Protein AF-A0A9P8PNR3-F1 (afdb_monomer_lite)

Structure (mmCIF, N/CA/C/O backbone):
data_AF-A0A9P8PNR3-F1
#
_entry.id   AF-A0A9P8PNR3-F1
#
loop_
_atom_site.group_PDB
_atom_site.id
_atom_site.type_symbol
_atom_site.label_atom_id
_atom_site.label_alt_id
_atom_site.label_comp_id
_atom_site.label_asym_id
_atom_site.label_entity_id
_atom_site.label_seq_id
_atom_site.pdbx_PDB_ins_code
_atom_site.Cartn_x
_atom_site.Cartn_y
_atom_site.Cartn_z
_atom_site.occupancy
_atom_site.B_iso_or_equiv
_atom_site.auth_seq_id
_atom_site.auth_comp_id
_atom_site.auth_asym_id
_atom_site.auth_atom_id
_atom_site.pdbx_PDB_model_num
ATOM 1 N N . MET A 1 1 ? -144.415 -11.109 182.368 1.00 42.34 1 MET A N 1
ATOM 2 C CA . MET A 1 1 ? -144.146 -12.555 182.206 1.00 42.34 1 MET A CA 1
ATOM 3 C C . MET A 1 1 ? -143.017 -12.680 181.188 1.00 42.34 1 MET A C 1
ATOM 5 O O . MET A 1 1 ? -143.211 -12.161 180.102 1.00 42.34 1 MET A O 1
ATOM 9 N N . SER A 1 2 ? -141.767 -12.943 181.606 1.00 47.25 2 SER A N 1
ATOM 10 C CA . SER A 1 2 ? -141.091 -14.264 181.794 1.00 47.25 2 SER A CA 1
ATOM 11 C C . SER A 1 2 ? -140.293 -14.651 180.528 1.00 47.25 2 SER A C 1
ATOM 13 O O . SER A 1 2 ? -140.833 -14.430 179.456 1.00 47.25 2 SER A O 1
ATOM 15 N N . ALA A 1 3 ? -139.138 -15.330 180.488 1.00 51.31 3 ALA A N 1
ATOM 16 C CA . ALA A 1 3 ? -137.889 -15.507 181.263 1.00 51.31 3 ALA A CA 1
ATOM 17 C C . ALA A 1 3 ? -137.073 -16.630 180.538 1.00 51.31 3 ALA A C 1
ATOM 19 O O . ALA A 1 3 ? -137.693 -17.429 179.839 1.00 51.31 3 ALA A O 1
ATOM 20 N N . LEU A 1 4 ? -135.756 -16.722 180.814 1.00 49.19 4 LEU A N 1
ATOM 21 C CA . LEU A 1 4 ? -134.722 -17.740 180.449 1.00 49.19 4 LEU A CA 1
ATOM 22 C C . LEU A 1 4 ? -134.049 -17.638 179.055 1.00 49.19 4 LEU A C 1
ATOM 24 O O . LEU A 1 4 ? -134.766 -17.572 178.066 1.00 49.19 4 LEU A O 1
ATOM 28 N N . ASP A 1 5 ? -132.718 -17.569 178.836 1.00 55.25 5 ASP A N 1
ATOM 29 C CA . ASP A 1 5 ? -131.428 -17.951 179.501 1.00 55.25 5 ASP A CA 1
ATOM 30 C C . ASP A 1 5 ? -130.734 -19.198 178.872 1.00 55.25 5 ASP A C 1
ATOM 32 O O . ASP A 1 5 ? -131.432 -20.069 178.351 1.00 55.25 5 ASP A O 1
ATOM 36 N N . ILE A 1 6 ? -129.381 -19.243 178.958 1.00 49.72 6 ILE A N 1
ATOM 37 C CA . ILE A 1 6 ? -128.314 -20.142 178.398 1.00 49.72 6 ILE A CA 1
ATOM 38 C C . ILE A 1 6 ? -127.586 -19.506 177.179 1.00 49.72 6 ILE A C 1
ATOM 40 O O . ILE A 1 6 ? -128.220 -19.294 176.151 1.00 49.72 6 ILE A O 1
ATOM 44 N N . SER A 1 7 ? -126.319 -19.038 177.160 1.00 53.81 7 SER A N 1
ATOM 45 C CA . SER A 1 7 ? -124.972 -19.390 177.696 1.00 53.81 7 SER A CA 1
ATOM 46 C C . SER A 1 7 ? -124.108 -20.321 176.800 1.00 53.81 7 SER A C 1
ATOM 48 O O . SER A 1 7 ? -124.556 -21.398 176.434 1.00 53.81 7 SER A O 1
ATOM 50 N N . ASP A 1 8 ? -122.855 -19.885 176.536 1.00 48.00 8 ASP A N 1
ATOM 51 C CA . ASP A 1 8 ? -121.674 -20.509 175.867 1.00 48.00 8 ASP A CA 1
ATOM 52 C C . ASP A 1 8 ? -121.429 -20.368 174.338 1.00 48.00 8 ASP A C 1
ATOM 54 O O . ASP A 1 8 ? -122.080 -20.996 173.510 1.00 48.00 8 ASP A O 1
ATOM 58 N N . SER A 1 9 ? -120.367 -19.626 173.956 1.00 43.53 9 SER A N 1
ATOM 59 C CA . SER A 1 9 ? -119.285 -20.125 173.067 1.00 43.53 9 SER A CA 1
ATOM 60 C C . SER A 1 9 ? -118.156 -19.099 172.811 1.00 43.53 9 SER A C 1
ATOM 62 O O . SER A 1 9 ? -118.333 -18.029 172.232 1.00 43.53 9 SER A O 1
ATOM 64 N N . SER A 1 10 ? -116.947 -19.488 173.210 1.00 47.97 10 SER A N 1
ATOM 65 C CA . SER A 1 10 ? -115.662 -18.777 173.185 1.00 47.97 10 SER A CA 1
ATOM 66 C C . SER A 1 10 ? -114.813 -19.051 171.923 1.00 47.97 10 SER A C 1
ATOM 68 O O . SER A 1 10 ? -113.590 -19.094 171.998 1.00 47.97 10 SER A O 1
ATOM 70 N N . LEU A 1 11 ? -115.430 -19.238 170.746 1.00 47.25 11 LEU A N 1
ATOM 71 C CA . LEU A 1 11 ? -114.749 -19.794 169.556 1.00 47.25 11 LEU A CA 1
ATOM 72 C C . LEU A 1 11 ? -114.389 -18.802 168.424 1.00 47.25 11 LEU A C 1
ATOM 74 O O . LEU A 1 11 ? -113.705 -19.197 167.482 1.00 47.25 11 LEU A O 1
ATOM 78 N N . SER A 1 12 ? -114.815 -17.531 168.457 1.00 53.94 12 SER A N 1
ATOM 79 C CA . SER A 1 12 ? -114.697 -16.648 167.272 1.00 53.94 12 SER A CA 1
ATOM 80 C C . SER A 1 12 ? -113.418 -15.795 167.192 1.00 53.94 12 SER A C 1
ATOM 82 O O . SER A 1 12 ? -113.044 -15.347 166.108 1.00 53.94 12 SER A O 1
ATOM 84 N N . THR A 1 13 ? -112.687 -15.606 168.293 1.00 56.56 13 THR A N 1
ATOM 85 C CA . THR A 1 13 ? -111.504 -14.720 168.352 1.00 56.56 13 THR A CA 1
ATOM 86 C C . THR A 1 13 ? -110.175 -15.394 167.991 1.00 56.56 13 THR A C 1
ATOM 88 O O . THR A 1 13 ? -109.219 -14.703 167.632 1.00 56.56 13 THR A O 1
ATOM 91 N N . GLU A 1 14 ? -110.096 -16.725 168.021 1.00 55.41 14 GLU A N 1
ATOM 92 C CA . GLU A 1 14 ? -108.870 -17.482 167.713 1.00 55.41 14 GLU A CA 1
ATOM 93 C C . GLU A 1 14 ? -108.753 -17.855 166.221 1.00 55.41 14 GLU A C 1
ATOM 95 O O . GLU A 1 14 ? -107.659 -17.824 165.655 1.00 55.41 14 GLU A O 1
ATOM 100 N N . VAL A 1 15 ? -109.881 -18.059 165.528 1.00 58.28 15 VAL A N 1
ATOM 101 C CA . VAL A 1 15 ? -109.924 -18.354 164.078 1.00 58.28 15 VAL A CA 1
ATOM 102 C C . VAL A 1 15 ? -109.509 -17.140 163.225 1.00 58.28 15 VAL A C 1
ATOM 104 O O . VAL A 1 15 ? -108.851 -17.287 162.189 1.00 58.28 15 VAL A O 1
ATOM 107 N N . ALA A 1 16 ? -109.814 -15.921 163.679 1.00 58.47 16 ALA A N 1
ATOM 108 C CA . ALA A 1 16 ? -109.446 -14.689 162.977 1.00 58.47 16 ALA A CA 1
ATOM 109 C C . ALA A 1 16 ? -107.927 -14.413 163.000 1.00 58.47 16 ALA A C 1
ATOM 111 O O . ALA A 1 16 ? -107.370 -13.942 162.007 1.00 58.47 16 ALA A O 1
ATOM 112 N N . LYS A 1 17 ? -107.230 -14.758 164.095 1.00 59.81 17 LYS A N 1
ATOM 113 C CA . LYS A 1 17 ? -105.773 -14.556 164.227 1.00 59.81 17 LYS A CA 1
ATOM 114 C C . LYS A 1 17 ? -104.958 -15.524 163.366 1.00 59.81 17 LYS A C 1
ATOM 116 O O . LYS A 1 17 ? -103.964 -15.115 162.769 1.00 59.81 17 LYS A O 1
ATOM 121 N N . VAL A 1 18 ? -105.395 -16.780 163.248 1.00 60.91 18 VAL A N 1
ATOM 122 C CA . VAL A 1 18 ? -104.747 -17.769 162.365 1.00 60.91 18 VAL A CA 1
ATOM 123 C C . VAL A 1 18 ? -104.919 -17.378 160.892 1.00 60.91 18 VAL A C 1
ATOM 125 O O . VAL A 1 18 ? -103.961 -17.437 160.124 1.00 60.91 18 VAL A O 1
ATOM 128 N N . SER A 1 19 ? -106.102 -16.887 160.511 1.00 58.84 19 SER A N 1
ATOM 129 C CA . SER A 1 19 ? -106.396 -16.462 159.133 1.00 58.84 19 SER A CA 1
ATOM 130 C C . SER A 1 19 ? -105.557 -15.253 158.690 1.00 58.84 19 SER A C 1
ATOM 132 O O . SER A 1 19 ? -105.052 -15.238 157.568 1.00 58.84 19 SER A O 1
ATOM 134 N N . TYR A 1 20 ? -105.329 -14.278 159.581 1.00 61.59 20 TYR A N 1
ATOM 135 C CA . TYR A 1 20 ? -104.462 -13.126 159.295 1.00 61.59 20 TYR A CA 1
ATOM 136 C C . TYR A 1 20 ? -102.984 -13.525 159.143 1.00 61.59 20 TYR A C 1
ATOM 138 O O . TYR A 1 20 ? -102.320 -13.081 158.208 1.00 61.59 20 TYR A O 1
ATOM 146 N N . SER A 1 21 ? -102.481 -14.424 159.998 1.00 66.44 21 SER A N 1
ATOM 147 C CA . SER A 1 21 ? -101.088 -14.898 159.938 1.00 66.44 21 SER A CA 1
ATOM 148 C C . SER A 1 21 ? -100.780 -15.719 158.674 1.00 66.44 21 SER A C 1
ATOM 150 O O . SER A 1 21 ? -99.678 -15.634 158.127 1.00 66.44 21 SER A O 1
ATOM 152 N N . VAL A 1 22 ? -101.745 -16.503 158.182 1.00 63.75 22 VAL A N 1
ATOM 153 C CA . VAL A 1 22 ? -101.604 -17.257 156.924 1.00 63.75 22 VAL A CA 1
ATOM 154 C C . VAL A 1 22 ? -101.695 -16.328 155.711 1.00 63.75 22 VAL A C 1
ATOM 156 O O . VAL A 1 22 ? -100.901 -16.472 154.781 1.00 63.75 22 VAL A O 1
ATOM 159 N N . GLY A 1 23 ? -102.604 -15.347 155.733 1.00 64.75 23 GLY A N 1
ATOM 160 C CA . GLY A 1 23 ? -102.745 -14.355 154.664 1.00 64.75 23 GLY A CA 1
ATOM 161 C C . GLY A 1 23 ? -101.473 -13.535 154.437 1.00 64.75 23 GLY A C 1
ATOM 162 O O . GLY A 1 23 ? -101.046 -13.379 153.297 1.00 64.75 23 GLY A O 1
ATOM 163 N N . GLU A 1 24 ? -100.816 -13.091 155.510 1.00 69.31 24 GLU A N 1
ATOM 164 C CA . GLU A 1 24 ? -99.576 -12.305 155.437 1.00 69.31 24 GLU A CA 1
ATOM 165 C C . GLU A 1 24 ? -98.394 -13.127 154.887 1.00 69.31 24 GLU A C 1
ATOM 167 O O . GLU A 1 24 ? -97.641 -12.661 154.030 1.00 69.31 24 GLU A O 1
ATOM 172 N N . LYS A 1 25 ? -98.275 -14.403 155.282 1.00 70.31 25 LYS A N 1
ATOM 173 C CA . LYS A 1 25 ? -97.259 -15.312 154.720 1.00 70.31 25 LYS A CA 1
ATOM 174 C C . LYS A 1 25 ? -97.492 -15.609 153.239 1.00 70.31 25 LYS A C 1
ATOM 176 O O . LYS A 1 25 ? -96.530 -15.661 152.475 1.00 70.31 25 LYS A O 1
ATOM 181 N N . LEU A 1 26 ? -98.745 -15.798 152.823 1.00 70.25 26 LEU A N 1
ATOM 182 C CA . LEU A 1 26 ? -99.083 -16.023 151.415 1.00 70.25 26 LEU A CA 1
ATOM 183 C C . LEU A 1 26 ? -98.845 -14.771 150.562 1.00 70.25 26 LEU A C 1
ATOM 185 O O . LEU A 1 26 ? -98.405 -14.901 149.419 1.00 70.25 26 LEU A O 1
ATOM 189 N N . LEU A 1 27 ? -99.072 -13.577 151.117 1.00 74.25 27 LEU A N 1
ATOM 190 C CA . LEU A 1 27 ? -98.762 -12.316 150.444 1.00 74.25 27 LEU A CA 1
ATOM 191 C C . LEU A 1 27 ? -97.253 -12.185 150.186 1.00 74.25 27 LEU A C 1
ATOM 193 O O . LEU A 1 27 ? -96.851 -11.958 149.048 1.00 74.25 27 LEU A O 1
ATOM 197 N N . ASN A 1 28 ? -96.425 -12.455 151.200 1.00 72.50 28 ASN A N 1
ATOM 198 C CA . ASN A 1 28 ? -94.964 -12.401 151.075 1.00 72.50 28 ASN A CA 1
ATOM 199 C C . ASN A 1 28 ? -94.418 -13.431 150.069 1.00 72.50 28 ASN A C 1
ATOM 201 O O . ASN A 1 28 ? -93.491 -13.134 149.318 1.00 72.50 28 ASN A O 1
ATOM 205 N N . ILE A 1 29 ? -95.003 -14.635 150.004 1.00 73.69 29 ILE A N 1
ATOM 206 C CA . ILE A 1 29 ? -94.631 -15.642 148.994 1.00 73.69 29 ILE A CA 1
ATOM 207 C C . ILE A 1 29 ? -95.019 -15.168 147.591 1.00 73.69 29 ILE A C 1
ATOM 209 O O . ILE A 1 29 ? -94.234 -15.314 146.656 1.00 73.69 29 ILE A O 1
ATOM 213 N N . LYS A 1 30 ? -96.210 -14.582 147.430 1.00 75.62 30 LYS A N 1
ATOM 214 C CA . LYS A 1 30 ? -96.654 -14.040 146.142 1.00 75.62 30 LYS A CA 1
ATOM 215 C C . LYS A 1 30 ? -95.737 -12.910 145.675 1.00 75.62 30 LYS A C 1
ATOM 217 O O . LYS A 1 30 ? -95.346 -12.904 144.509 1.00 75.62 30 LYS A O 1
ATOM 222 N N . GLU A 1 31 ? -95.375 -11.985 146.558 1.00 77.69 31 GLU A N 1
ATOM 223 C CA . GLU A 1 31 ? -94.448 -10.893 146.240 1.00 77.69 31 GLU A CA 1
ATOM 224 C C . GLU A 1 31 ? -93.058 -11.422 145.874 1.00 77.69 31 GLU A C 1
ATOM 226 O O . GLU A 1 31 ? -92.487 -10.989 144.874 1.00 77.69 31 GLU A O 1
ATOM 231 N N . PHE A 1 32 ? -92.558 -12.428 146.596 1.00 79.75 32 PHE A N 1
ATOM 232 C CA . PHE A 1 32 ? -91.292 -13.082 146.273 1.00 79.75 32 PHE A CA 1
ATOM 233 C C . PHE A 1 32 ? -91.318 -13.771 144.900 1.00 79.75 32 PHE A C 1
ATOM 235 O O . PHE A 1 32 ? -90.429 -13.538 144.084 1.00 79.75 32 PHE A O 1
ATOM 242 N N . ILE A 1 33 ? -92.351 -14.571 144.609 1.00 75.06 33 ILE A N 1
ATOM 243 C CA . ILE A 1 33 ? -92.502 -15.246 143.308 1.00 75.06 33 ILE A CA 1
ATOM 244 C C . ILE A 1 33 ? -92.606 -14.216 142.182 1.00 75.06 33 ILE A C 1
ATOM 246 O O . ILE A 1 33 ? -91.958 -14.369 141.153 1.00 75.06 33 ILE A O 1
ATOM 250 N N . THR A 1 34 ? -93.385 -13.151 142.381 1.00 74.00 34 THR A N 1
ATOM 251 C CA . THR A 1 34 ? -93.550 -12.097 141.370 1.00 74.00 34 THR A CA 1
ATOM 252 C C . THR A 1 34 ? -92.222 -11.387 141.111 1.00 74.00 34 THR A C 1
ATOM 254 O O . THR A 1 34 ? -91.850 -11.197 139.958 1.00 74.00 34 THR A O 1
ATOM 257 N N . MET A 1 35 ? -91.462 -11.065 142.161 1.00 81.56 35 MET A N 1
ATOM 258 C CA . MET A 1 35 ? -90.139 -10.454 142.026 1.00 81.56 35 MET A CA 1
ATOM 259 C C . MET A 1 35 ? -89.148 -11.374 141.296 1.00 81.56 35 MET A C 1
ATOM 261 O O . MET A 1 35 ? -88.407 -10.901 140.436 1.00 81.56 35 MET A O 1
ATOM 265 N N . GLU A 1 36 ? -89.115 -12.670 141.613 1.00 78.75 36 GLU A N 1
ATOM 266 C CA . GLU A 1 36 ? -88.210 -13.620 140.952 1.00 78.75 36 GLU A CA 1
ATOM 267 C C . GLU A 1 36 ? -88.598 -13.877 139.487 1.00 78.75 36 GLU A C 1
ATOM 269 O O . GLU A 1 36 ? -87.715 -13.946 138.632 1.00 78.75 36 GLU A O 1
ATOM 274 N N . ILE A 1 37 ? -89.897 -13.911 139.162 1.00 75.50 37 ILE A N 1
ATOM 275 C CA . ILE A 1 37 ? -90.373 -13.951 137.769 1.00 75.50 37 ILE A CA 1
ATOM 276 C C . ILE A 1 37 ? -89.942 -12.684 137.029 1.00 75.50 37 ILE A C 1
ATOM 278 O O . ILE A 1 37 ? -89.319 -12.786 135.975 1.00 75.50 37 ILE A O 1
ATOM 282 N N . SER A 1 38 ? -90.182 -11.498 137.597 1.00 80.19 38 SER A N 1
ATOM 283 C CA . SER A 1 38 ? -89.793 -10.237 136.960 1.00 80.19 38 SER A CA 1
ATOM 284 C C . SER A 1 38 ? -88.279 -10.123 136.764 1.00 80.19 38 SER A C 1
ATOM 286 O O . SER A 1 38 ? -87.846 -9.629 135.729 1.00 80.19 38 SER A O 1
ATOM 288 N N . LYS A 1 39 ? -87.450 -10.619 137.696 1.00 75.94 39 LYS A N 1
ATOM 289 C CA . LYS A 1 39 ? -85.990 -10.707 137.493 1.00 75.94 39 LYS A CA 1
ATOM 290 C C . LYS A 1 39 ? -85.622 -11.671 136.363 1.00 75.94 39 LYS A C 1
ATOM 292 O O . LYS A 1 39 ? -84.715 -11.370 135.589 1.00 75.94 39 LYS A O 1
ATOM 297 N N . GLY A 1 40 ? -86.306 -12.812 136.272 1.00 76.06 40 GLY A N 1
ATOM 298 C CA . GLY A 1 40 ? -86.128 -13.777 135.187 1.00 76.06 40 GLY A CA 1
ATOM 299 C C . GLY A 1 40 ? -86.469 -13.183 133.819 1.00 76.06 40 GLY A C 1
ATOM 300 O O . GLY A 1 40 ? -85.668 -13.284 132.893 1.00 76.06 40 GLY A O 1
ATOM 301 N N . GLU A 1 41 ? -87.606 -12.496 133.708 1.00 77.19 41 GLU A N 1
ATOM 302 C CA . GLU A 1 41 ? -88.043 -11.805 132.487 1.00 77.19 41 GLU A CA 1
ATOM 303 C C . GLU A 1 41 ? -87.072 -10.691 132.081 1.00 77.19 41 GLU A C 1
ATOM 305 O O . GLU A 1 41 ? -86.685 -10.601 130.914 1.00 77.19 41 GLU A O 1
ATOM 310 N N . LEU A 1 42 ? -86.611 -9.882 133.043 1.00 79.25 42 LEU A N 1
ATOM 311 C CA . LEU A 1 42 ? -85.644 -8.814 132.778 1.00 79.25 42 LEU A CA 1
ATOM 312 C C . LEU A 1 42 ? -84.321 -9.376 132.242 1.00 79.25 42 LEU A C 1
ATOM 314 O O . LEU A 1 42 ? -83.746 -8.818 131.309 1.00 79.25 42 LEU A O 1
ATOM 318 N N . LYS A 1 43 ? -83.872 -10.513 132.787 1.00 82.75 43 LYS A N 1
ATOM 319 C CA . LYS A 1 43 ? -82.663 -11.201 132.328 1.00 82.75 43 LYS A CA 1
ATOM 320 C C . LYS A 1 43 ? -82.823 -11.765 130.915 1.00 82.75 43 LYS A C 1
ATOM 322 O O . LYS A 1 43 ? -81.936 -11.571 130.094 1.00 82.75 43 LYS A O 1
ATOM 327 N N . ILE A 1 44 ? -83.969 -12.373 130.598 1.00 80.19 44 ILE A N 1
ATOM 328 C CA . ILE A 1 44 ? -84.261 -12.882 129.246 1.00 80.19 44 ILE A CA 1
ATOM 329 C C . ILE A 1 44 ? -84.261 -11.746 128.216 1.00 80.19 44 ILE A C 1
ATOM 331 O O . ILE A 1 44 ? -83.675 -11.892 127.145 1.00 80.19 44 ILE A O 1
ATOM 335 N N . HIS A 1 45 ? -84.882 -10.606 128.526 1.00 78.81 45 HIS A N 1
ATOM 336 C CA . HIS A 1 45 ? -84.878 -9.454 127.622 1.00 78.81 45 HIS A CA 1
ATOM 337 C C . HIS A 1 45 ? -83.478 -8.868 127.422 1.00 78.81 45 HIS A C 1
ATOM 339 O O . HIS A 1 45 ? -83.140 -8.475 126.306 1.00 78.81 45 HIS A O 1
ATOM 345 N N . GLN A 1 46 ? -82.660 -8.835 128.476 1.00 82.38 46 GLN A N 1
ATOM 346 C CA . GLN A 1 46 ? -81.278 -8.371 128.388 1.00 82.38 46 GLN A CA 1
ATOM 347 C C . GLN A 1 46 ? -80.412 -9.329 127.555 1.00 82.38 46 GLN A C 1
ATOM 349 O O . GLN A 1 46 ? -79.671 -8.875 126.686 1.00 82.38 46 GLN A O 1
ATOM 354 N N . ASP A 1 47 ? -80.571 -10.641 127.739 1.00 82.94 47 ASP A N 1
ATOM 355 C CA . ASP A 1 47 ? -79.872 -11.666 126.956 1.00 82.94 47 ASP A CA 1
ATOM 356 C C . ASP A 1 47 ? -80.313 -11.653 125.477 1.00 82.94 47 ASP A C 1
ATOM 358 O O . ASP A 1 47 ? -79.475 -11.760 124.584 1.00 82.94 47 ASP A O 1
ATOM 362 N N . LEU A 1 48 ? -81.604 -11.432 125.190 1.00 82.25 48 LEU A N 1
ATOM 363 C CA . LEU A 1 48 ? -82.118 -11.239 123.824 1.00 82.25 48 LEU A CA 1
ATOM 364 C C . LEU A 1 48 ? -81.596 -9.950 123.175 1.00 82.25 48 LEU A C 1
ATOM 366 O O . LEU A 1 48 ? -81.298 -9.946 121.980 1.00 82.25 48 LEU A O 1
ATOM 370 N N . GLY A 1 49 ? -81.474 -8.866 123.946 1.00 81.44 49 GLY A N 1
ATOM 371 C CA . GLY A 1 49 ? -80.873 -7.613 123.486 1.00 81.44 49 GLY A CA 1
ATOM 372 C C . GLY A 1 49 ? -79.400 -7.792 123.116 1.00 81.44 49 GLY A C 1
ATOM 373 O O . GLY A 1 49 ? -78.996 -7.412 122.017 1.00 81.44 49 GLY A O 1
ATOM 374 N N . ASN A 1 50 ? -78.633 -8.461 123.983 1.00 83.75 50 ASN A N 1
ATOM 375 C CA . ASN A 1 50 ? -77.234 -8.806 123.726 1.00 83.75 50 ASN A CA 1
ATOM 376 C C . ASN A 1 50 ? -77.096 -9.713 122.493 1.00 83.75 50 ASN A C 1
ATOM 378 O O . ASN A 1 50 ? -76.249 -9.465 121.639 1.00 83.75 50 ASN A O 1
ATOM 382 N N . PHE A 1 51 ? -77.970 -10.716 122.350 1.00 86.00 51 PHE A N 1
ATOM 383 C CA . PHE A 1 51 ? -77.990 -11.599 121.184 1.00 86.00 51 PHE A CA 1
ATOM 384 C C . PHE A 1 51 ? -78.281 -10.838 119.883 1.00 86.00 51 PHE A C 1
ATOM 386 O O . PHE A 1 51 ? -77.637 -11.087 118.866 1.00 86.00 51 PHE A O 1
ATOM 393 N N . HIS A 1 52 ? -79.224 -9.892 119.891 1.00 83.62 52 HIS A N 1
ATOM 394 C CA . HIS A 1 52 ? -79.522 -9.084 118.707 1.00 83.62 52 HIS A CA 1
ATOM 395 C C . HIS A 1 52 ? -78.344 -8.178 118.319 1.00 83.62 52 HIS A C 1
ATOM 397 O O . HIS A 1 52 ? -78.026 -8.062 117.134 1.00 83.62 52 HIS A O 1
ATOM 403 N N . GLU A 1 53 ? -77.658 -7.588 119.302 1.00 82.50 53 GLU A N 1
ATOM 404 C CA . GLU A 1 53 ? -76.461 -6.776 119.067 1.00 82.50 53 GLU A CA 1
ATOM 405 C C . GLU A 1 53 ? -75.295 -7.618 118.522 1.00 82.50 53 GLU A C 1
ATOM 407 O O . GLU A 1 53 ? -74.628 -7.209 117.569 1.00 82.50 53 GLU A O 1
ATOM 412 N N . GLU A 1 54 ? -75.066 -8.814 119.070 1.00 83.50 54 GLU A N 1
ATOM 413 C CA . GLU A 1 54 ? -74.068 -9.755 118.548 1.00 83.50 54 GLU A CA 1
ATOM 414 C C . GLU A 1 54 ? -74.404 -10.208 117.125 1.00 83.50 54 GLU A C 1
ATOM 416 O O . GLU A 1 54 ? -73.528 -10.203 116.260 1.00 83.50 54 GLU A O 1
ATOM 421 N N . ASN A 1 55 ? -75.668 -10.524 116.841 1.00 82.88 55 ASN A N 1
ATOM 422 C CA . ASN A 1 55 ? -76.087 -10.946 115.507 1.00 82.88 55 ASN A CA 1
ATOM 423 C C . ASN A 1 55 ? -75.950 -9.807 114.479 1.00 82.88 55 ASN A C 1
ATOM 425 O O . ASN A 1 55 ? -75.504 -10.036 113.358 1.00 82.88 55 ASN A O 1
ATOM 429 N N . SER A 1 56 ? -76.235 -8.564 114.883 1.00 85.06 56 SER A N 1
ATOM 430 C CA . SER A 1 56 ? -76.004 -7.367 114.063 1.00 85.06 56 SER A CA 1
ATOM 431 C C . SER A 1 56 ? -74.510 -7.141 113.772 1.00 85.06 56 SER A C 1
ATOM 433 O O . SER A 1 56 ? -74.134 -6.836 112.637 1.00 85.06 56 SER A O 1
ATOM 435 N N . LYS A 1 57 ? -73.627 -7.368 114.758 1.00 87.69 57 LYS A N 1
ATOM 436 C CA . LYS A 1 57 ? -72.163 -7.328 114.562 1.00 87.69 57 LYS A CA 1
ATOM 437 C C . LYS A 1 57 ? -71.679 -8.426 113.613 1.00 87.69 57 LYS A C 1
ATOM 439 O O . LYS A 1 57 ? -70.821 -8.160 112.770 1.00 87.69 57 LYS A O 1
ATOM 444 N N . ILE A 1 58 ? -72.230 -9.636 113.723 1.00 87.19 58 ILE A N 1
ATOM 445 C CA . ILE A 1 58 ? -71.920 -10.752 112.818 1.00 87.19 58 ILE A CA 1
ATOM 446 C C . ILE A 1 58 ? -72.364 -10.416 111.391 1.00 87.19 58 ILE A C 1
ATOM 448 O O . ILE A 1 58 ? -71.575 -10.580 110.465 1.00 87.19 58 ILE A O 1
ATOM 452 N N . GLU A 1 59 ? -73.574 -9.889 111.200 1.00 83.62 59 GLU A N 1
ATOM 453 C CA . GLU A 1 59 ? -74.077 -9.479 109.883 1.00 83.62 59 GLU A CA 1
ATOM 454 C C . GLU A 1 59 ? -73.200 -8.383 109.253 1.00 83.62 59 GLU A C 1
ATOM 456 O O . GLU A 1 59 ? -72.826 -8.482 108.082 1.00 83.62 59 GLU A O 1
ATOM 461 N N . GLY A 1 60 ? -72.780 -7.388 110.045 1.00 85.44 60 GLY A N 1
ATOM 462 C CA . GLY A 1 60 ? -71.816 -6.371 109.613 1.00 85.44 60 GLY A CA 1
ATOM 463 C C . GLY A 1 60 ? -70.463 -6.962 109.198 1.00 85.44 60 GLY A C 1
ATOM 464 O O . GLY A 1 60 ? -69.919 -6.592 108.156 1.00 85.44 60 GLY A O 1
ATOM 465 N N . CYS A 1 61 ? -69.942 -7.927 109.961 1.00 88.75 61 CYS A N 1
ATOM 466 C CA . CYS A 1 61 ? -68.694 -8.624 109.641 1.00 88.75 61 CYS A CA 1
ATOM 467 C C . CYS A 1 61 ? -68.807 -9.457 108.351 1.00 88.75 61 CYS A C 1
ATOM 469 O O . CYS A 1 61 ? -67.923 -9.392 107.494 1.00 88.75 61 CYS A O 1
ATOM 471 N N . VAL A 1 62 ? -69.914 -10.182 108.166 1.00 89.12 62 VAL A N 1
ATOM 472 C CA . VAL A 1 62 ? -70.171 -10.985 106.959 1.00 89.12 62 VAL A CA 1
ATOM 473 C C . VAL A 1 62 ? -70.284 -10.096 105.723 1.00 89.12 62 VAL A C 1
ATOM 475 O O . VAL A 1 62 ? -69.679 -10.408 104.697 1.00 89.12 62 VAL A O 1
ATOM 478 N N . ASN A 1 63 ? -70.996 -8.971 105.813 1.00 86.81 63 ASN A N 1
ATOM 479 C CA . ASN A 1 63 ? -71.113 -8.036 104.695 1.00 86.81 63 ASN A CA 1
ATOM 480 C C . ASN A 1 63 ? -69.750 -7.438 104.309 1.00 86.81 63 ASN A C 1
ATOM 482 O O . ASN A 1 63 ? -69.420 -7.423 103.123 1.00 86.81 63 ASN A O 1
ATOM 486 N N . SER A 1 64 ? -68.918 -7.066 105.291 1.00 90.69 64 SER A N 1
ATOM 487 C CA . SER A 1 64 ? -67.540 -6.605 105.048 1.00 90.69 64 SER A CA 1
ATOM 488 C C . SER A 1 64 ? -66.699 -7.668 104.334 1.00 90.69 64 SER A C 1
ATOM 490 O O . SER A 1 64 ? -66.061 -7.382 103.323 1.00 90.69 64 SER A O 1
ATOM 492 N N . MET A 1 65 ? -66.748 -8.924 104.792 1.00 90.38 65 MET A N 1
ATOM 493 C CA . MET A 1 65 ? -66.038 -10.030 104.136 1.00 90.38 65 MET A CA 1
ATOM 494 C C . MET A 1 65 ? -66.514 -10.267 102.696 1.00 90.38 65 MET A C 1
ATOM 496 O O . MET A 1 65 ? -65.706 -10.568 101.817 1.00 90.38 65 MET A O 1
ATOM 500 N N . VAL A 1 66 ? -67.819 -10.151 102.432 1.00 89.81 66 VAL A N 1
ATOM 501 C CA . VAL A 1 66 ? -68.375 -10.317 101.080 1.00 89.81 66 VAL A CA 1
ATOM 502 C C . VAL A 1 66 ? -67.925 -9.181 100.158 1.00 89.81 66 VAL A C 1
ATOM 504 O O . VAL A 1 66 ? -67.612 -9.435 98.992 1.00 89.81 66 VAL A O 1
ATOM 507 N N . GLU A 1 67 ? -67.863 -7.945 100.653 1.00 88.62 67 GLU A N 1
ATOM 508 C CA . GLU A 1 67 ? -67.350 -6.800 99.894 1.00 88.62 67 GLU A CA 1
ATOM 509 C C . GLU A 1 67 ? -65.852 -6.930 99.598 1.00 88.62 67 GLU A C 1
ATOM 511 O O . GLU A 1 67 ? -65.451 -6.768 98.443 1.00 88.62 67 GLU A O 1
ATOM 516 N N . GLU A 1 68 ? -65.039 -7.321 100.583 1.00 89.62 68 GLU A N 1
ATOM 517 C CA . GLU A 1 68 ? -63.609 -7.600 100.394 1.00 89.62 68 GLU A CA 1
ATOM 518 C C . GLU A 1 68 ? -63.377 -8.738 99.392 1.00 89.62 68 GLU A C 1
ATOM 520 O O . GLU A 1 68 ? -62.531 -8.630 98.499 1.00 89.62 68 GLU A O 1
ATOM 525 N N . PHE A 1 69 ? -64.171 -9.810 99.469 1.00 90.00 69 PHE A N 1
ATOM 526 C CA . PHE A 1 69 ? -64.096 -10.914 98.514 1.00 90.00 69 PHE A CA 1
ATOM 527 C C . PHE A 1 69 ? -64.475 -10.468 97.094 1.00 90.00 69 PHE A C 1
ATOM 529 O O . PHE A 1 69 ? -63.813 -10.854 96.127 1.00 90.00 69 PHE A O 1
ATOM 536 N N . ARG A 1 70 ? -65.500 -9.617 96.943 1.00 89.56 70 ARG A N 1
ATOM 537 C CA . ARG A 1 70 ? -65.871 -9.030 95.643 1.00 89.56 70 ARG A CA 1
ATOM 538 C C . ARG A 1 70 ? -64.779 -8.115 95.097 1.00 89.56 70 ARG A C 1
ATOM 540 O O . ARG A 1 70 ? -64.476 -8.203 93.906 1.00 89.56 70 ARG A O 1
ATOM 547 N N . ALA A 1 71 ? -64.179 -7.277 95.940 1.00 85.75 71 ALA A N 1
ATOM 548 C CA . ALA A 1 71 ? -63.062 -6.419 95.556 1.00 85.75 71 ALA A CA 1
ATOM 549 C C . ALA A 1 71 ? -61.864 -7.261 95.088 1.00 85.75 71 ALA A C 1
ATOM 551 O O . ALA A 1 71 ? -61.354 -7.048 93.989 1.00 85.75 71 ALA A O 1
ATOM 552 N N . CYS A 1 72 ? -61.509 -8.306 95.841 1.00 92.50 72 CYS A N 1
ATOM 553 C CA . CYS A 1 72 ? -60.459 -9.252 95.468 1.00 92.50 72 CYS A CA 1
ATOM 554 C C . CYS A 1 72 ? -60.759 -9.964 94.135 1.00 92.50 72 CYS A C 1
ATOM 556 O O . CYS A 1 72 ? -59.887 -10.056 93.269 1.00 92.50 72 CYS A O 1
ATOM 558 N N . GLN A 1 73 ? -62.000 -10.419 93.918 1.00 90.12 73 GLN A N 1
ATOM 559 C CA . GLN A 1 73 ? -62.405 -11.054 92.660 1.00 90.12 73 GLN A CA 1
ATOM 560 C C . GLN A 1 73 ? -62.320 -10.081 91.474 1.00 90.12 73 GLN A C 1
ATOM 562 O O . GLN A 1 73 ? -61.900 -10.474 90.382 1.00 90.12 73 GLN A O 1
ATOM 567 N N . SER A 1 74 ? -62.712 -8.821 91.677 1.00 89.94 74 SER A N 1
ATOM 568 C CA . SER A 1 74 ? -62.610 -7.767 90.666 1.00 89.94 74 SER A CA 1
ATOM 569 C C . SER A 1 74 ? -61.151 -7.474 90.308 1.00 89.94 74 SER A C 1
ATOM 571 O O . SER A 1 74 ? -60.807 -7.452 89.126 1.00 89.94 74 SER A O 1
ATOM 573 N N . ASP A 1 75 ? -60.278 -7.337 91.307 1.00 90.94 75 ASP A N 1
ATOM 574 C CA . ASP A 1 75 ? -58.846 -7.103 91.103 1.00 90.94 75 ASP A CA 1
ATOM 575 C C . ASP A 1 75 ? -58.165 -8.275 90.394 1.00 90.94 75 ASP A C 1
ATOM 577 O O . ASP A 1 75 ? -57.356 -8.067 89.488 1.00 90.94 75 ASP A O 1
ATOM 581 N N . LEU A 1 76 ? -58.520 -9.513 90.753 1.00 89.81 76 LEU A N 1
ATOM 582 C CA . LEU A 1 76 ? -58.004 -10.706 90.086 1.00 89.81 76 LEU A CA 1
ATOM 583 C C . LEU A 1 76 ? -58.438 -10.745 88.615 1.00 89.81 76 LEU A C 1
ATOM 585 O O . LEU A 1 76 ? -57.618 -11.018 87.740 1.00 89.81 76 LEU A O 1
ATOM 589 N N . ARG A 1 77 ? -59.709 -10.430 88.328 1.00 89.88 77 ARG A N 1
ATOM 590 C CA . ARG A 1 77 ? -60.213 -10.341 86.949 1.00 89.88 77 ARG A CA 1
ATOM 591 C C . ARG A 1 77 ? -59.495 -9.252 86.167 1.00 89.88 77 ARG A C 1
ATOM 593 O O . ARG A 1 77 ? -59.105 -9.508 85.034 1.00 89.88 77 ARG A O 1
ATOM 600 N N . LYS A 1 78 ? -59.289 -8.075 86.762 1.00 91.44 78 LYS A N 1
ATOM 601 C CA . LYS A 1 78 ? -58.583 -6.961 86.122 1.00 91.44 78 LYS A CA 1
ATOM 602 C C . LYS A 1 78 ? -57.138 -7.337 85.785 1.00 91.44 78 LYS A C 1
ATOM 604 O O . LYS A 1 78 ? -56.769 -7.263 84.619 1.00 91.44 78 LYS A O 1
ATOM 609 N N . LYS A 1 79 ? -56.372 -7.842 86.758 1.00 92.06 79 LYS A N 1
ATOM 610 C CA . LYS A 1 79 ? -54.983 -8.293 86.548 1.00 92.06 79 LYS A CA 1
ATOM 611 C C . LYS A 1 79 ? -54.889 -9.429 85.534 1.00 92.06 79 LYS A C 1
ATOM 613 O O . LYS A 1 79 ? -53.988 -9.448 84.704 1.00 92.06 79 LYS A O 1
ATOM 618 N N . SER A 1 80 ? -55.832 -10.372 85.576 1.00 90.50 80 SER A N 1
ATOM 619 C CA . SER A 1 80 ? -55.888 -11.456 84.595 1.00 90.50 80 SER A CA 1
ATOM 620 C C . SER A 1 80 ? -56.180 -10.933 83.189 1.00 90.50 80 SER A C 1
ATOM 622 O O . SER A 1 80 ? -55.640 -11.477 82.233 1.00 90.50 80 SER A O 1
ATOM 624 N N . LEU A 1 81 ? -57.027 -9.911 83.044 1.00 92.12 81 LEU A N 1
ATOM 625 C CA . LEU A 1 81 ? -57.367 -9.329 81.747 1.00 92.12 81 LEU A CA 1
ATOM 626 C C . LEU A 1 81 ? -56.215 -8.486 81.187 1.00 92.12 81 LEU A C 1
ATOM 628 O O . LEU A 1 81 ? -55.926 -8.575 79.998 1.00 92.12 81 LEU A O 1
ATOM 632 N N . GLU A 1 82 ? -55.532 -7.726 82.046 1.00 91.94 82 GLU A N 1
ATOM 633 C CA . GLU A 1 82 ? -54.293 -7.009 81.713 1.00 91.94 82 GLU A CA 1
ATOM 634 C C . GLU A 1 82 ? -53.221 -7.994 81.222 1.00 91.94 82 GLU A C 1
ATOM 636 O O . GLU A 1 82 ? -52.730 -7.842 80.106 1.00 91.94 82 GLU A O 1
ATOM 641 N N . GLY A 1 83 ? -52.970 -9.081 81.963 1.00 91.06 83 GLY A N 1
ATOM 642 C CA . GLY A 1 83 ? -52.012 -10.111 81.547 1.00 91.06 83 GLY A CA 1
ATOM 643 C C . GLY A 1 83 ? -52.397 -10.834 80.247 1.00 91.06 83 GLY A C 1
ATOM 644 O O . GLY A 1 83 ? -51.534 -11.126 79.424 1.00 91.06 83 GLY A O 1
ATOM 645 N N . ILE A 1 84 ? -53.688 -11.100 80.009 1.00 92.38 84 ILE A N 1
ATOM 646 C CA . ILE A 1 84 ? -54.155 -11.683 78.736 1.00 92.38 84 ILE A CA 1
ATOM 647 C C . ILE A 1 84 ? -53.943 -10.708 77.570 1.00 92.38 84 ILE A C 1
ATOM 649 O O . ILE A 1 84 ? -53.571 -11.143 76.478 1.00 92.38 84 ILE A O 1
ATOM 653 N N . ASN A 1 85 ? -54.170 -9.409 77.779 1.00 91.19 85 ASN A N 1
ATOM 654 C CA . ASN A 1 85 ? -53.964 -8.398 76.745 1.00 91.19 85 ASN A CA 1
ATOM 655 C C . ASN A 1 85 ? -52.480 -8.239 76.394 1.00 91.19 85 ASN A C 1
ATOM 657 O O . ASN A 1 85 ? -52.161 -8.211 75.210 1.00 91.19 85 ASN A O 1
ATOM 661 N N . GLU A 1 86 ? -51.583 -8.231 77.382 1.00 93.75 86 GLU A N 1
ATOM 662 C CA . GLU A 1 86 ? -50.129 -8.210 77.147 1.00 93.75 86 GLU A CA 1
ATOM 663 C C . GLU A 1 86 ? -49.677 -9.430 76.332 1.00 93.75 86 GLU A C 1
ATOM 665 O O . GLU A 1 86 ? -49.006 -9.286 75.312 1.00 93.75 86 GLU A O 1
ATOM 670 N N . ILE A 1 87 ? -50.134 -10.633 76.706 1.00 93.62 87 ILE A N 1
ATOM 671 C CA . ILE A 1 87 ? -49.846 -11.860 75.946 1.00 93.62 87 ILE A CA 1
ATOM 672 C C . ILE A 1 87 ? -50.360 -11.739 74.507 1.00 93.62 87 ILE A C 1
ATOM 674 O O . ILE A 1 87 ? -49.676 -12.140 73.564 1.00 93.62 87 ILE A O 1
ATOM 678 N N . LYS A 1 88 ? -51.563 -11.191 74.311 1.00 93.69 88 LYS A N 1
ATOM 679 C CA . LYS A 1 88 ? -52.133 -10.992 72.976 1.00 93.69 88 LYS A CA 1
ATOM 680 C C . LYS A 1 88 ? -51.288 -10.022 72.142 1.00 93.69 88 LYS A C 1
ATOM 682 O O . LYS A 1 88 ? -51.008 -10.330 70.984 1.00 93.69 88 LYS A O 1
ATOM 687 N N . GLU A 1 89 ? -50.874 -8.893 72.711 1.00 94.38 89 GLU A N 1
ATOM 688 C CA . GLU A 1 89 ? -50.002 -7.916 72.044 1.00 94.38 89 GLU A CA 1
ATOM 689 C C . GLU A 1 89 ? -48.647 -8.533 71.673 1.00 94.38 89 GLU A C 1
ATOM 691 O O . GLU A 1 89 ? -48.167 -8.347 70.551 1.00 94.38 89 GLU A O 1
ATOM 696 N N . ASP A 1 90 ? -48.069 -9.347 72.558 1.00 93.81 90 ASP A N 1
ATOM 697 C CA . ASP A 1 90 ? -46.835 -10.083 72.283 1.00 93.81 90 ASP A CA 1
ATOM 698 C C . ASP A 1 90 ? -47.007 -11.099 71.146 1.00 93.81 90 ASP A C 1
ATOM 700 O O . ASP A 1 90 ? -46.141 -11.196 70.271 1.00 93.81 90 ASP A O 1
ATOM 704 N N . PHE A 1 91 ? -48.135 -11.817 71.089 1.00 93.50 91 PHE A N 1
ATOM 705 C CA . PHE A 1 91 ? -48.451 -12.720 69.976 1.00 93.50 91 PHE A CA 1
ATOM 706 C C . PHE A 1 91 ? -48.633 -11.970 68.650 1.00 93.50 91 PHE A C 1
ATOM 708 O O . PHE A 1 91 ? -48.138 -12.425 67.615 1.00 93.50 91 PHE A O 1
ATOM 715 N N . GLU A 1 92 ? -49.302 -10.816 68.657 1.00 93.81 92 GLU A N 1
ATOM 716 C CA . GLU A 1 92 ? -49.449 -9.970 67.466 1.00 93.81 92 GLU A CA 1
ATOM 717 C C . GLU A 1 92 ? -48.090 -9.426 66.997 1.00 93.81 92 GLU A C 1
ATOM 719 O O . GLU A 1 92 ? -47.789 -9.440 65.794 1.00 93.81 92 GLU A O 1
ATOM 724 N N . ARG A 1 93 ? -47.227 -9.027 67.939 1.00 95.56 93 ARG A N 1
ATOM 725 C CA . ARG A 1 93 ? -45.856 -8.585 67.667 1.00 95.56 93 ARG A CA 1
ATOM 726 C C . ARG A 1 93 ? -44.998 -9.713 67.098 1.00 95.56 93 ARG A C 1
ATOM 728 O O . ARG A 1 93 ? -44.338 -9.506 66.079 1.00 95.56 93 ARG A O 1
ATOM 735 N N . LEU A 1 94 ? -45.038 -10.906 67.690 1.00 94.56 94 LEU A N 1
ATOM 736 C CA . LEU A 1 94 ? -44.374 -12.108 67.170 1.00 94.56 94 LEU A CA 1
ATOM 737 C C . LEU A 1 94 ? -44.861 -12.442 65.755 1.00 94.56 94 LEU A C 1
ATOM 739 O O . LEU A 1 94 ? -44.046 -12.691 64.867 1.00 94.56 94 LEU A O 1
ATOM 743 N N . GLY A 1 95 ? -46.171 -12.365 65.508 1.00 93.56 95 GLY A N 1
ATOM 744 C CA . GLY A 1 95 ? -46.748 -12.567 64.179 1.00 93.56 95 GLY A CA 1
ATOM 745 C C . GLY A 1 95 ? -46.304 -11.523 63.145 1.00 93.56 95 GLY A C 1
ATOM 746 O O . GLY A 1 95 ? -46.214 -11.832 61.955 1.00 93.56 95 GLY A O 1
ATOM 747 N N . SER A 1 96 ? -46.009 -10.286 63.556 1.00 93.75 96 SER A N 1
ATOM 748 C CA . SER A 1 96 ? -45.418 -9.267 62.672 1.00 93.75 96 SER A CA 1
ATOM 749 C C . SER A 1 96 ? -43.944 -9.564 62.370 1.00 93.75 96 SER A C 1
ATOM 751 O O . SER A 1 96 ? -43.535 -9.507 61.211 1.00 93.75 96 SER A O 1
ATOM 753 N N . ILE A 1 97 ? -43.171 -9.975 63.381 1.00 94.44 97 ILE A N 1
ATOM 754 C CA . ILE A 1 97 ? -41.755 -10.336 63.232 1.00 94.44 97 ILE A CA 1
ATOM 755 C C . ILE A 1 97 ? -41.593 -11.517 62.271 1.00 94.44 97 ILE A C 1
ATOM 757 O O . ILE A 1 97 ? -40.743 -11.455 61.385 1.00 94.44 97 ILE A O 1
ATOM 761 N N . ILE A 1 98 ? -42.423 -12.558 62.400 1.00 93.56 98 ILE A N 1
ATOM 762 C CA . ILE A 1 98 ? -42.389 -13.728 61.508 1.00 93.56 98 ILE A CA 1
ATOM 763 C C . ILE A 1 98 ? -42.675 -13.308 60.060 1.00 93.56 98 ILE A C 1
ATOM 765 O O . ILE A 1 98 ? -41.910 -13.650 59.163 1.00 93.56 98 ILE A O 1
ATOM 769 N N . ARG A 1 99 ? -43.711 -12.489 59.830 1.00 92.94 99 ARG A N 1
ATOM 770 C CA . ARG A 1 99 ? -44.027 -11.977 58.483 1.00 92.94 99 ARG A CA 1
ATOM 771 C C . ARG A 1 99 ? -42.881 -11.162 57.885 1.00 92.94 99 ARG A C 1
ATOM 773 O O . ARG A 1 99 ? -42.559 -11.336 56.713 1.00 92.94 99 ARG A O 1
ATOM 780 N N . ASN A 1 100 ? -42.240 -10.316 58.690 1.00 94.38 100 ASN A N 1
ATOM 781 C CA . ASN A 1 100 ? -41.081 -9.545 58.247 1.00 94.38 100 ASN A CA 1
ATOM 782 C C . ASN A 1 100 ? -39.887 -10.457 57.919 1.00 94.38 100 ASN A C 1
ATOM 784 O O . ASN A 1 100 ? -39.215 -10.228 56.918 1.00 94.38 100 ASN A O 1
ATOM 788 N N . GLN A 1 101 ? -39.641 -11.510 58.707 1.00 93.69 101 GLN A N 1
ATOM 789 C CA . GLN A 1 101 ? -38.587 -12.491 58.416 1.00 93.69 101 GLN A CA 1
ATOM 790 C C . GLN A 1 101 ? -38.841 -13.252 57.112 1.00 93.69 101 GLN A C 1
ATOM 792 O O . GLN A 1 101 ? -37.907 -13.448 56.332 1.00 93.69 101 GLN A O 1
ATOM 797 N N . ASP A 1 102 ? -40.085 -13.655 56.857 1.00 94.12 102 ASP A N 1
ATOM 798 C CA . ASP A 1 102 ? -40.454 -14.319 55.605 1.00 94.12 102 ASP A CA 1
ATOM 799 C C . ASP A 1 102 ? -40.261 -13.382 54.405 1.00 94.12 102 ASP A C 1
ATOM 801 O O . ASP A 1 102 ? -39.708 -13.791 53.382 1.00 94.12 102 ASP A O 1
ATOM 805 N N . GLN A 1 103 ? -40.618 -12.101 54.543 1.00 94.12 103 GLN A N 1
ATOM 806 C CA . GLN A 1 103 ? -40.367 -11.102 53.504 1.00 94.12 103 GLN A CA 1
ATOM 807 C C . GLN A 1 103 ? -38.865 -10.884 53.263 1.00 94.12 103 GLN A C 1
ATOM 809 O O . GLN A 1 103 ? -38.421 -10.904 52.114 1.00 94.12 103 GLN A O 1
ATOM 814 N N . SER A 1 104 ? -38.060 -10.764 54.324 1.00 94.25 104 SER A N 1
ATOM 815 C CA . SER A 1 104 ? -36.602 -10.651 54.201 1.00 94.25 104 SER A CA 1
ATOM 816 C C . SER A 1 104 ? -35.968 -11.884 53.555 1.00 94.25 104 SER A C 1
ATOM 818 O O . SER A 1 104 ? -35.010 -11.736 52.801 1.00 94.25 104 SER A O 1
ATOM 820 N N . LYS A 1 105 ? -36.495 -13.097 53.784 1.00 93.69 105 LYS A N 1
ATOM 821 C CA . LYS A 1 105 ? -36.050 -14.305 53.065 1.00 93.69 105 LYS A CA 1
ATOM 822 C C . LYS A 1 105 ? -36.310 -14.205 51.565 1.00 93.69 105 LYS A C 1
ATOM 824 O O . LYS A 1 105 ? -35.418 -14.511 50.781 1.00 93.69 105 LYS A O 1
ATOM 829 N N . VAL A 1 106 ? -37.502 -13.761 51.166 1.00 93.38 106 VAL A N 1
ATOM 830 C CA . VAL A 1 106 ? -37.841 -13.574 49.745 1.00 93.38 106 VAL A CA 1
ATOM 831 C C . VAL A 1 106 ? -36.928 -12.531 49.099 1.00 93.38 106 VAL A C 1
ATOM 833 O O . VAL A 1 106 ? -36.456 -12.728 47.980 1.00 93.38 106 VAL A O 1
ATOM 836 N N . GLU A 1 107 ? -36.652 -11.427 49.792 1.00 94.38 107 GLU A N 1
ATOM 837 C CA . GLU A 1 107 ? -35.718 -10.400 49.317 1.00 94.38 107 GLU A CA 1
ATOM 838 C C . GLU A 1 107 ? -34.282 -10.932 49.220 1.00 94.38 107 GLU A C 1
ATOM 840 O O . GLU A 1 107 ? -33.603 -10.671 48.227 1.00 94.38 107 GLU A O 1
ATOM 845 N N . LEU A 1 108 ? -33.838 -11.736 50.190 1.00 94.44 108 LEU A N 1
ATOM 846 C CA . LEU A 1 108 ? -32.518 -12.365 50.172 1.00 94.44 108 LEU A CA 1
ATOM 847 C C . LEU A 1 108 ? -32.356 -13.318 48.979 1.00 94.44 108 LEU A C 1
ATOM 849 O O . LEU A 1 108 ? -31.315 -13.296 48.325 1.00 94.44 108 LEU A O 1
ATOM 853 N N . GLU A 1 109 ? -33.378 -14.117 48.661 1.00 93.31 109 GLU A N 1
ATOM 854 C CA . GLU A 1 109 ? -33.339 -15.025 47.508 1.00 93.31 109 GLU A CA 1
ATOM 855 C C . GLU A 1 109 ? -33.259 -14.237 46.187 1.00 93.31 109 GLU A C 1
ATOM 857 O O . GLU A 1 109 ? -32.453 -14.574 45.323 1.00 93.31 109 GLU A O 1
ATOM 862 N N . LYS A 1 110 ? -33.987 -13.114 46.064 1.00 94.06 110 LYS A N 1
ATOM 863 C CA . LYS A 1 110 ? -33.878 -12.210 44.899 1.00 94.06 110 LYS A CA 1
ATOM 864 C C . LYS A 1 110 ? -32.487 -11.590 44.766 1.00 94.06 110 LYS A C 1
ATOM 866 O O . LYS A 1 110 ? -31.966 -11.466 43.657 1.00 94.06 110 LYS A O 1
ATOM 871 N N . VAL A 1 111 ? -31.879 -11.185 45.883 1.00 94.56 111 VAL A N 1
ATOM 872 C CA . VAL A 1 111 ? -30.504 -10.658 45.897 1.00 94.56 111 VAL A CA 1
ATOM 873 C C . VAL A 1 111 ? -29.511 -11.742 45.485 1.00 94.56 111 VAL A C 1
ATOM 875 O O . VAL A 1 111 ? -28.586 -11.459 44.726 1.00 94.56 111 VAL A O 1
ATOM 878 N N . LYS A 1 112 ? -29.708 -12.984 45.932 1.00 94.69 112 LYS A N 1
ATOM 879 C CA . LYS A 1 112 ? -28.870 -14.124 45.553 1.00 94.69 112 LYS A CA 1
ATOM 880 C C . LYS A 1 112 ? -28.967 -14.431 44.057 1.00 94.69 112 LYS A C 1
ATOM 882 O O . LYS A 1 112 ? -27.931 -14.543 43.410 1.00 94.69 112 LYS A O 1
ATOM 887 N N . GLU A 1 113 ? -30.173 -14.463 43.496 1.00 93.81 113 GLU A N 1
ATOM 888 C CA . GLU A 1 113 ? -30.395 -14.630 42.051 1.00 93.81 113 GLU A CA 1
ATOM 889 C C . GLU A 1 113 ? -29.761 -13.479 41.242 1.00 93.81 113 GLU A C 1
ATOM 891 O O . GLU A 1 113 ? -29.048 -13.693 40.257 1.00 93.81 113 GLU A O 1
ATOM 896 N N . SER A 1 114 ? -29.915 -12.240 41.719 1.00 94.56 114 SER A N 1
ATOM 897 C CA . SER A 1 114 ? -29.263 -11.063 41.123 1.00 94.56 114 SER A CA 1
ATOM 898 C C . SER A 1 114 ? -27.731 -11.148 41.205 1.00 94.56 114 SER A C 1
ATOM 900 O O . SER A 1 114 ? -27.019 -10.728 40.297 1.00 94.56 114 SER A O 1
ATOM 902 N N . SER A 1 115 ? -27.195 -11.715 42.286 1.00 94.38 115 SER A N 1
ATOM 903 C CA . SER A 1 115 ? -25.755 -11.919 42.443 1.00 94.38 115 SER A CA 1
ATOM 904 C C . SER A 1 115 ? -25.214 -13.001 41.506 1.00 94.38 115 SER A C 1
ATOM 906 O O . SER A 1 115 ? -24.082 -12.866 41.038 1.00 94.38 115 SER A O 1
ATOM 908 N N . GLU A 1 116 ? -25.966 -14.074 41.255 1.00 93.94 116 GLU A N 1
ATOM 909 C CA . GLU A 1 116 ? -25.558 -15.127 40.316 1.00 93.94 116 GLU A CA 1
ATOM 910 C C . GLU A 1 116 ? -25.556 -14.610 38.875 1.00 93.94 116 GLU A C 1
ATOM 912 O O . GLU A 1 116 ? -24.546 -14.743 38.185 1.00 93.94 116 GLU A O 1
ATOM 917 N N . THR A 1 117 ? -26.607 -13.898 38.467 1.00 94.81 117 THR A N 1
ATOM 918 C CA . THR A 1 117 ? -26.670 -13.259 37.138 1.00 94.81 117 THR A CA 1
ATOM 919 C C . THR A 1 117 ? -25.549 -12.235 36.920 1.00 94.81 117 THR A C 1
ATOM 921 O O . THR A 1 117 ? -24.893 -12.246 35.878 1.00 94.81 117 THR A O 1
ATOM 924 N N . LEU A 1 118 ? -25.239 -11.396 37.917 1.00 94.44 118 LEU A N 1
ATOM 925 C CA . LEU A 1 118 ? -24.089 -10.480 37.857 1.00 94.44 118 LEU A CA 1
ATOM 926 C C . LEU A 1 118 ? -22.754 -11.222 37.710 1.00 94.44 118 LEU A C 1
ATOM 928 O O . LEU A 1 118 ? -21.858 -10.756 37.004 1.00 94.44 118 LEU A O 1
ATOM 932 N N . LYS A 1 119 ? -22.602 -12.378 38.363 1.00 94.50 119 LYS A N 1
ATOM 933 C CA . LYS A 1 119 ? -21.388 -13.198 38.264 1.00 94.50 119 LYS A CA 1
ATOM 934 C C . LYS A 1 119 ? -21.222 -13.789 36.863 1.00 94.50 119 LYS A C 1
ATOM 936 O O . LYS A 1 119 ? -20.104 -13.778 36.344 1.00 94.50 119 LYS A O 1
ATOM 941 N N . GLU A 1 120 ? -22.306 -14.256 36.249 1.00 94.06 120 GLU A N 1
ATOM 942 C CA . GLU A 1 120 ? -22.310 -14.745 34.864 1.00 94.06 120 GLU A CA 1
ATOM 943 C C . GLU A 1 120 ? -21.937 -13.632 33.876 1.00 94.06 120 GLU A C 1
ATOM 945 O O . GLU A 1 120 ? -21.006 -13.803 33.085 1.00 94.06 120 GLU A O 1
ATOM 950 N N . GLN A 1 121 ? -22.560 -12.454 33.995 1.00 93.31 121 GLN A N 1
ATOM 951 C CA . GLN A 1 121 ? -22.237 -11.283 33.166 1.00 93.31 121 GLN A CA 1
ATOM 952 C C . GLN A 1 121 ? -20.770 -10.857 33.306 1.00 93.31 121 GLN A C 1
ATOM 954 O O . GLN A 1 121 ? -20.113 -10.506 32.324 1.00 93.31 121 GLN A O 1
ATOM 959 N N . LEU A 1 122 ? -20.218 -10.907 34.523 1.00 94.94 122 LEU A N 1
ATOM 960 C CA . LEU A 1 122 ? -18.818 -10.562 34.766 1.00 94.94 122 LEU A CA 1
ATOM 961 C C . LEU A 1 122 ? -17.859 -11.571 34.114 1.00 94.94 122 LEU A C 1
ATOM 963 O O . LEU A 1 122 ? -16.790 -11.192 33.627 1.00 94.94 122 LEU A O 1
ATOM 967 N N . GLN A 1 123 ? -18.235 -12.850 34.076 1.00 94.19 123 GLN A N 1
ATOM 968 C CA . GLN A 1 123 ? -17.462 -13.894 33.408 1.00 94.19 123 GLN A CA 1
ATOM 969 C C . GLN A 1 123 ? -17.526 -13.758 31.877 1.00 94.19 123 GLN A C 1
ATOM 971 O O . GLN A 1 123 ? -16.495 -13.894 31.211 1.00 94.19 123 GLN A O 1
ATOM 976 N N . GLU A 1 124 ? -18.686 -13.410 31.321 1.00 94.44 124 GLU A N 1
ATOM 977 C CA . GLU A 1 124 ? -18.856 -13.101 29.895 1.00 94.44 124 GLU A CA 1
ATOM 978 C C . GLU A 1 124 ? -18.027 -11.874 29.475 1.00 94.44 124 GLU A C 1
ATOM 980 O O . GLU A 1 124 ? -17.249 -11.939 28.516 1.00 94.44 124 GLU A O 1
ATOM 985 N N . LEU A 1 125 ? -18.093 -10.784 30.249 1.00 93.94 125 LEU A N 1
ATOM 986 C CA . LEU A 1 125 ? -17.281 -9.581 30.034 1.00 93.94 125 LEU A CA 1
ATOM 987 C C . LEU A 1 125 ? -15.782 -9.884 30.088 1.00 93.94 125 LEU A C 1
ATOM 989 O O . LEU A 1 125 ? -15.024 -9.416 29.238 1.00 93.94 125 LEU A O 1
ATOM 993 N N . LYS A 1 126 ? -15.343 -10.697 31.057 1.00 94.81 126 LYS A N 1
ATOM 994 C CA . LYS A 1 126 ? -13.938 -11.110 31.170 1.00 94.81 126 LYS A CA 1
ATOM 995 C C . LYS A 1 126 ? -13.481 -11.902 29.944 1.00 94.81 126 LYS A C 1
ATOM 997 O O . LYS A 1 126 ? -12.370 -11.685 29.466 1.00 94.81 126 LYS A O 1
ATOM 1002 N N . THR A 1 127 ? -14.326 -12.794 29.434 1.00 92.81 127 THR A N 1
ATOM 1003 C CA . THR A 1 127 ? -14.020 -13.610 28.249 1.00 92.81 127 THR A CA 1
ATOM 1004 C C . THR A 1 127 ? -13.929 -12.729 27.003 1.00 92.81 127 THR A C 1
ATOM 1006 O O . THR A 1 127 ? -12.929 -12.775 26.289 1.00 92.81 127 THR A O 1
ATOM 1009 N N . THR A 1 128 ? -14.891 -11.818 26.828 1.00 92.88 128 THR A N 1
ATOM 1010 C CA . THR A 1 128 ? -14.897 -10.823 25.743 1.00 92.88 128 THR A CA 1
ATOM 1011 C C . THR A 1 128 ? -13.650 -9.936 25.777 1.00 92.88 128 THR A C 1
ATOM 1013 O O . THR A 1 128 ? -13.051 -9.659 24.739 1.00 92.88 128 THR A O 1
ATOM 1016 N N . LEU A 1 129 ? -13.216 -9.500 26.964 1.00 93.56 129 LEU A N 1
ATOM 1017 C CA . LEU A 1 129 ? -12.010 -8.684 27.114 1.00 93.56 129 LEU A CA 1
ATOM 1018 C C . LEU A 1 129 ? -10.745 -9.445 26.685 1.00 93.56 129 LEU A C 1
ATOM 1020 O O . LEU A 1 129 ? -9.895 -8.876 26.003 1.00 93.56 129 LEU A O 1
ATOM 1024 N N . ILE A 1 130 ? -10.631 -10.728 27.045 1.00 93.69 130 ILE A N 1
ATOM 1025 C CA . ILE A 1 130 ? -9.506 -11.582 26.632 1.00 93.69 130 ILE A CA 1
ATOM 1026 C C . ILE A 1 130 ? -9.485 -11.738 25.106 1.00 93.69 130 ILE A C 1
ATOM 1028 O O . ILE A 1 130 ? -8.435 -11.558 24.488 1.00 93.69 130 ILE A O 1
ATOM 1032 N N . GLU A 1 131 ? -10.636 -12.009 24.486 1.00 92.31 131 GLU A N 1
ATOM 1033 C CA . GLU A 1 131 ? -10.753 -12.119 23.026 1.00 92.31 131 GLU A CA 1
ATOM 1034 C C . GLU A 1 131 ? -10.385 -10.813 22.314 1.00 92.31 131 GLU A C 1
ATOM 1036 O O . GLU A 1 131 ? -9.662 -10.824 21.313 1.00 92.31 131 GLU A O 1
ATOM 1041 N N . LYS A 1 132 ? -10.840 -9.668 22.840 1.00 92.50 132 LYS A N 1
ATOM 1042 C CA . LYS A 1 132 ? -10.497 -8.351 22.291 1.00 92.50 1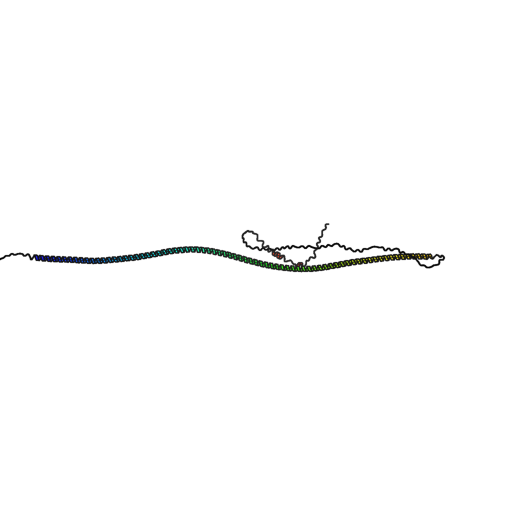32 LYS A CA 1
ATOM 1043 C C . LYS A 1 132 ? -9.007 -8.055 22.418 1.00 92.50 132 LYS A C 1
ATOM 1045 O O . LYS A 1 132 ? -8.422 -7.616 21.432 1.00 92.50 132 LYS A O 1
ATOM 1050 N N . ASN A 1 133 ? -8.384 -8.351 23.558 1.00 93.19 133 ASN A N 1
ATOM 1051 C CA . ASN A 1 133 ? -6.938 -8.188 23.726 1.00 93.19 133 ASN A CA 1
ATOM 1052 C C . ASN A 1 133 ? -6.153 -9.061 22.737 1.00 93.19 133 ASN A C 1
ATOM 1054 O O . ASN A 1 133 ? -5.254 -8.561 22.067 1.00 93.19 133 ASN A O 1
ATOM 1058 N N . PHE A 1 134 ? -6.547 -10.325 22.554 1.00 92.69 134 PHE A N 1
ATOM 1059 C CA . PHE A 1 134 ? -5.921 -11.199 21.557 1.00 92.69 134 PHE A CA 1
ATOM 1060 C C . PHE A 1 134 ? -6.087 -10.666 20.122 1.00 92.69 134 PHE A C 1
ATOM 1062 O O . PHE A 1 134 ? -5.164 -10.728 19.308 1.00 92.69 134 PHE A O 1
ATOM 1069 N N . SER A 1 135 ? -7.254 -10.101 19.798 1.00 92.62 135 SER A N 1
ATOM 1070 C CA . SER A 1 135 ? -7.483 -9.451 18.504 1.00 92.62 135 SER A CA 1
ATOM 1071 C C . SER A 1 135 ? -6.599 -8.218 18.305 1.00 92.62 135 SER A C 1
ATOM 1073 O O . SER A 1 135 ? -6.138 -7.998 17.185 1.00 92.62 135 SER A O 1
ATOM 1075 N N . VAL A 1 136 ? -6.367 -7.419 19.351 1.00 92.81 136 VAL A N 1
ATOM 1076 C CA . VAL A 1 136 ? -5.474 -6.251 19.298 1.00 92.81 136 VAL A CA 1
ATOM 1077 C C . VAL A 1 136 ? -4.033 -6.693 19.051 1.00 92.81 136 VAL A C 1
ATOM 1079 O O . VAL A 1 136 ? -3.419 -6.197 18.113 1.00 92.81 136 VAL A O 1
ATOM 1082 N N . GLU A 1 137 ? -3.531 -7.699 19.772 1.00 92.69 137 GLU A N 1
ATOM 1083 C CA . GLU A 1 137 ? -2.174 -8.230 19.554 1.00 92.69 137 GLU A CA 1
ATOM 1084 C C . GLU A 1 137 ? -1.963 -8.744 18.117 1.00 92.69 137 GLU A C 1
ATOM 1086 O O . GLU A 1 137 ? -0.890 -8.583 1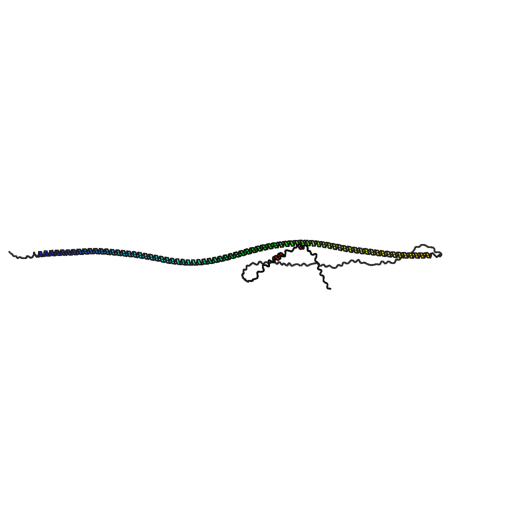7.530 1.00 92.69 137 GLU A O 1
ATOM 1091 N N . ASN A 1 138 ? -2.981 -9.369 17.518 1.00 91.44 138 ASN A N 1
ATOM 1092 C CA . ASN A 1 138 ? -2.906 -9.816 16.125 1.00 91.44 138 ASN A CA 1
ATOM 1093 C C . ASN A 1 138 ? -2.896 -8.645 15.136 1.00 91.44 138 ASN A C 1
ATOM 1095 O O . ASN A 1 138 ? -2.181 -8.704 14.134 1.00 91.44 138 ASN A O 1
ATOM 1099 N N . LEU A 1 139 ? -3.660 -7.585 15.414 1.00 91.12 139 LEU A N 1
ATOM 1100 C CA . LEU A 1 139 ? -3.641 -6.363 14.610 1.00 91.12 139 LEU A CA 1
ATOM 1101 C C . LEU A 1 139 ? -2.294 -5.641 14.720 1.00 91.12 139 LEU A C 1
ATOM 1103 O O . LEU A 1 139 ? -1.773 -5.205 13.699 1.00 91.12 139 LEU A O 1
ATOM 1107 N N . GLU A 1 140 ? -1.693 -5.580 15.908 1.00 92.12 140 GLU A N 1
ATOM 1108 C CA . GLU A 1 140 ? -0.350 -5.019 16.109 1.00 92.12 140 GLU A CA 1
ATOM 1109 C C . GLU A 1 140 ? 0.714 -5.810 15.337 1.00 92.12 140 GLU A C 1
ATOM 1111 O O . GLU A 1 140 ? 1.539 -5.224 14.638 1.00 92.12 140 GLU A O 1
ATOM 1116 N N . LYS A 1 141 ? 0.663 -7.150 15.369 1.00 93.06 141 LYS A N 1
ATOM 1117 C CA . LYS A 1 141 ? 1.557 -7.995 14.552 1.00 93.06 141 LYS A CA 1
ATOM 1118 C C . LYS A 1 141 ? 1.376 -7.749 13.055 1.00 93.06 141 LYS A C 1
ATOM 1120 O O . LYS A 1 141 ? 2.365 -7.702 12.325 1.00 93.06 14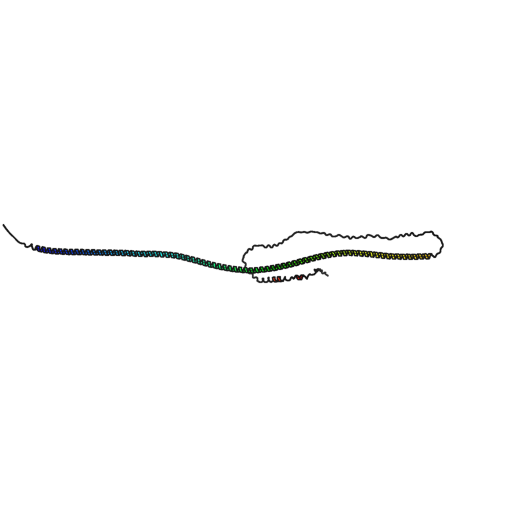1 LYS A O 1
ATOM 1125 N N . ALA A 1 142 ? 0.134 -7.602 12.594 1.00 91.38 142 ALA A N 1
ATOM 1126 C CA . ALA A 1 142 ? -0.160 -7.313 11.194 1.00 91.38 142 ALA A CA 1
ATOM 1127 C C . ALA A 1 142 ? 0.322 -5.913 10.781 1.00 91.38 142 ALA A C 1
ATOM 1129 O O . ALA A 1 142 ? 0.852 -5.760 9.681 1.00 91.38 142 ALA A O 1
ATOM 1130 N N . LEU A 1 143 ? 0.181 -4.917 11.661 1.00 92.38 143 LEU A N 1
ATOM 1131 C CA . LEU A 1 143 ? 0.684 -3.562 11.444 1.00 92.38 143 LEU A CA 1
ATOM 1132 C C . LEU A 1 143 ? 2.210 -3.556 11.327 1.00 92.38 143 LEU A C 1
ATOM 1134 O O . LEU A 1 143 ? 2.726 -3.060 10.332 1.00 92.38 143 LEU A O 1
ATOM 1138 N N . ASN A 1 144 ? 2.914 -4.191 12.268 1.00 94.12 144 ASN A N 1
ATOM 1139 C CA . ASN A 1 144 ? 4.376 -4.290 12.232 1.00 94.12 144 ASN A CA 1
ATOM 1140 C C . ASN A 1 144 ? 4.861 -4.983 10.948 1.00 94.12 144 ASN A C 1
ATOM 1142 O O . ASN A 1 144 ? 5.769 -4.500 10.280 1.00 94.12 144 ASN A O 1
ATOM 1146 N N . ALA A 1 145 ? 4.204 -6.076 10.537 1.00 92.81 145 ALA A N 1
ATOM 1147 C CA . ALA A 1 145 ? 4.532 -6.742 9.278 1.00 92.81 145 ALA A CA 1
ATOM 1148 C C . ALA A 1 145 ? 4.294 -5.833 8.056 1.00 92.81 145 ALA A C 1
ATOM 1150 O O . ALA A 1 145 ? 5.080 -5.847 7.110 1.00 92.81 145 ALA A O 1
ATOM 1151 N N . ALA A 1 146 ? 3.222 -5.034 8.057 1.00 91.69 146 ALA A N 1
ATOM 1152 C CA . ALA A 1 146 ? 2.943 -4.081 6.986 1.00 91.69 146 ALA A CA 1
ATOM 1153 C C . ALA A 1 146 ? 3.968 -2.933 6.940 1.00 91.69 146 ALA A C 1
ATOM 1155 O O . ALA A 1 146 ? 4.354 -2.509 5.848 1.00 91.69 146 ALA A O 1
ATOM 1156 N N . GLU A 1 147 ? 4.439 -2.456 8.094 1.00 93.44 147 GLU A N 1
ATOM 1157 C CA . GLU A 1 147 ? 5.509 -1.457 8.191 1.00 93.44 147 GLU A CA 1
ATOM 1158 C C . GLU A 1 147 ? 6.844 -1.997 7.659 1.00 93.44 147 GLU A C 1
ATOM 1160 O O . GLU A 1 147 ? 7.496 -1.318 6.860 1.00 93.44 147 GLU A O 1
ATOM 1165 N N . ASP A 1 148 ? 7.198 -3.243 7.985 1.00 93.19 148 ASP A N 1
ATOM 1166 C CA . ASP A 1 148 ? 8.378 -3.917 7.428 1.00 93.19 148 ASP A CA 1
ATOM 1167 C C . ASP A 1 148 ? 8.290 -4.036 5.897 1.00 93.19 148 ASP A C 1
ATOM 1169 O O . ASP A 1 148 ? 9.249 -3.733 5.180 1.00 93.19 148 ASP A O 1
ATOM 1173 N N . TYR A 1 149 ? 7.126 -4.428 5.362 1.00 93.38 149 TYR A N 1
ATOM 1174 C CA . TYR A 1 149 ? 6.905 -4.480 3.912 1.00 93.38 149 TYR A CA 1
ATOM 1175 C C . TYR A 1 149 ? 7.012 -3.104 3.254 1.00 93.38 149 TYR A C 1
ATOM 1177 O O . TYR A 1 149 ? 7.583 -2.985 2.165 1.00 93.38 149 TYR A O 1
ATOM 1185 N N . LYS A 1 150 ? 6.487 -2.059 3.901 1.00 94.19 150 LYS A N 1
ATOM 1186 C CA . LYS A 1 150 ? 6.614 -0.681 3.422 1.00 94.19 150 LYS A CA 1
ATOM 1187 C C . LYS A 1 150 ? 8.084 -0.259 3.370 1.00 94.19 150 LYS A C 1
ATOM 1189 O O . LYS A 1 150 ? 8.513 0.264 2.344 1.00 94.19 150 LYS A O 1
ATOM 1194 N N . SER A 1 151 ? 8.860 -0.547 4.416 1.00 94.44 151 SER A N 1
ATOM 1195 C CA . SER A 1 151 ? 10.298 -0.253 4.454 1.00 94.44 151 SER A CA 1
ATOM 1196 C C . SER A 1 151 ? 11.061 -0.976 3.335 1.00 94.44 151 SER A C 1
ATOM 1198 O O . SER A 1 151 ? 11.828 -0.344 2.607 1.00 94.44 151 SER A O 1
ATOM 1200 N N . GLN A 1 152 ? 10.785 -2.265 3.107 1.00 93.38 152 GLN A N 1
ATOM 1201 C CA . GLN A 1 152 ? 11.391 -3.020 2.001 1.00 93.38 152 GLN A CA 1
ATOM 1202 C C . GLN A 1 152 ? 11.038 -2.438 0.623 1.00 93.38 152 GLN A C 1
ATOM 1204 O O . GLN A 1 152 ? 11.879 -2.416 -0.281 1.00 93.38 152 GLN A O 1
ATOM 1209 N N . LEU A 1 153 ? 9.802 -1.962 0.444 1.00 93.25 153 LEU A N 1
ATOM 1210 C CA . LEU A 1 153 ? 9.366 -1.331 -0.800 1.00 93.25 153 LEU A CA 1
ATOM 1211 C C . LEU A 1 153 ? 10.075 0.010 -1.033 1.00 93.25 153 LEU A C 1
ATOM 1213 O O . LEU A 1 153 ? 10.506 0.282 -2.154 1.00 93.25 153 LEU A O 1
ATOM 1217 N N . GLU A 1 154 ? 10.226 0.825 0.011 1.00 93.06 154 GLU A N 1
ATOM 1218 C CA . GLU A 1 154 ? 10.960 2.093 -0.054 1.00 93.06 154 GLU A CA 1
ATOM 1219 C C . GLU A 1 154 ? 12.426 1.873 -0.443 1.00 93.06 154 GLU A C 1
ATOM 1221 O O . GLU A 1 154 ? 12.937 2.562 -1.330 1.00 93.06 154 GLU A O 1
ATOM 1226 N N . ASP A 1 155 ? 13.090 0.872 0.136 1.00 93.19 155 ASP A N 1
ATOM 1227 C CA . ASP A 1 155 ? 14.468 0.535 -0.228 1.00 93.19 155 ASP A CA 1
ATOM 1228 C C . ASP A 1 155 ? 14.573 -0.021 -1.655 1.00 93.19 155 ASP A C 1
ATOM 1230 O O . ASP A 1 155 ? 15.480 0.359 -2.403 1.00 93.19 155 ASP A O 1
ATOM 1234 N N . SER A 1 156 ? 13.611 -0.841 -2.097 1.00 93.88 156 SER A N 1
ATOM 1235 C CA . SER A 1 156 ? 13.552 -1.277 -3.497 1.00 93.88 156 SER A CA 1
ATOM 1236 C C . SER A 1 156 ? 13.351 -0.106 -4.462 1.00 93.88 156 SER A C 1
ATOM 1238 O O . SER A 1 156 ? 13.894 -0.156 -5.569 1.00 93.88 156 SER A O 1
ATOM 1240 N N . ASN A 1 157 ? 12.571 0.909 -4.088 1.00 92.44 157 ASN A N 1
ATOM 1241 C CA . ASN A 1 157 ? 12.357 2.088 -4.923 1.00 92.44 157 ASN A CA 1
ATOM 1242 C C . ASN A 1 157 ? 13.629 2.930 -5.023 1.00 92.44 157 ASN A C 1
ATOM 1244 O O . ASN A 1 157 ? 14.018 3.261 -6.136 1.00 92.44 157 ASN A O 1
ATOM 1248 N N . LYS A 1 158 ? 14.359 3.150 -3.919 1.00 93.88 158 LYS A N 1
ATOM 1249 C CA . LYS A 1 158 ? 15.665 3.838 -3.960 1.00 93.88 158 LYS A CA 1
ATOM 1250 C C . LYS A 1 158 ? 16.652 3.154 -4.911 1.00 93.88 158 LYS A C 1
ATOM 1252 O O . LYS A 1 158 ? 17.347 3.827 -5.670 1.00 93.88 158 LYS A O 1
ATOM 1257 N N . ILE A 1 159 ? 16.704 1.817 -4.898 1.00 93.50 159 ILE A N 1
ATOM 1258 C CA . ILE A 1 159 ? 17.557 1.051 -5.822 1.00 93.50 159 ILE A CA 1
ATOM 1259 C C . ILE A 1 159 ? 17.117 1.289 -7.272 1.00 93.50 159 ILE A C 1
ATOM 1261 O O . ILE A 1 159 ? 17.954 1.601 -8.117 1.00 93.50 159 ILE A O 1
ATOM 1265 N N . LYS A 1 160 ? 15.815 1.197 -7.564 1.00 93.06 160 LYS A N 1
ATOM 1266 C CA . LYS A 1 160 ? 15.290 1.438 -8.917 1.00 93.06 160 LYS A CA 1
ATOM 1267 C C . LYS A 1 160 ? 15.532 2.867 -9.392 1.00 93.06 160 LYS A C 1
ATOM 1269 O O . LYS A 1 160 ? 15.923 3.043 -10.538 1.00 93.06 160 LYS A O 1
ATOM 1274 N N . ASP A 1 161 ? 15.361 3.859 -8.527 1.00 93.81 161 ASP A N 1
ATOM 1275 C CA . ASP A 1 161 ? 15.622 5.261 -8.855 1.00 93.81 161 ASP A CA 1
ATOM 1276 C C . ASP A 1 161 ? 17.097 5.464 -9.219 1.00 93.81 161 ASP A C 1
ATOM 1278 O O . ASP A 1 161 ? 17.406 6.092 -10.232 1.00 93.81 161 ASP A O 1
ATOM 1282 N N . SER A 1 162 ? 18.017 4.842 -8.470 1.00 93.31 162 SER A N 1
ATOM 1283 C CA . SER A 1 162 ? 19.445 4.871 -8.809 1.00 93.31 162 SER A CA 1
ATOM 1284 C C . SER A 1 162 ? 19.758 4.190 -10.149 1.00 93.31 162 SER A C 1
ATOM 1286 O O . SER A 1 162 ? 20.606 4.662 -10.908 1.00 93.31 162 SER A O 1
ATOM 1288 N N . GLU A 1 163 ? 19.053 3.106 -10.481 1.00 93.44 163 GLU A N 1
ATOM 1289 C CA . GLU A 1 163 ? 19.209 2.408 -11.757 1.00 93.44 163 GLU A CA 1
ATOM 1290 C C . GLU A 1 163 ? 18.641 3.222 -12.926 1.00 93.44 163 GLU A C 1
ATOM 1292 O O . GLU A 1 163 ? 19.263 3.279 -13.987 1.00 93.44 163 GLU A O 1
ATOM 1297 N N . VAL A 1 164 ? 17.514 3.910 -12.721 1.00 94.00 164 VAL A N 1
ATOM 1298 C CA . VAL A 1 164 ? 16.931 4.844 -13.693 1.00 94.00 164 VAL A CA 1
ATOM 1299 C C . VAL A 1 164 ? 17.888 6.000 -13.974 1.00 94.00 164 VAL A C 1
ATOM 1301 O O . VAL A 1 164 ? 18.140 6.296 -15.140 1.00 94.00 164 VAL A O 1
ATOM 1304 N N . GLU A 1 165 ? 18.465 6.620 -12.944 1.00 93.75 165 GLU A N 1
ATOM 1305 C CA . GLU A 1 165 ? 19.463 7.686 -13.118 1.00 93.75 165 GLU A CA 1
ATOM 1306 C C . GLU A 1 165 ? 20.706 7.183 -13.868 1.00 93.75 165 GLU A C 1
ATOM 1308 O O . GLU A 1 165 ? 21.167 7.821 -14.816 1.00 93.75 165 GLU A O 1
ATOM 1313 N N . ARG A 1 166 ? 21.200 5.982 -13.539 1.00 92.94 166 ARG A N 1
ATOM 1314 C CA . ARG A 1 166 ? 22.307 5.355 -14.279 1.00 92.94 166 ARG A CA 1
ATOM 1315 C C . ARG A 1 166 ? 21.962 5.143 -15.757 1.00 92.94 166 ARG A C 1
ATOM 1317 O O . ARG A 1 166 ? 22.790 5.416 -16.624 1.00 92.94 166 ARG A O 1
ATOM 1324 N N . LEU A 1 167 ? 20.759 4.649 -16.056 1.00 91.31 167 LEU A N 1
ATOM 1325 C CA . LEU A 1 167 ? 20.312 4.416 -17.432 1.00 91.31 167 LEU A CA 1
ATOM 1326 C C . LEU A 1 167 ? 20.139 5.722 -18.215 1.00 91.31 167 LEU A C 1
ATOM 1328 O O . LEU A 1 167 ? 20.491 5.747 -19.394 1.00 91.31 167 LEU A O 1
ATOM 1332 N N . LYS A 1 168 ? 19.672 6.804 -17.578 1.00 93.19 168 LYS A N 1
ATOM 1333 C CA . LYS A 1 168 ? 19.637 8.140 -18.197 1.00 93.19 168 LYS A CA 1
ATOM 1334 C C . LYS A 1 168 ? 21.036 8.612 -18.585 1.00 93.19 168 LYS A C 1
ATOM 1336 O O . LYS A 1 168 ? 21.243 8.982 -19.732 1.00 93.19 168 LYS A O 1
ATOM 1341 N N . LEU A 1 169 ? 22.016 8.494 -17.686 1.00 93.81 169 LEU A N 1
ATOM 1342 C CA . LEU A 1 169 ? 23.406 8.866 -17.986 1.00 93.81 169 LEU A CA 1
ATOM 1343 C C . LEU A 1 169 ? 23.991 8.058 -19.157 1.00 93.81 169 LEU A C 1
ATOM 1345 O O . LEU A 1 169 ? 24.715 8.600 -19.993 1.00 93.81 169 LEU A O 1
ATOM 1349 N N . ILE A 1 170 ? 23.673 6.761 -19.243 1.00 91.12 170 ILE A N 1
ATOM 1350 C CA . ILE A 1 170 ? 24.085 5.916 -20.374 1.00 91.12 170 ILE A CA 1
ATOM 1351 C C . ILE A 1 170 ? 23.413 6.379 -21.668 1.00 91.12 170 ILE A C 1
ATOM 1353 O O . ILE A 1 170 ? 24.086 6.463 -22.697 1.00 91.12 170 ILE A O 1
ATOM 1357 N N . LEU A 1 171 ? 22.113 6.680 -21.626 1.00 93.31 171 LEU A N 1
ATOM 1358 C CA . LEU A 1 171 ? 21.375 7.191 -22.778 1.00 93.31 171 LEU A CA 1
ATOM 1359 C C . LEU A 1 171 ? 21.987 8.505 -23.274 1.00 93.31 171 LEU A C 1
ATOM 1361 O O . LEU A 1 171 ? 22.324 8.591 -24.451 1.00 93.31 171 LEU A O 1
ATOM 1365 N N . ASP A 1 172 ? 22.245 9.460 -22.380 1.00 92.56 172 ASP A N 1
ATOM 1366 C CA . ASP A 1 172 ? 22.866 10.747 -22.716 1.00 92.56 172 ASP A CA 1
ATOM 1367 C C . ASP A 1 172 ? 24.258 10.557 -23.348 1.00 92.56 172 ASP A C 1
ATOM 1369 O O . ASP A 1 172 ? 24.587 11.181 -24.364 1.00 92.56 172 ASP A O 1
ATOM 1373 N N . LYS A 1 173 ? 25.076 9.636 -22.806 1.00 92.69 173 LYS A N 1
ATOM 1374 C CA . LYS A 1 173 ? 26.381 9.269 -23.393 1.00 92.69 173 LYS A CA 1
ATOM 1375 C C . LYS A 1 173 ? 26.206 8.708 -24.808 1.00 92.69 173 LYS A C 1
ATOM 1377 O O . LYS A 1 173 ? 26.965 9.076 -25.706 1.00 92.69 173 LYS A O 1
ATOM 1382 N N . LYS A 1 174 ? 25.221 7.833 -25.027 1.00 92.31 174 LYS A N 1
ATOM 1383 C CA . LYS A 1 174 ? 24.957 7.213 -26.337 1.00 92.31 174 LYS A CA 1
ATOM 1384 C C . LYS A 1 174 ? 24.387 8.201 -27.350 1.00 92.31 174 LYS A C 1
ATOM 1386 O O . LYS A 1 174 ? 24.802 8.160 -28.505 1.00 92.31 174 LYS A O 1
ATOM 1391 N N . GLU A 1 175 ? 23.519 9.116 -26.934 1.00 91.69 175 GLU A N 1
ATOM 1392 C CA . GLU A 1 175 ? 23.032 10.203 -27.789 1.00 91.69 175 GLU A CA 1
ATOM 1393 C C . GLU A 1 175 ? 24.164 11.145 -28.205 1.00 91.69 175 GLU A C 1
ATOM 1395 O O . GLU A 1 175 ? 24.251 11.529 -29.372 1.00 91.69 175 GLU A O 1
ATOM 1400 N N . SER A 1 176 ? 25.067 11.483 -27.280 1.00 92.31 176 SER A N 1
ATOM 1401 C CA . SER A 1 176 ? 26.263 12.270 -27.592 1.00 92.31 176 SER A CA 1
ATOM 1402 C C . SER A 1 176 ? 27.164 11.545 -28.600 1.00 92.31 176 SER A C 1
ATOM 1404 O O . SER A 1 176 ? 27.534 12.117 -29.627 1.00 92.31 176 SER A O 1
ATOM 1406 N N . GLN A 1 177 ? 27.435 10.251 -28.381 1.00 89.75 177 GLN A N 1
ATOM 1407 C CA . GLN A 1 177 ? 28.184 9.421 -29.333 1.00 89.75 177 GLN A CA 1
ATOM 1408 C C . GLN A 1 177 ? 27.514 9.391 -30.717 1.00 89.75 177 GLN A C 1
ATOM 1410 O O . GLN A 1 177 ? 28.196 9.588 -31.723 1.00 89.75 177 GLN A O 1
ATOM 1415 N N . ALA A 1 178 ? 26.192 9.216 -30.787 1.00 90.75 178 ALA A N 1
ATOM 1416 C CA . ALA A 1 178 ? 25.455 9.221 -32.050 1.00 90.75 178 ALA A CA 1
ATOM 1417 C C . ALA A 1 178 ? 25.602 10.558 -32.795 1.00 90.75 178 ALA A C 1
ATOM 1419 O O . ALA A 1 178 ? 25.979 10.556 -33.965 1.00 90.75 178 ALA A O 1
ATOM 1420 N N . LYS A 1 179 ? 25.440 11.695 -32.102 1.00 92.75 179 LYS A N 1
ATOM 1421 C CA . LYS A 1 179 ? 25.644 13.033 -32.688 1.00 92.75 179 LYS A CA 1
ATOM 1422 C C . LYS A 1 179 ? 27.053 13.204 -33.259 1.00 92.75 179 LYS A C 1
ATOM 1424 O O . LYS A 1 179 ? 27.202 13.675 -34.382 1.00 92.75 179 LYS A O 1
ATOM 1429 N N . THR A 1 180 ? 28.089 12.766 -32.537 1.00 91.56 180 THR A N 1
ATOM 1430 C CA . THR A 1 180 ? 29.471 12.850 -33.049 1.00 91.56 180 THR A CA 1
ATOM 1431 C C . THR A 1 180 ? 29.700 11.979 -34.288 1.00 91.56 180 THR A C 1
ATOM 1433 O O . THR A 1 180 ? 30.462 12.358 -35.178 1.00 91.56 180 THR A O 1
ATOM 1436 N N . MET A 1 181 ? 29.039 10.821 -34.379 1.00 90.25 181 MET A N 1
ATOM 1437 C CA . MET A 1 181 ? 29.111 9.958 -35.559 1.00 90.25 181 MET A CA 1
ATOM 1438 C C . MET A 1 181 ? 28.365 10.569 -36.746 1.00 90.25 181 MET A C 1
ATOM 1440 O O . MET A 1 181 ? 28.905 10.557 -37.851 1.00 90.25 181 MET A O 1
ATOM 1444 N N . ASP A 1 182 ? 27.196 11.167 -36.522 1.00 90.06 182 ASP A N 1
ATOM 1445 C CA . ASP A 1 182 ? 26.448 11.888 -37.557 1.00 90.06 182 ASP A CA 1
ATOM 1446 C C . ASP A 1 182 ? 27.258 13.070 -38.112 1.00 90.06 182 ASP A C 1
ATOM 1448 O O . ASP A 1 182 ? 27.360 13.241 -39.328 1.00 90.06 182 ASP A O 1
ATOM 1452 N N . GLU A 1 183 ? 27.936 13.833 -37.249 1.00 91.44 183 GLU A N 1
ATOM 1453 C CA . GLU A 1 183 ? 28.849 14.901 -37.676 1.00 91.44 183 GLU A CA 1
ATOM 1454 C C . GLU A 1 183 ? 30.014 14.371 -38.528 1.00 91.44 183 GLU A C 1
ATOM 1456 O O . GLU A 1 183 ? 30.380 14.983 -39.537 1.00 91.44 183 GLU A O 1
ATOM 1461 N N . LYS A 1 184 ? 30.606 13.227 -38.154 1.00 91.50 184 LYS A N 1
ATOM 1462 C CA . LYS A 1 184 ? 31.656 12.569 -38.954 1.00 91.50 184 LYS A CA 1
ATOM 1463 C C . LYS A 1 184 ? 31.119 12.101 -40.309 1.00 91.50 184 LYS A C 1
ATOM 1465 O O . LYS A 1 184 ? 31.804 12.266 -41.320 1.00 91.50 184 LYS A O 1
ATOM 1470 N N . ILE A 1 185 ? 29.905 11.551 -40.346 1.00 90.44 185 ILE A N 1
ATOM 1471 C CA . ILE A 1 185 ? 29.243 11.116 -41.582 1.00 90.44 185 ILE A CA 1
ATOM 1472 C C . ILE A 1 185 ? 28.993 12.314 -42.503 1.00 90.44 185 ILE A C 1
ATOM 1474 O O . ILE A 1 185 ? 29.346 12.244 -43.680 1.00 90.44 185 ILE A O 1
ATOM 1478 N N . GLU A 1 186 ? 28.470 13.430 -41.992 1.00 92.12 186 GLU A N 1
ATOM 1479 C CA . GLU A 1 186 ? 28.240 14.636 -42.802 1.00 92.12 186 GLU A CA 1
ATOM 1480 C C . GLU A 1 186 ? 29.555 15.259 -43.307 1.00 92.12 186 GLU A C 1
ATOM 1482 O O . GLU A 1 186 ? 29.653 15.650 -44.476 1.00 92.12 186 GLU A O 1
ATOM 1487 N N . LYS A 1 187 ? 30.623 15.261 -42.497 1.00 91.38 187 LYS A N 1
ATOM 1488 C CA . LYS A 1 187 ? 31.972 15.646 -42.965 1.00 91.38 187 LYS A CA 1
ATOM 1489 C C . LYS A 1 187 ? 32.483 14.728 -44.083 1.00 91.38 187 LYS A C 1
ATOM 1491 O O . LYS A 1 187 ? 33.043 15.202 -45.070 1.00 91.38 187 LYS A O 1
ATOM 1496 N N . CYS A 1 188 ? 32.283 13.416 -43.963 1.00 88.81 188 CYS A N 1
ATOM 1497 C CA . CYS A 1 188 ? 32.687 12.460 -44.995 1.00 88.81 188 CYS A CA 1
ATOM 1498 C C . CYS A 1 188 ? 31.884 12.656 -46.290 1.00 88.81 188 CYS A C 1
ATOM 1500 O O . CYS A 1 188 ? 32.460 12.727 -47.375 1.00 88.81 188 CYS A O 1
ATOM 1502 N N . LYS A 1 189 ? 30.565 12.826 -46.174 1.00 92.56 189 LYS A N 1
ATOM 1503 C CA . LYS A 1 189 ? 29.656 13.076 -47.295 1.00 92.56 189 LYS A CA 1
ATOM 1504 C C . LYS A 1 189 ? 30.035 14.338 -48.065 1.00 92.56 189 LYS A C 1
ATOM 1506 O O . LYS A 1 189 ? 30.220 14.266 -49.276 1.00 92.56 189 LYS A O 1
ATOM 1511 N N . THR A 1 190 ? 30.233 15.458 -47.371 1.00 89.19 190 THR A N 1
ATOM 1512 C CA . THR A 1 190 ? 30.660 16.721 -48.000 1.00 89.19 190 THR A CA 1
ATOM 1513 C C . THR A 1 190 ? 32.021 16.588 -48.697 1.00 89.19 190 THR A C 1
ATOM 1515 O O . THR A 1 190 ? 32.196 17.082 -49.813 1.00 89.19 190 THR A O 1
ATOM 1518 N N . ASN A 1 191 ? 32.972 15.850 -48.111 1.00 91.12 191 ASN A N 1
ATOM 1519 C CA . ASN A 1 191 ? 34.257 15.550 -48.753 1.00 91.12 191 ASN A CA 1
ATOM 1520 C C . ASN A 1 191 ? 34.098 14.667 -50.008 1.00 91.12 191 ASN A C 1
ATOM 1522 O O . ASN A 1 191 ? 34.690 14.948 -51.051 1.00 91.12 191 ASN A O 1
ATOM 1526 N N . CYS A 1 192 ? 33.274 13.617 -49.945 1.00 87.75 192 CYS A N 1
ATOM 1527 C CA . CYS A 1 192 ? 32.970 12.758 -51.092 1.00 87.75 192 CYS A CA 1
ATOM 1528 C C . CYS A 1 192 ? 32.298 13.535 -52.231 1.00 87.75 192 CYS A C 1
ATOM 1530 O O . CYS A 1 192 ? 32.699 13.382 -53.384 1.00 87.75 192 CYS A O 1
ATOM 1532 N N . GLU A 1 193 ? 31.322 14.391 -51.920 1.00 90.94 193 GLU A N 1
ATOM 1533 C CA . GLU A 1 193 ? 30.662 15.264 -52.897 1.00 90.94 193 GLU A CA 1
ATOM 1534 C C . GLU A 1 193 ? 31.663 16.219 -53.567 1.00 90.94 193 GLU A C 1
ATOM 1536 O O . GLU A 1 193 ? 31.638 16.375 -54.790 1.00 90.94 193 GLU A O 1
ATOM 1541 N N . SER A 1 194 ? 32.589 16.796 -52.792 1.00 89.50 194 SER A N 1
ATOM 1542 C CA . SER A 1 194 ? 33.673 17.641 -53.309 1.00 89.50 194 SER A CA 1
ATOM 1543 C C . SER A 1 194 ? 34.590 16.872 -54.269 1.00 89.50 194 SER A C 1
ATOM 1545 O O . SER A 1 194 ? 34.767 17.278 -55.419 1.00 89.50 194 SER A O 1
ATOM 1547 N N . LYS A 1 195 ? 35.092 15.698 -53.856 1.00 89.94 195 LYS A N 1
ATOM 1548 C CA . LYS A 1 195 ? 35.946 14.843 -54.703 1.00 89.94 195 LYS A CA 1
ATOM 1549 C C . LYS A 1 195 ? 35.235 14.397 -55.979 1.00 89.94 195 LYS A C 1
ATOM 1551 O O . LYS A 1 195 ? 35.850 14.383 -57.044 1.00 89.94 195 LYS A O 1
ATOM 1556 N N . MET A 1 196 ? 33.950 14.051 -55.891 1.00 90.38 196 MET A N 1
ATOM 1557 C CA . MET A 1 196 ? 33.161 13.655 -57.056 1.00 90.38 196 MET A CA 1
ATOM 1558 C C . MET A 1 196 ? 32.997 14.818 -58.041 1.00 90.38 196 MET A C 1
ATOM 1560 O O . MET A 1 196 ? 33.115 14.607 -59.248 1.00 90.38 196 MET A O 1
ATOM 1564 N N . ARG A 1 197 ? 32.801 16.049 -57.548 1.00 88.88 197 ARG A N 1
ATOM 1565 C CA . ARG A 1 197 ? 32.767 17.254 -58.390 1.00 88.88 197 ARG A CA 1
ATOM 1566 C C . ARG A 1 197 ? 34.097 17.467 -59.114 1.00 88.88 197 ARG A C 1
ATOM 1568 O O . ARG A 1 197 ? 34.094 17.575 -60.337 1.00 88.88 197 ARG A O 1
ATOM 1575 N N . THR A 1 198 ? 35.223 17.408 -58.400 1.00 88.88 198 THR A N 1
ATOM 1576 C CA . THR A 1 198 ? 36.558 17.516 -59.014 1.00 88.88 198 THR A CA 1
ATOM 1577 C C . THR A 1 198 ? 36.803 16.409 -60.045 1.00 88.88 198 THR A C 1
ATOM 1579 O O . THR A 1 198 ? 37.363 16.658 -61.109 1.00 88.88 198 THR A O 1
ATOM 1582 N N . GLN A 1 199 ? 36.354 15.177 -59.781 1.00 89.25 199 GLN A N 1
ATOM 1583 C CA . GLN A 1 199 ? 36.489 14.077 -60.737 1.00 89.25 199 GLN A CA 1
ATOM 1584 C C . GLN A 1 199 ? 35.661 14.304 -62.012 1.00 89.25 199 GLN A C 1
ATOM 1586 O O . GLN A 1 199 ? 36.133 13.981 -63.104 1.00 89.25 199 GLN A O 1
ATOM 1591 N N . LEU A 1 200 ? 34.452 14.862 -61.894 1.00 89.19 200 LEU A N 1
ATOM 1592 C CA . LEU A 1 200 ? 33.626 15.230 -63.047 1.00 89.19 200 LEU A CA 1
ATOM 1593 C C . LEU A 1 200 ? 34.274 16.349 -63.872 1.00 89.19 200 LEU A C 1
ATOM 1595 O O . LEU A 1 200 ? 34.296 16.250 -65.098 1.00 89.19 200 LEU A O 1
ATOM 1599 N N . GLU A 1 201 ? 34.854 17.358 -63.218 1.00 90.31 201 GLU A N 1
ATOM 1600 C CA . GLU A 1 201 ? 35.600 18.441 -63.877 1.00 90.31 201 GLU A CA 1
ATOM 1601 C C . GLU A 1 201 ? 36.813 17.898 -64.649 1.00 90.31 201 GLU A C 1
ATOM 1603 O O . GLU A 1 201 ? 36.963 18.176 -65.840 1.00 90.31 201 GLU A O 1
ATOM 1608 N N . ILE A 1 202 ? 37.625 17.038 -64.021 1.00 89.19 202 ILE A N 1
ATOM 1609 C CA . ILE A 1 202 ? 38.769 16.381 -64.677 1.00 89.19 202 ILE A CA 1
ATOM 1610 C C . ILE A 1 202 ? 38.304 15.523 -65.859 1.00 89.19 202 ILE A C 1
ATOM 1612 O O . ILE A 1 202 ? 38.930 15.539 -66.917 1.00 89.19 202 ILE A O 1
ATOM 1616 N N . HIS A 1 203 ? 37.217 14.762 -65.709 1.00 84.56 203 HIS A N 1
ATOM 1617 C CA . HIS A 1 203 ? 36.700 13.934 -66.796 1.00 84.56 203 HIS A CA 1
ATOM 1618 C C . HIS A 1 203 ? 36.204 14.783 -67.976 1.00 84.56 203 HIS A C 1
ATOM 1620 O O . HIS A 1 203 ? 36.429 14.399 -69.124 1.00 84.56 203 HIS A O 1
ATOM 1626 N N . SER A 1 204 ? 35.561 15.926 -67.710 1.00 88.75 204 SER A N 1
ATOM 1627 C CA . SER A 1 204 ? 35.175 16.891 -68.749 1.00 88.75 204 SER A CA 1
ATOM 1628 C C . SER A 1 204 ? 36.405 17.411 -69.491 1.00 88.75 204 SER A C 1
ATOM 1630 O O . SER A 1 204 ? 36.463 17.313 -70.713 1.00 88.75 204 SER A O 1
ATOM 1632 N N . PHE A 1 205 ? 37.430 17.844 -68.751 1.00 90.69 205 PHE A N 1
ATOM 1633 C CA . PHE A 1 205 ? 38.684 18.329 -69.327 1.00 90.69 205 PHE A CA 1
ATOM 1634 C C . PHE A 1 205 ? 39.389 17.262 -70.182 1.00 90.69 205 PHE A C 1
ATOM 1636 O O . PHE A 1 205 ? 39.774 17.521 -71.317 1.00 90.69 205 PHE A O 1
ATOM 1643 N N . ILE A 1 206 ? 39.497 16.021 -69.691 1.00 88.62 206 ILE A N 1
ATOM 1644 C CA . ILE A 1 206 ? 40.080 14.907 -70.459 1.00 88.62 206 ILE A CA 1
ATOM 1645 C C . ILE A 1 206 ? 39.258 14.609 -71.721 1.00 88.62 206 ILE A C 1
ATOM 1647 O O . ILE A 1 206 ? 39.830 14.234 -72.747 1.00 88.62 206 ILE A O 1
ATOM 1651 N N . ALA A 1 207 ? 37.928 14.723 -71.665 1.00 88.69 207 ALA A N 1
ATOM 1652 C CA . ALA A 1 207 ? 37.078 14.509 -72.831 1.00 88.69 207 ALA A CA 1
ATOM 1653 C C . ALA A 1 207 ? 37.322 15.577 -73.908 1.00 88.69 207 ALA A C 1
ATOM 1655 O O . ALA A 1 207 ? 37.505 15.207 -75.070 1.00 88.69 207 ALA A O 1
ATOM 1656 N N . GLU A 1 208 ? 37.399 16.850 -73.512 1.00 90.06 208 GLU A N 1
ATOM 1657 C CA . GLU A 1 208 ? 37.731 17.981 -74.389 1.00 90.06 208 GLU A CA 1
ATOM 1658 C C . GLU A 1 208 ? 39.124 17.820 -75.015 1.00 90.06 208 GLU A C 1
ATOM 1660 O O . GLU A 1 208 ? 39.254 17.842 -76.241 1.00 90.06 208 GLU A O 1
ATOM 1665 N N . GLU A 1 209 ? 40.149 17.542 -74.203 1.00 89.19 209 GLU A N 1
ATOM 1666 C CA . GLU A 1 209 ? 41.519 17.291 -74.672 1.00 89.19 209 GLU A CA 1
ATOM 1667 C C . GLU A 1 209 ? 41.577 16.114 -75.650 1.00 89.19 209 GLU A C 1
ATOM 1669 O O . GLU A 1 209 ? 42.187 16.194 -76.716 1.00 89.19 209 GLU A O 1
ATOM 1674 N N . ARG A 1 210 ? 40.902 15.002 -75.336 1.00 90.06 210 ARG A N 1
ATOM 1675 C CA . ARG A 1 210 ? 40.877 13.829 -76.219 1.00 90.06 210 ARG A CA 1
ATOM 1676 C C . ARG A 1 210 ? 40.232 14.150 -77.564 1.00 90.06 210 ARG A C 1
ATOM 1678 O O . ARG A 1 210 ? 40.683 13.625 -78.583 1.00 90.06 210 ARG A O 1
ATOM 1685 N N . ASP A 1 211 ? 39.165 14.938 -77.579 1.00 90.06 211 ASP A N 1
ATOM 1686 C CA . ASP A 1 211 ? 38.494 15.303 -78.823 1.00 90.06 211 ASP A CA 1
ATOM 1687 C C . ASP A 1 211 ? 39.324 16.322 -79.628 1.00 90.06 211 ASP A C 1
ATOM 1689 O O . ASP A 1 211 ? 39.430 16.166 -80.846 1.00 90.06 211 ASP A O 1
ATOM 1693 N N . SER A 1 212 ? 40.048 17.228 -78.960 1.00 90.75 212 SER A N 1
ATOM 1694 C CA . SER A 1 212 ? 41.083 18.075 -79.574 1.00 90.75 212 SER A CA 1
ATOM 1695 C C . SER A 1 212 ? 42.203 17.242 -80.216 1.00 90.75 212 SER A C 1
ATOM 1697 O O . SER A 1 212 ? 42.496 17.391 -81.403 1.00 90.75 212 SER A O 1
ATOM 1699 N N . PHE A 1 213 ? 42.765 16.260 -79.501 1.00 88.69 213 PHE A N 1
ATOM 1700 C CA . PHE A 1 213 ? 43.780 15.359 -80.060 1.00 88.69 213 PHE A CA 1
ATOM 1701 C C . PHE A 1 213 ? 43.265 14.536 -81.241 1.00 88.69 213 PHE A C 1
ATOM 1703 O O . PHE A 1 213 ? 44.009 14.312 -82.196 1.00 88.69 213 PHE A O 1
ATOM 1710 N N . LYS A 1 214 ? 42.006 14.078 -81.212 1.00 90.88 214 LYS A N 1
ATOM 1711 C CA . LYS A 1 214 ? 41.399 13.404 -82.373 1.00 90.88 214 LYS A CA 1
ATOM 1712 C C . LYS A 1 214 ? 41.304 14.341 -83.571 1.00 90.88 214 LYS A C 1
ATOM 1714 O O . LYS A 1 214 ? 41.577 13.896 -84.686 1.00 90.88 214 LYS A O 1
ATOM 1719 N N . GLN A 1 215 ? 40.927 15.600 -83.351 1.00 89.50 215 GLN A N 1
ATOM 1720 C CA . GLN A 1 215 ? 40.878 16.601 -84.409 1.00 89.50 215 GLN A CA 1
ATOM 1721 C C . GLN A 1 215 ? 42.276 16.830 -84.992 1.00 89.50 215 GLN A C 1
ATOM 1723 O O . GLN A 1 215 ? 42.456 16.640 -86.195 1.00 89.50 215 GLN A O 1
ATOM 1728 N N . ILE A 1 216 ? 43.279 17.098 -84.151 1.00 88.31 216 ILE A N 1
ATOM 1729 C CA . ILE A 1 216 ? 44.677 17.264 -84.580 1.00 88.31 216 ILE A CA 1
ATOM 1730 C C . ILE A 1 216 ? 45.161 16.027 -85.343 1.00 88.31 216 ILE A C 1
ATOM 1732 O O . ILE A 1 216 ? 45.732 16.156 -86.418 1.00 88.31 216 ILE A O 1
ATOM 1736 N N . ALA A 1 217 ? 44.897 14.814 -84.848 1.00 87.88 217 ALA A N 1
ATOM 1737 C CA . ALA A 1 217 ? 45.284 13.583 -85.537 1.00 87.88 217 ALA A CA 1
ATOM 1738 C C . ALA A 1 217 ? 44.608 13.446 -86.913 1.00 87.88 217 ALA A C 1
ATOM 1740 O O . ALA A 1 217 ? 45.234 12.973 -87.863 1.00 87.88 217 ALA A O 1
ATOM 1741 N N . SER A 1 218 ? 43.346 13.871 -87.043 1.00 88.31 218 SER A N 1
ATOM 1742 C CA . SER A 1 218 ? 42.646 13.884 -88.331 1.00 88.31 218 SER A CA 1
ATOM 1743 C C . SER A 1 218 ? 43.233 14.915 -89.301 1.00 88.31 218 SER A C 1
ATOM 1745 O O . SER A 1 218 ? 43.453 14.588 -90.465 1.00 88.31 218 SER A O 1
ATOM 1747 N N . GLU A 1 219 ? 43.585 16.109 -88.818 1.00 89.19 219 GLU A N 1
ATOM 1748 C CA . GLU A 1 219 ? 44.258 17.152 -89.601 1.00 89.19 219 GLU A CA 1
ATOM 1749 C C . GLU A 1 219 ? 45.677 16.719 -90.008 1.00 89.19 219 GLU A C 1
ATOM 1751 O O . GLU A 1 219 ? 46.082 16.897 -91.159 1.00 89.19 219 GLU A O 1
ATOM 1756 N N . MET A 1 220 ? 46.420 16.066 -89.108 1.00 88.19 220 MET A N 1
ATOM 1757 C CA . MET A 1 220 ? 47.728 15.470 -89.402 1.00 88.19 220 MET A CA 1
ATOM 1758 C C . MET A 1 220 ? 47.627 14.383 -90.473 1.00 88.19 220 MET A C 1
ATOM 1760 O O . MET A 1 220 ? 48.459 14.330 -91.372 1.00 88.19 220 MET A O 1
ATOM 1764 N N . LYS A 1 221 ? 46.590 13.541 -90.428 1.00 90.06 221 LYS A N 1
ATOM 1765 C CA . LYS A 1 221 ? 46.371 12.524 -91.461 1.00 90.06 221 LYS A CA 1
ATOM 1766 C C . LYS A 1 221 ? 46.090 13.157 -92.828 1.00 90.06 221 LYS A C 1
ATOM 1768 O O . LYS A 1 221 ? 46.689 12.747 -93.814 1.00 90.06 221 LYS A O 1
ATOM 1773 N N . VAL A 1 222 ? 45.239 14.185 -92.881 1.00 87.56 222 VAL A N 1
ATOM 1774 C CA . VAL A 1 222 ? 44.945 14.921 -94.125 1.00 87.56 222 VAL A CA 1
ATOM 1775 C C . VAL A 1 222 ? 46.197 15.617 -94.666 1.00 87.56 222 VAL A C 1
ATOM 1777 O O . VAL A 1 222 ? 46.471 15.562 -95.864 1.00 87.56 222 VAL A O 1
ATOM 1780 N N . THR A 1 223 ? 46.987 16.254 -93.801 1.00 85.44 223 THR A N 1
ATOM 1781 C CA . THR A 1 223 ? 48.238 16.910 -94.217 1.00 85.44 223 THR A CA 1
ATOM 1782 C C . THR A 1 223 ? 49.297 15.908 -94.670 1.00 85.44 223 THR A C 1
ATOM 1784 O O . THR A 1 223 ? 49.995 16.186 -95.645 1.00 85.44 223 THR A O 1
ATOM 1787 N N . GLN A 1 224 ? 49.384 14.733 -94.041 1.00 89.06 224 GLN A N 1
ATOM 1788 C CA . GLN A 1 224 ? 50.239 13.639 -94.497 1.00 89.06 224 GLN A CA 1
ATOM 1789 C C . GLN A 1 224 ? 49.809 13.128 -95.878 1.00 89.06 224 GLN A C 1
ATOM 1791 O O . GLN A 1 224 ? 50.648 13.062 -96.773 1.00 89.06 224 GLN A O 1
ATOM 1796 N N . GLU A 1 225 ? 48.521 12.833 -96.081 1.00 87.38 225 GLU A N 1
ATOM 1797 C CA . GLU A 1 225 ? 47.984 12.397 -97.382 1.00 87.38 225 GLU A CA 1
ATOM 1798 C C . GLU A 1 225 ? 48.270 13.446 -98.481 1.00 87.38 225 GLU A C 1
ATOM 1800 O O . GLU A 1 225 ? 48.652 13.101 -99.602 1.00 87.38 225 GLU A O 1
ATOM 1805 N N . LEU A 1 226 ? 48.173 14.741 -98.152 1.00 87.62 226 LEU A N 1
ATOM 1806 C CA . LEU A 1 226 ? 48.520 15.836 -99.064 1.00 87.62 226 LEU A CA 1
ATOM 1807 C C . LEU A 1 226 ? 50.027 15.901 -99.378 1.00 87.62 226 LEU A C 1
ATOM 1809 O O . LEU A 1 226 ? 50.408 16.154 -100.523 1.00 87.62 226 LEU A O 1
ATOM 1813 N N . LEU A 1 227 ? 50.890 15.706 -98.377 1.00 87.62 227 LEU A N 1
ATOM 1814 C CA . LEU A 1 227 ? 52.346 15.661 -98.551 1.00 87.62 227 LEU A CA 1
ATOM 1815 C C . LEU A 1 227 ? 52.765 14.470 -99.420 1.00 87.62 227 LEU A C 1
ATOM 1817 O O . LEU A 1 227 ? 53.563 14.650 -100.339 1.00 87.62 227 LEU A O 1
ATOM 1821 N N . GLU A 1 228 ? 52.197 13.288 -99.178 1.00 87.31 228 GLU A N 1
ATOM 1822 C CA . GLU A 1 228 ? 52.428 12.085 -99.986 1.00 87.31 228 GLU A CA 1
ATOM 1823 C C . GLU A 1 228 ? 52.025 12.316 -101.451 1.00 87.31 228 GLU A C 1
ATOM 1825 O O . GLU A 1 228 ? 52.805 12.012 -102.357 1.00 87.31 228 GLU A O 1
ATOM 1830 N N . ALA A 1 229 ? 50.868 12.946 -101.695 1.00 87.25 229 ALA A N 1
ATOM 1831 C CA . ALA A 1 229 ? 50.428 13.310 -103.042 1.00 87.25 229 ALA A CA 1
ATOM 1832 C C . ALA A 1 229 ? 51.402 14.281 -103.740 1.00 87.25 229 ALA A C 1
ATOM 1834 O O . ALA A 1 229 ? 51.771 14.056 -104.894 1.00 87.25 229 ALA A O 1
ATOM 1835 N N . LYS A 1 230 ? 51.878 15.321 -103.037 1.00 88.31 230 LYS A N 1
ATOM 1836 C CA . LYS A 1 230 ? 52.861 16.279 -103.580 1.00 88.31 230 LYS A CA 1
ATOM 1837 C C . LYS A 1 230 ? 54.224 15.642 -103.863 1.00 88.31 230 LYS A C 1
ATOM 1839 O O . LYS A 1 230 ? 54.863 15.993 -104.853 1.00 88.31 230 LYS A O 1
ATOM 1844 N N . ILE A 1 231 ? 54.683 14.715 -103.020 1.00 87.25 231 ILE A N 1
ATOM 1845 C CA . ILE A 1 231 ? 55.942 13.984 -103.244 1.00 87.25 231 ILE A CA 1
ATOM 1846 C C . ILE A 1 231 ? 55.818 13.072 -104.469 1.00 87.25 231 ILE A C 1
ATOM 1848 O O . ILE A 1 231 ? 56.740 13.025 -105.288 1.00 87.25 231 ILE A O 1
ATOM 1852 N N . ALA A 1 232 ? 54.689 12.377 -104.629 1.00 88.19 232 ALA A N 1
ATOM 1853 C CA . ALA A 1 232 ? 54.429 11.546 -105.802 1.00 88.19 232 ALA A CA 1
ATOM 1854 C C . ALA A 1 232 ? 54.380 12.383 -107.094 1.00 88.19 232 ALA A C 1
ATOM 1856 O O . ALA A 1 232 ? 55.002 12.014 -108.090 1.00 88.19 232 ALA A O 1
ATOM 1857 N N . GLU A 1 233 ? 53.715 13.542 -107.062 1.00 87.50 233 GLU A N 1
ATOM 1858 C CA . GLU A 1 233 ? 53.684 14.494 -108.179 1.00 87.50 233 GLU A CA 1
ATOM 1859 C C . GLU A 1 233 ? 55.090 15.014 -108.523 1.00 87.50 233 GLU A C 1
ATOM 1861 O O . GLU A 1 233 ? 55.512 14.940 -109.678 1.00 87.50 233 GLU A O 1
ATOM 1866 N N . GLY A 1 234 ? 55.859 15.453 -107.521 1.00 87.56 234 GLY A N 1
ATOM 1867 C CA . GLY A 1 234 ? 57.243 15.895 -107.710 1.00 87.56 234 GLY A CA 1
ATOM 1868 C C . GLY A 1 234 ? 58.153 14.796 -108.271 1.00 87.56 234 GLY A C 1
ATOM 1869 O O . GLY A 1 234 ? 59.003 15.071 -109.119 1.00 87.56 234 GLY A O 1
ATOM 1870 N N . SER A 1 235 ? 57.942 13.544 -107.855 1.00 86.81 235 SER A N 1
ATOM 1871 C CA . SER A 1 235 ? 58.678 12.383 -108.371 1.00 86.81 235 SER A CA 1
ATOM 1872 C C . SER A 1 235 ? 58.344 12.109 -109.837 1.00 86.81 235 SER A C 1
ATOM 1874 O O . SER A 1 235 ? 59.257 11.900 -110.633 1.00 86.81 235 SER A O 1
ATOM 1876 N N . LYS A 1 236 ? 57.064 12.202 -110.222 1.00 88.69 236 LYS A N 1
ATOM 1877 C CA . LYS A 1 236 ? 56.628 12.052 -111.617 1.00 88.69 236 LYS A CA 1
ATOM 1878 C C . LYS A 1 236 ? 57.219 13.143 -112.513 1.00 88.69 236 LYS A C 1
ATOM 1880 O O . LYS A 1 236 ? 57.752 12.838 -113.575 1.00 88.69 236 LYS A O 1
ATOM 1885 N N . ILE A 1 237 ? 57.206 14.396 -112.053 1.00 85.19 237 ILE A N 1
ATOM 1886 C CA . ILE A 1 237 ? 57.838 15.519 -112.764 1.00 85.19 237 ILE A CA 1
ATOM 1887 C C . ILE A 1 237 ? 59.345 15.269 -112.942 1.00 85.19 237 ILE A C 1
ATOM 1889 O O . ILE A 1 237 ? 59.909 15.574 -113.995 1.00 85.19 237 ILE A O 1
ATOM 1893 N N . LEU A 1 238 ? 60.021 14.710 -111.933 1.00 86.56 238 LEU A N 1
ATOM 1894 C CA . LEU A 1 238 ? 61.445 14.383 -112.017 1.00 86.56 238 LEU A CA 1
ATOM 1895 C C . LEU A 1 238 ? 61.724 13.239 -113.007 1.00 86.56 238 LEU A C 1
ATOM 1897 O O . LEU A 1 238 ? 62.702 13.312 -113.751 1.00 86.56 238 LEU A O 1
ATOM 1901 N N . GLU A 1 239 ? 60.890 12.198 -113.032 1.00 84.94 239 GLU A N 1
ATOM 1902 C CA . GLU A 1 239 ? 60.985 11.105 -114.009 1.00 84.94 239 GLU A CA 1
ATOM 1903 C C . GLU A 1 239 ? 60.734 11.593 -115.438 1.00 84.94 239 GLU A C 1
ATOM 1905 O O . GLU A 1 239 ? 61.518 11.275 -116.333 1.00 84.94 239 GLU A O 1
ATOM 1910 N N . GLU A 1 240 ? 59.715 12.429 -115.648 1.00 82.88 240 GLU A N 1
ATOM 1911 C CA . GLU A 1 240 ? 59.445 13.072 -116.938 1.00 82.88 240 GLU A CA 1
ATOM 1912 C C . GLU A 1 240 ? 60.643 13.921 -117.388 1.00 82.88 240 GLU A C 1
ATOM 1914 O O . GLU A 1 240 ? 61.093 13.798 -118.528 1.00 82.88 240 GLU A O 1
ATOM 1919 N N . ARG A 1 241 ? 61.241 14.710 -116.482 1.00 84.69 241 ARG A N 1
ATOM 1920 C CA . ARG A 1 241 ? 62.472 15.467 -116.769 1.00 84.69 241 ARG A CA 1
ATOM 1921 C C . ARG A 1 241 ? 63.638 14.565 -117.164 1.00 84.69 241 ARG A C 1
ATOM 1923 O O . ARG A 1 241 ? 64.297 14.858 -118.156 1.00 84.69 241 ARG A O 1
ATOM 1930 N N . LYS A 1 242 ? 63.886 13.476 -116.429 1.00 86.44 242 LYS A N 1
ATOM 1931 C CA . LYS A 1 242 ? 64.941 12.504 -116.771 1.00 86.44 242 LYS A CA 1
ATOM 1932 C C . LYS A 1 242 ? 64.681 11.848 -118.127 1.00 86.44 242 LYS A C 1
ATOM 1934 O O . LYS A 1 242 ? 65.618 11.668 -118.897 1.00 86.44 242 LYS A O 1
ATOM 1939 N N . SER A 1 243 ? 63.427 11.522 -118.440 1.00 83.19 243 SER A N 1
ATOM 1940 C CA . SER A 1 243 ? 63.044 10.961 -119.739 1.00 83.19 243 SER A CA 1
ATOM 1941 C C . SER A 1 243 ? 63.303 11.946 -120.879 1.00 83.19 243 SER A C 1
ATOM 1943 O O . SER A 1 243 ? 63.866 11.557 -121.899 1.00 83.19 243 SER A O 1
ATOM 1945 N N . ILE A 1 244 ? 62.935 13.220 -120.708 1.00 80.50 244 ILE A N 1
ATOM 1946 C CA . ILE A 1 244 ? 63.228 14.281 -121.684 1.00 80.50 244 ILE A CA 1
ATOM 1947 C C . ILE A 1 244 ? 64.743 14.458 -121.835 1.00 80.50 244 ILE A C 1
ATOM 1949 O O . ILE A 1 244 ? 65.235 14.571 -122.954 1.00 80.50 244 ILE A O 1
ATOM 1953 N N . GLU A 1 245 ? 65.499 14.439 -120.735 1.00 83.56 245 GLU A N 1
ATOM 1954 C CA . GLU A 1 245 ? 66.960 14.550 -120.770 1.00 83.56 245 GLU A CA 1
ATOM 1955 C C . GLU A 1 245 ? 67.606 13.392 -121.548 1.00 83.56 245 GLU A C 1
ATOM 1957 O O . GLU A 1 245 ? 68.478 13.623 -122.385 1.00 83.56 245 GLU A O 1
ATOM 1962 N N . ILE A 1 246 ? 67.157 12.152 -121.326 1.00 82.06 246 ILE A N 1
ATOM 1963 C CA . ILE A 1 246 ? 67.631 10.978 -122.076 1.00 82.06 246 ILE A CA 1
ATOM 1964 C C . ILE A 1 246 ? 67.283 11.116 -123.564 1.00 82.06 246 ILE A C 1
ATOM 1966 O O . ILE A 1 246 ? 68.162 10.945 -124.407 1.00 82.06 246 ILE A O 1
ATOM 1970 N N . GLN A 1 247 ? 66.041 11.491 -123.892 1.00 79.69 247 GLN A N 1
ATOM 1971 C CA . GLN A 1 247 ? 65.615 11.710 -125.279 1.00 79.69 247 GLN A CA 1
ATOM 1972 C C . GLN A 1 247 ? 66.436 12.801 -125.977 1.00 79.69 247 GLN A C 1
ATOM 1974 O O . GLN A 1 247 ? 66.800 12.645 -127.141 1.00 79.69 247 GLN A O 1
ATOM 1979 N N . LEU A 1 248 ? 66.760 13.892 -125.277 1.00 80.75 248 LEU A N 1
ATOM 1980 C CA . LEU A 1 248 ? 67.618 14.951 -125.808 1.00 80.75 248 LEU A CA 1
ATOM 1981 C C . LEU A 1 248 ? 69.033 14.437 -126.092 1.00 80.75 248 LEU A C 1
ATOM 1983 O O . LEU A 1 248 ? 69.553 14.708 -127.173 1.00 80.75 248 LEU A O 1
ATOM 1987 N N . ARG A 1 249 ? 69.624 13.644 -125.187 1.00 80.00 249 ARG A N 1
ATOM 1988 C CA . ARG A 1 249 ? 70.950 13.037 -125.408 1.00 80.00 249 ARG A CA 1
ATOM 1989 C C . ARG A 1 249 ? 70.962 12.062 -126.589 1.00 80.00 249 ARG A C 1
ATOM 1991 O O . ARG A 1 249 ? 71.928 12.040 -127.347 1.00 80.00 249 ARG A O 1
ATOM 1998 N N . ASP A 1 250 ? 69.915 11.260 -126.766 1.00 81.12 250 ASP A N 1
ATOM 1999 C CA . ASP A 1 250 ? 69.823 10.336 -127.905 1.00 81.12 250 ASP A CA 1
ATOM 2000 C C . ASP A 1 250 ? 69.618 11.084 -129.231 1.00 81.12 250 ASP A C 1
ATOM 2002 O O . ASP A 1 250 ? 70.238 10.739 -130.239 1.00 81.12 250 ASP A O 1
ATOM 2006 N N . ASN A 1 251 ? 68.826 12.160 -129.229 1.00 80.12 251 ASN A N 1
ATOM 2007 C CA . ASN A 1 251 ? 68.698 13.049 -130.385 1.00 80.12 251 ASN A CA 1
ATOM 2008 C C . ASN A 1 251 ? 70.026 13.729 -130.734 1.00 80.12 251 ASN A C 1
ATOM 2010 O O . ASN A 1 251 ? 70.365 13.823 -131.912 1.00 80.12 251 ASN A O 1
ATOM 2014 N N . GLU A 1 252 ? 70.796 14.154 -129.733 1.00 81.12 252 GLU A N 1
ATOM 2015 C CA . GLU A 1 252 ? 72.127 14.732 -129.923 1.00 81.12 252 GLU A CA 1
ATOM 2016 C C . GLU A 1 252 ? 73.091 13.721 -130.567 1.00 81.12 252 GLU A C 1
ATOM 2018 O O . GLU A 1 252 ? 73.744 14.043 -131.561 1.00 81.12 252 GLU A O 1
ATOM 2023 N N . ARG A 1 253 ? 73.109 12.462 -130.099 1.00 80.69 253 ARG A N 1
ATOM 2024 C CA . ARG A 1 253 ? 73.892 11.385 -130.740 1.00 80.69 253 ARG A CA 1
ATOM 2025 C C . ARG A 1 253 ? 73.462 11.123 -132.182 1.00 80.69 253 ARG A C 1
ATOM 2027 O O . ARG A 1 253 ? 74.319 10.982 -133.052 1.00 80.69 253 ARG A O 1
ATOM 2034 N N . ASN A 1 254 ? 72.157 11.069 -132.448 1.00 83.56 254 ASN A N 1
ATOM 2035 C CA . ASN A 1 254 ? 71.630 10.855 -133.798 1.00 83.56 254 ASN A CA 1
ATOM 2036 C C . ASN A 1 254 ? 71.997 12.008 -134.743 1.00 83.56 254 ASN A C 1
ATOM 2038 O O . ASN A 1 254 ? 72.329 11.772 -135.907 1.00 83.56 254 ASN A O 1
ATOM 2042 N N . LEU A 1 255 ? 71.961 13.251 -134.251 1.00 82.75 255 LEU A N 1
ATOM 2043 C CA . LEU A 1 255 ? 72.362 14.429 -135.015 1.00 82.75 255 LEU A CA 1
ATOM 2044 C C . LEU A 1 255 ? 73.860 14.387 -135.348 1.00 82.75 255 LEU A C 1
ATOM 2046 O O . LEU A 1 255 ? 74.232 14.630 -136.494 1.00 82.75 255 LEU A O 1
ATOM 2050 N N . LEU A 1 256 ? 74.702 14.024 -134.375 1.00 82.38 256 LEU A N 1
ATOM 2051 C CA . LEU A 1 256 ? 76.147 13.871 -134.567 1.00 82.38 256 LEU A CA 1
ATOM 2052 C C . LEU A 1 256 ? 76.479 12.769 -135.582 1.00 82.38 256 LEU A C 1
ATOM 2054 O O . LEU A 1 256 ? 77.249 13.017 -136.505 1.00 82.38 256 LEU A O 1
ATOM 2058 N N . ALA A 1 257 ? 75.843 11.598 -135.489 1.00 82.31 257 ALA A N 1
ATOM 2059 C CA . ALA A 1 257 ? 76.029 10.517 -136.463 1.00 82.31 257 ALA A CA 1
ATOM 2060 C C . ALA A 1 257 ? 75.606 10.937 -137.883 1.00 82.31 257 ALA A C 1
ATOM 2062 O O . ALA A 1 257 ? 76.235 10.564 -138.875 1.00 82.31 257 ALA A O 1
ATOM 2063 N N . ARG A 1 258 ? 74.548 11.751 -138.000 1.00 83.19 258 ARG A N 1
ATOM 2064 C CA . ARG A 1 258 ? 74.100 12.288 -139.290 1.00 83.19 258 ARG A CA 1
ATOM 2065 C C . ARG A 1 258 ? 75.042 13.359 -139.841 1.00 83.19 258 ARG A C 1
ATOM 2067 O O . ARG A 1 258 ? 75.243 13.399 -141.052 1.00 83.19 258 ARG A O 1
ATOM 2074 N N . LEU A 1 259 ? 75.630 14.191 -138.982 1.00 81.62 259 LEU A N 1
ATOM 2075 C CA . LEU A 1 259 ? 76.688 15.129 -139.365 1.00 81.62 259 LEU A CA 1
ATOM 2076 C C . LEU A 1 259 ? 77.935 14.389 -139.860 1.00 81.62 259 LEU A C 1
ATOM 2078 O O . LEU A 1 259 ? 78.457 14.746 -140.910 1.00 81.62 259 LEU A O 1
ATOM 2082 N N . GLU A 1 260 ? 78.355 13.325 -139.178 1.00 83.12 260 GLU A N 1
ATOM 2083 C CA . GLU A 1 260 ? 79.508 12.507 -139.575 1.00 83.12 260 GLU A CA 1
ATOM 2084 C C . GLU A 1 260 ? 79.282 11.805 -140.928 1.00 83.12 260 GLU A C 1
ATOM 2086 O O . GLU A 1 260 ? 80.176 11.783 -141.780 1.00 83.12 260 GLU A O 1
ATOM 2091 N N . LEU A 1 261 ? 78.060 11.309 -141.176 1.00 85.69 261 LEU A N 1
ATOM 2092 C CA . LEU A 1 261 ? 77.654 10.754 -142.474 1.00 85.69 261 LEU A CA 1
ATOM 2093 C C . LEU A 1 261 ? 77.703 11.809 -143.591 1.00 85.69 261 LEU A C 1
ATOM 2095 O O . LEU A 1 261 ? 78.214 11.546 -144.680 1.00 85.69 261 LEU A O 1
ATOM 2099 N N . LEU A 1 262 ? 77.170 13.007 -143.334 1.00 80.25 262 LEU A N 1
ATOM 2100 C CA . LEU A 1 262 ? 77.228 14.111 -144.293 1.00 80.25 262 LEU A CA 1
ATOM 2101 C C . LEU A 1 262 ? 78.676 14.527 -144.562 1.00 80.25 262 LEU A C 1
ATOM 2103 O O . LEU A 1 262 ? 79.031 14.794 -145.706 1.00 80.25 262 LEU A O 1
ATOM 2107 N N . GLU A 1 263 ? 79.532 14.528 -143.543 1.00 82.69 263 GLU A N 1
ATOM 2108 C CA . GLU A 1 263 ? 80.950 14.850 -143.688 1.00 82.69 263 GLU A CA 1
ATOM 2109 C C . GLU A 1 263 ? 81.698 13.797 -144.526 1.00 82.69 263 GLU A C 1
ATOM 2111 O O . GLU A 1 263 ? 82.532 14.147 -145.366 1.00 82.69 263 GLU A O 1
ATOM 2116 N N . THR A 1 264 ? 81.369 12.510 -144.365 1.00 80.12 264 THR A N 1
ATOM 2117 C CA . THR A 1 264 ? 81.910 11.434 -145.215 1.00 80.12 264 THR A CA 1
ATOM 2118 C C . THR A 1 264 ? 81.421 11.546 -146.655 1.00 80.12 264 THR A C 1
ATOM 2120 O O . THR A 1 264 ? 82.239 11.468 -147.573 1.00 80.12 264 THR A O 1
ATOM 2123 N N . GLN A 1 265 ? 80.126 11.801 -146.869 1.00 81.25 265 GLN A N 1
ATOM 2124 C CA . GLN A 1 265 ? 79.577 12.045 -148.208 1.00 81.25 265 GLN A CA 1
ATOM 2125 C C . GLN A 1 265 ? 80.248 13.243 -148.886 1.00 81.25 265 GLN A C 1
ATOM 2127 O O . GLN A 1 265 ? 80.577 13.176 -150.069 1.00 81.25 265 GLN A O 1
ATOM 2132 N N . ASN A 1 266 ? 80.507 14.315 -148.138 1.00 82.31 266 ASN A N 1
ATOM 2133 C CA . ASN A 1 266 ? 81.154 15.510 -148.669 1.00 82.31 266 ASN A CA 1
ATOM 2134 C C . ASN A 1 266 ? 82.611 15.231 -149.089 1.00 82.31 266 ASN A C 1
ATOM 2136 O O . ASN A 1 266 ? 83.037 15.640 -150.167 1.00 82.31 266 ASN A O 1
ATOM 2140 N N . LYS A 1 267 ? 83.359 14.441 -148.303 1.00 82.94 267 LYS A N 1
ATOM 2141 C CA . LYS A 1 267 ? 84.716 13.985 -148.672 1.00 82.94 267 LYS A CA 1
ATOM 2142 C C . LYS A 1 267 ? 84.718 13.103 -149.927 1.00 82.94 267 LYS A C 1
ATOM 2144 O O . LYS A 1 267 ? 85.619 13.228 -150.756 1.00 82.94 267 LYS A O 1
ATOM 2149 N N . ASP A 1 268 ? 83.718 12.240 -150.093 1.00 78.88 268 ASP A N 1
ATOM 2150 C CA . ASP A 1 268 ? 83.576 11.412 -151.297 1.00 78.88 268 ASP A CA 1
ATOM 2151 C C . ASP A 1 268 ? 83.201 12.233 -152.541 1.00 78.88 268 ASP A C 1
ATOM 2153 O O . ASP A 1 268 ? 83.716 11.957 -153.629 1.00 78.88 268 ASP A O 1
ATOM 2157 N N . PHE A 1 269 ? 82.361 13.267 -152.406 1.00 77.88 269 PHE A N 1
ATOM 2158 C CA . PHE A 1 269 ? 82.105 14.215 -153.496 1.00 77.88 269 PHE A CA 1
ATOM 2159 C C . PHE A 1 269 ? 83.368 14.976 -153.894 1.00 77.88 269 PHE A C 1
ATOM 2161 O O . PHE A 1 269 ? 83.653 15.073 -155.088 1.00 77.88 269 PHE A O 1
ATOM 2168 N N . GLN A 1 270 ? 84.159 15.432 -152.920 1.00 77.62 270 GLN A N 1
ATOM 2169 C CA . GLN A 1 270 ? 85.425 16.115 -153.180 1.00 77.62 270 GLN A CA 1
ATOM 2170 C C . GLN A 1 270 ? 86.384 15.238 -154.007 1.00 77.62 270 GLN A C 1
ATOM 2172 O O . GLN A 1 270 ? 86.901 15.689 -155.024 1.00 77.62 270 GLN A O 1
ATOM 2177 N N . ARG A 1 271 ? 86.526 13.945 -153.665 1.00 75.31 271 ARG A N 1
ATOM 2178 C CA . ARG A 1 271 ? 87.349 12.997 -154.449 1.00 75.31 271 ARG A CA 1
ATOM 2179 C C . ARG A 1 271 ? 86.857 12.802 -155.884 1.00 75.31 271 ARG A C 1
ATOM 2181 O O . ARG A 1 271 ? 87.669 12.633 -156.792 1.00 75.31 271 ARG A O 1
ATOM 2188 N N . LYS A 1 272 ? 85.538 12.771 -156.105 1.00 73.62 272 LYS A N 1
ATOM 2189 C CA . LYS A 1 272 ? 84.966 12.666 -157.461 1.00 73.62 272 LYS A CA 1
ATOM 2190 C C . LYS A 1 272 ? 85.245 13.918 -158.292 1.00 73.62 272 LYS A C 1
ATOM 2192 O O . LYS A 1 272 ? 85.439 13.799 -159.497 1.00 73.62 272 LYS A O 1
ATOM 2197 N N . LEU A 1 273 ? 85.272 15.082 -157.650 1.00 69.94 273 LEU A N 1
ATOM 2198 C CA . LEU A 1 273 ? 85.595 16.362 -158.275 1.00 69.94 273 LEU A CA 1
ATOM 2199 C C . LEU A 1 273 ? 87.073 16.428 -158.682 1.00 69.94 273 LEU A C 1
ATOM 2201 O O . LEU A 1 273 ? 87.371 16.789 -159.819 1.00 69.94 273 LEU A O 1
ATOM 2205 N N . ASP A 1 274 ? 87.976 15.985 -157.806 1.00 68.00 274 ASP A N 1
ATOM 2206 C CA . ASP A 1 274 ? 89.418 15.983 -158.081 1.00 68.00 274 ASP A CA 1
ATOM 2207 C C . ASP A 1 274 ? 89.772 15.038 -159.252 1.00 68.00 274 ASP A C 1
ATOM 2209 O O . ASP A 1 274 ? 90.504 15.423 -160.165 1.00 68.00 274 ASP A O 1
ATOM 2213 N N . ASN A 1 275 ? 89.156 13.849 -159.319 1.00 60.72 275 ASN A N 1
ATOM 2214 C CA . ASN A 1 275 ? 89.373 12.876 -160.403 1.00 60.72 275 ASN A CA 1
ATOM 2215 C C . ASN A 1 275 ? 88.765 13.272 -161.767 1.00 60.72 275 ASN A C 1
ATOM 2217 O O . ASN A 1 275 ? 89.145 12.703 -162.790 1.00 60.72 275 ASN A O 1
ATOM 2221 N N . ALA A 1 276 ? 87.823 14.220 -161.817 1.00 60.62 276 ALA A N 1
ATOM 2222 C CA . ALA A 1 276 ? 87.223 14.687 -163.072 1.00 60.62 276 ALA A CA 1
ATOM 2223 C C . ALA A 1 276 ? 88.105 15.711 -163.813 1.00 60.62 276 ALA A C 1
ATOM 2225 O O . ALA A 1 276 ? 87.841 16.034 -164.970 1.00 60.62 276 ALA A O 1
ATOM 2226 N N . SER A 1 277 ? 89.157 16.221 -163.166 1.00 54.78 277 SER A N 1
ATOM 2227 C CA . SER A 1 277 ? 89.943 17.353 -163.664 1.00 54.78 277 SER A CA 1
ATOM 2228 C C . SER A 1 277 ? 91.102 16.980 -164.615 1.00 54.78 277 SER A C 1
ATOM 2230 O O . SER A 1 277 ? 91.706 17.872 -165.210 1.00 54.78 277 SER A O 1
ATOM 2232 N N . GLU A 1 278 ? 91.382 15.687 -164.843 1.00 53.22 278 GLU A N 1
ATOM 2233 C CA . GLU A 1 278 ? 92.537 15.212 -165.640 1.00 53.22 278 GLU A CA 1
ATOM 2234 C C . GLU A 1 278 ? 92.253 14.825 -167.115 1.00 53.22 278 GLU A C 1
ATOM 2236 O O . GLU A 1 278 ? 93.181 14.463 -167.839 1.00 53.22 278 GLU A O 1
ATOM 2241 N N . LEU A 1 279 ? 91.022 14.943 -167.634 1.00 49.19 279 LEU A N 1
ATOM 2242 C CA . LEU A 1 279 ? 90.690 14.546 -169.019 1.00 49.19 279 LEU A CA 1
ATOM 2243 C C . LEU A 1 279 ? 90.279 15.737 -169.904 1.00 49.19 279 LEU A C 1
ATOM 2245 O O . LEU A 1 279 ? 89.176 16.266 -169.801 1.00 49.19 279 LEU A O 1
ATOM 2249 N N . LYS A 1 280 ? 91.165 16.131 -170.833 1.00 48.25 280 LYS A N 1
ATOM 2250 C CA . LYS A 1 280 ? 90.848 17.029 -171.961 1.00 48.25 280 LYS A CA 1
ATOM 2251 C C . LYS A 1 280 ? 90.068 16.267 -173.035 1.00 48.25 280 LYS A C 1
ATOM 2253 O O . LYS A 1 280 ? 90.611 15.322 -173.599 1.00 48.25 280 LYS A O 1
ATOM 2258 N N . LEU A 1 281 ? 88.876 16.743 -173.390 1.00 43.62 281 LEU A N 1
ATOM 2259 C CA . LEU A 1 281 ? 88.189 16.427 -174.646 1.00 43.62 281 LEU A CA 1
ATOM 2260 C C . LEU A 1 281 ? 87.372 17.635 -175.128 1.00 43.62 281 LEU A C 1
ATOM 2262 O O . LEU A 1 281 ? 87.024 18.533 -174.365 1.00 43.62 281 LEU A O 1
ATOM 2266 N N . GLU A 1 282 ? 87.197 17.661 -176.441 1.00 41.69 282 GLU A N 1
ATOM 2267 C CA . GLU A 1 282 ? 86.763 18.755 -177.302 1.00 41.69 282 GLU A CA 1
ATOM 2268 C C . GLU A 1 282 ? 85.324 19.249 -177.040 1.00 41.69 282 GLU A C 1
ATOM 2270 O O . GLU A 1 282 ? 84.477 18.541 -176.504 1.00 41.69 282 GLU A O 1
ATOM 2275 N N . ARG A 1 283 ? 85.076 20.505 -177.442 1.00 36.38 283 ARG A N 1
ATOM 2276 C CA . ARG A 1 283 ? 83.783 21.230 -177.458 1.00 36.38 283 ARG A CA 1
ATOM 2277 C C . ARG A 1 283 ? 82.694 20.492 -178.280 1.00 36.38 283 ARG A C 1
ATOM 2279 O O . ARG A 1 283 ? 83.066 19.586 -179.021 1.00 36.38 283 ARG A O 1
ATOM 2286 N N . PRO A 1 284 ? 81.428 20.974 -178.388 1.00 47.88 284 PRO A N 1
ATOM 2287 C CA . PRO A 1 284 ? 80.674 21.998 -177.630 1.00 47.88 284 PRO A CA 1
ATOM 2288 C C . PRO A 1 284 ? 79.281 21.506 -177.157 1.00 47.88 284 PRO A C 1
ATOM 2290 O O . PRO A 1 284 ? 78.692 20.674 -177.831 1.00 47.88 284 PRO A O 1
ATOM 2293 N N . ILE A 1 285 ? 78.681 22.131 -176.132 1.00 35.22 285 ILE A N 1
ATOM 2294 C CA . ILE A 1 285 ? 77.275 22.595 -176.190 1.00 35.22 285 ILE A CA 1
ATOM 2295 C C . ILE A 1 285 ? 77.174 23.907 -175.401 1.00 35.22 285 ILE A C 1
ATOM 2297 O O . ILE A 1 285 ? 77.492 23.961 -174.214 1.00 35.22 285 ILE A O 1
ATOM 2301 N N . ASP A 1 286 ? 76.727 24.947 -176.101 1.00 36.78 286 ASP A N 1
ATOM 2302 C CA . ASP A 1 286 ? 76.200 26.189 -175.546 1.00 36.78 286 ASP A CA 1
ATOM 2303 C C . ASP A 1 286 ? 74.819 25.949 -174.911 1.00 36.78 286 ASP A C 1
ATOM 2305 O O . ASP A 1 286 ? 73.876 25.515 -175.565 1.00 36.78 286 ASP A O 1
ATOM 2309 N N . ILE A 1 287 ? 74.761 26.174 -173.603 1.00 41.78 287 ILE A N 1
ATOM 2310 C CA . ILE A 1 287 ? 73.884 27.100 -172.865 1.00 41.78 287 ILE A CA 1
ATOM 2311 C C . ILE A 1 287 ? 72.562 27.544 -173.541 1.00 41.78 287 ILE A C 1
ATOM 2313 O O . ILE A 1 287 ? 72.537 28.485 -174.326 1.00 41.78 287 ILE A O 1
ATOM 2317 N N . GLU A 1 288 ? 71.453 27.009 -173.030 1.00 39.25 288 GLU A N 1
ATOM 2318 C CA . GLU A 1 288 ? 70.303 27.766 -172.496 1.00 39.25 288 GLU A CA 1
ATOM 2319 C C . GLU A 1 288 ? 69.932 27.036 -171.188 1.00 39.25 288 GLU A C 1
ATOM 2321 O O . GLU A 1 288 ? 69.785 25.821 -171.182 1.00 39.25 288 GLU A O 1
ATOM 2326 N N . GLY A 1 289 ? 69.886 27.628 -169.998 1.00 39.28 289 GLY A N 1
ATOM 2327 C CA . GLY A 1 289 ? 69.503 28.989 -169.658 1.00 39.28 289 GLY A CA 1
ATOM 2328 C C . GLY A 1 289 ? 68.274 28.905 -168.748 1.00 39.28 289 GLY A C 1
ATOM 2329 O O . GLY A 1 289 ? 67.159 28.823 -169.243 1.00 39.28 289 GLY A O 1
ATOM 2330 N N . HIS A 1 290 ? 68.516 28.942 -167.433 1.00 36.66 290 HIS A N 1
ATOM 2331 C CA . HIS A 1 290 ? 67.575 28.932 -166.296 1.00 36.66 290 HIS A CA 1
ATOM 2332 C C . HIS A 1 290 ? 67.154 27.588 -165.669 1.00 36.66 290 HIS A C 1
ATOM 2334 O O . HIS A 1 290 ? 66.031 27.104 -165.774 1.00 36.66 290 HIS A O 1
ATOM 2340 N N . GLU A 1 291 ? 68.108 27.091 -164.879 1.00 38.94 291 GLU A N 1
ATOM 2341 C CA . GLU A 1 291 ? 67.984 26.501 -163.536 1.00 38.94 291 GLU A CA 1
ATOM 2342 C C . GLU A 1 291 ? 66.939 27.241 -162.657 1.00 38.94 291 GLU A C 1
ATOM 2344 O O . GLU A 1 291 ? 66.792 28.459 -162.744 1.00 38.94 291 GLU A O 1
ATOM 2349 N N . SER A 1 292 ? 66.164 26.577 -161.792 1.00 37.25 292 SER A N 1
ATOM 2350 C CA . SER A 1 292 ? 66.656 25.953 -160.559 1.00 37.25 292 SER A CA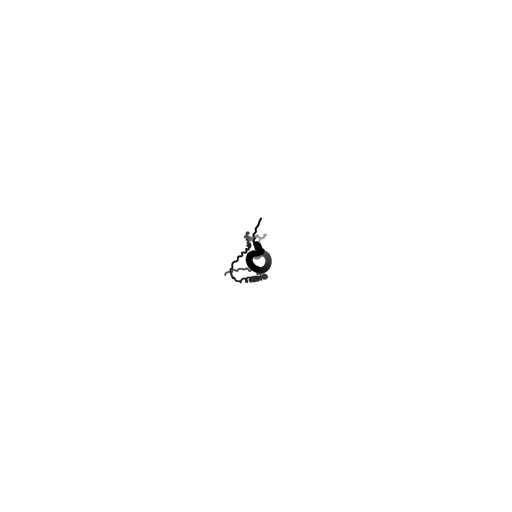 1
ATOM 2351 C C . SER A 1 292 ? 65.739 24.828 -160.050 1.00 37.25 292 SER A C 1
ATOM 2353 O O . SER A 1 292 ? 64.619 25.079 -159.623 1.00 37.25 292 SER A O 1
ATOM 2355 N N . ILE A 1 293 ? 66.303 23.619 -160.017 1.00 40.00 293 ILE A N 1
ATOM 2356 C CA . ILE A 1 293 ? 66.386 22.701 -158.865 1.00 40.00 293 ILE A CA 1
ATOM 2357 C C . ILE A 1 293 ? 65.069 22.317 -158.153 1.00 40.00 293 ILE A C 1
ATOM 2359 O O . ILE A 1 293 ? 64.573 23.010 -157.271 1.00 40.00 293 ILE A O 1
ATOM 2363 N N . ASN A 1 294 ? 64.686 21.072 -158.454 1.00 40.59 294 ASN A N 1
ATOM 2364 C CA . ASN A 1 294 ? 64.068 20.047 -157.609 1.00 40.59 294 ASN A CA 1
ATOM 2365 C C . ASN A 1 294 ? 62.616 20.226 -157.156 1.00 40.59 294 ASN A C 1
ATOM 2367 O O . ASN A 1 294 ? 62.321 20.680 -156.050 1.00 40.59 294 ASN A O 1
ATOM 2371 N N . ASP A 1 295 ? 61.751 19.567 -157.928 1.00 39.56 295 ASP A N 1
ATOM 2372 C CA . ASP A 1 295 ? 60.928 18.491 -157.379 1.00 39.56 295 ASP A CA 1
ATOM 2373 C C . ASP A 1 295 ? 61.749 17.642 -156.392 1.00 39.56 295 ASP A C 1
ATOM 2375 O O . ASP A 1 295 ? 62.604 16.837 -156.767 1.00 39.56 295 ASP A O 1
ATOM 2379 N N . LEU A 1 296 ? 61.493 17.843 -155.102 1.00 41.62 296 LEU A N 1
ATOM 2380 C CA . LEU A 1 296 ? 61.739 16.837 -154.084 1.00 41.62 296 LEU A CA 1
ATOM 2381 C C . LEU A 1 296 ? 60.431 16.647 -153.322 1.00 41.62 296 LEU A C 1
ATOM 2383 O O . LEU A 1 296 ? 60.146 17.308 -152.321 1.00 41.62 296 LEU A O 1
ATOM 2387 N N . GLU A 1 297 ? 59.627 15.721 -153.832 1.00 37.53 297 GLU A N 1
ATOM 2388 C CA . GLU A 1 297 ? 58.657 14.992 -153.033 1.00 37.53 297 GLU A CA 1
ATOM 2389 C C . GLU A 1 297 ? 59.385 14.405 -151.813 1.00 37.53 297 GLU A C 1
ATOM 2391 O O . GLU A 1 297 ? 60.054 13.376 -151.882 1.00 37.53 297 GLU A O 1
ATOM 2396 N N . LEU A 1 298 ? 59.266 15.076 -150.669 1.00 40.00 298 LEU A N 1
ATOM 2397 C CA . LEU A 1 298 ? 59.516 14.474 -149.366 1.00 40.00 298 LEU A CA 1
ATOM 2398 C C . LEU A 1 298 ? 58.172 14.113 -148.751 1.00 40.00 298 LEU A C 1
ATOM 2400 O O . LEU A 1 298 ? 57.631 14.790 -147.877 1.00 40.00 298 LEU A O 1
ATOM 2404 N N . THR A 1 299 ? 57.652 12.982 -149.216 1.00 33.53 299 THR A N 1
ATOM 2405 C CA . THR A 1 299 ? 56.744 12.142 -148.443 1.00 33.53 299 THR A CA 1
ATOM 2406 C C . THR A 1 299 ? 57.451 11.705 -147.159 1.00 33.53 299 THR A C 1
ATOM 2408 O O . THR A 1 299 ? 58.142 10.686 -147.131 1.00 33.53 299 THR A O 1
ATOM 2411 N N . PHE A 1 300 ? 57.260 12.450 -146.070 1.00 35.22 300 PHE A N 1
ATOM 2412 C CA . PHE A 1 300 ? 57.460 11.908 -144.728 1.00 35.22 300 PHE A CA 1
ATOM 2413 C C . PHE A 1 300 ? 56.210 11.142 -144.317 1.00 35.22 300 PHE A C 1
ATOM 2415 O O . PHE A 1 300 ? 55.315 11.625 -143.625 1.00 35.22 300 PHE A O 1
ATOM 2422 N N . SER A 1 301 ? 56.183 9.896 -144.775 1.00 32.84 301 SER A N 1
ATOM 2423 C CA . SER A 1 301 ? 55.514 8.816 -144.073 1.00 32.84 301 SER A CA 1
ATOM 2424 C C . SER A 1 301 ? 56.081 8.700 -142.656 1.00 32.84 301 SER A C 1
ATOM 2426 O O . SER A 1 301 ? 57.286 8.820 -142.443 1.00 32.84 301 SER A O 1
ATOM 2428 N N . SER A 1 302 ? 55.199 8.345 -141.723 1.00 35.69 302 SER A N 1
ATOM 2429 C CA . SER A 1 302 ? 55.477 7.807 -140.385 1.00 35.69 302 SER A CA 1
ATOM 2430 C C . SER A 1 302 ? 55.858 8.793 -139.268 1.00 35.69 302 SER A C 1
ATOM 2432 O O . SER A 1 302 ? 57.016 9.088 -139.013 1.00 35.69 302 SER A O 1
ATOM 2434 N N . ALA A 1 303 ? 54.853 9.151 -138.470 1.00 39.31 303 ALA A N 1
ATOM 2435 C CA . ALA A 1 303 ? 54.865 8.793 -137.054 1.00 39.31 303 ALA A CA 1
ATOM 2436 C C . ALA A 1 303 ? 53.420 8.675 -136.561 1.00 39.31 303 ALA A C 1
ATOM 2438 O O . ALA A 1 303 ? 52.713 9.648 -136.311 1.00 39.31 303 ALA A O 1
ATOM 2439 N N . VAL A 1 304 ? 52.988 7.422 -136.480 1.00 40.44 304 VAL A N 1
ATOM 2440 C CA . VAL A 1 304 ? 51.826 6.959 -135.733 1.00 40.44 304 VAL A CA 1
ATOM 2441 C C . VAL A 1 304 ? 51.911 7.524 -134.312 1.00 40.44 304 VAL A C 1
ATOM 2443 O O . VAL A 1 304 ? 52.771 7.107 -133.543 1.00 40.44 304 VAL A O 1
ATOM 2446 N N . ILE A 1 305 ? 51.014 8.439 -133.941 1.00 36.62 305 ILE A N 1
ATOM 2447 C CA . ILE A 1 305 ? 50.648 8.613 -132.533 1.00 36.62 305 ILE A CA 1
ATOM 2448 C C . ILE A 1 305 ? 49.512 7.615 -132.280 1.00 36.62 305 ILE A C 1
ATOM 2450 O O . ILE A 1 305 ? 48.426 7.773 -132.850 1.00 36.62 305 ILE A O 1
ATOM 2454 N N . PRO A 1 306 ? 49.735 6.548 -131.496 1.00 39.09 306 PRO A N 1
ATOM 2455 C CA . PRO A 1 306 ? 48.682 5.603 -131.182 1.00 39.09 306 PRO A CA 1
ATOM 2456 C C . PRO A 1 306 ? 47.599 6.264 -130.323 1.00 39.09 306 PRO A C 1
ATOM 2458 O O . PRO A 1 306 ? 47.869 6.962 -129.348 1.00 39.09 306 PRO A O 1
ATOM 2461 N N . LYS A 1 307 ? 46.345 5.962 -130.674 1.00 41.25 307 LYS A N 1
ATOM 2462 C CA . LYS A 1 307 ? 45.217 5.969 -129.741 1.00 41.25 307 LYS A CA 1
ATOM 2463 C C . LYS A 1 307 ? 45.539 5.032 -128.572 1.00 41.25 307 LYS A C 1
ATOM 2465 O O . LYS A 1 307 ? 45.796 3.855 -128.798 1.00 41.25 307 LYS A O 1
ATOM 2470 N N . SER A 1 308 ? 45.390 5.510 -127.344 1.00 35.09 308 SER A N 1
ATOM 2471 C CA . SER A 1 308 ? 45.109 4.667 -126.175 1.00 35.09 308 SER A CA 1
ATOM 2472 C C . SER A 1 308 ? 44.350 5.530 -125.165 1.00 35.09 308 SER A C 1
ATOM 2474 O O . SER A 1 308 ? 44.881 6.487 -124.617 1.00 35.09 308 SER A O 1
ATOM 2476 N N . SER A 1 309 ? 43.025 5.414 -125.148 1.00 36.47 309 SER A N 1
ATOM 2477 C CA . SER A 1 309 ? 42.305 4.561 -124.194 1.00 36.47 309 SER A CA 1
ATOM 2478 C C . SER A 1 309 ? 42.244 5.180 -122.796 1.00 36.47 309 SER A C 1
ATOM 2480 O O . SER A 1 309 ? 43.189 5.103 -122.021 1.00 36.47 309 SER A O 1
ATOM 2482 N N . SER A 1 310 ? 41.083 5.772 -122.505 1.00 37.62 310 SER A N 1
ATOM 2483 C CA . SER A 1 310 ? 40.346 5.606 -121.247 1.00 37.62 310 SER A CA 1
ATOM 2484 C C . SER A 1 310 ? 41.168 5.174 -120.025 1.00 37.62 310 SER A C 1
ATOM 2486 O O . SER A 1 310 ? 41.396 3.980 -119.826 1.00 37.62 310 SER A O 1
ATOM 2488 N N . ILE A 1 311 ? 41.482 6.126 -119.145 1.00 36.06 311 ILE A N 1
ATOM 2489 C CA . ILE A 1 311 ? 41.693 5.831 -117.726 1.00 36.06 311 ILE A CA 1
ATOM 2490 C C . ILE A 1 311 ? 40.437 6.294 -116.968 1.00 36.06 311 ILE A C 1
ATOM 2492 O O . ILE A 1 311 ? 40.083 7.473 -117.037 1.00 36.06 311 ILE A O 1
ATOM 2496 N N . PRO A 1 312 ? 39.729 5.376 -116.287 1.00 39.25 312 PRO A N 1
ATOM 2497 C CA . PRO A 1 312 ? 38.557 5.684 -115.483 1.00 39.25 312 PRO A CA 1
ATOM 2498 C C . PRO A 1 312 ? 38.997 6.338 -114.169 1.00 39.25 312 PRO A C 1
ATOM 2500 O O . PRO A 1 312 ? 39.765 5.751 -113.409 1.00 39.25 312 PRO A O 1
ATOM 2503 N N . SER A 1 313 ? 38.477 7.528 -113.859 1.00 32.00 313 SER A N 1
ATOM 2504 C CA . SER A 1 313 ? 38.551 8.038 -112.490 1.00 32.00 313 SER A CA 1
ATOM 2505 C C . SER A 1 313 ? 37.528 7.289 -111.642 1.00 32.00 313 SER A C 1
ATOM 2507 O O . SER A 1 313 ? 36.317 7.512 -111.706 1.00 32.00 313 SER A O 1
ATOM 2509 N N . LEU A 1 314 ? 38.064 6.322 -110.906 1.00 38.59 314 LEU A N 1
ATOM 2510 C CA . LEU A 1 314 ? 37.438 5.605 -109.815 1.00 38.59 314 LEU A CA 1
ATOM 2511 C C . LEU A 1 314 ? 36.961 6.598 -108.754 1.00 38.59 314 LEU A C 1
ATOM 2513 O O . LEU A 1 314 ? 37.722 7.037 -107.899 1.00 38.59 314 LEU A O 1
ATOM 2517 N N . VAL A 1 315 ? 35.663 6.880 -108.776 1.00 36.03 315 VAL A N 1
ATOM 2518 C CA . VAL A 1 315 ? 34.900 7.222 -107.577 1.00 36.03 315 VAL A CA 1
ATOM 2519 C C . VAL A 1 315 ? 34.941 6.000 -106.652 1.00 36.03 315 VAL A C 1
ATOM 2521 O O . VAL A 1 315 ? 34.428 4.942 -107.040 1.00 36.03 315 VAL A O 1
ATOM 2524 N N . PRO A 1 316 ? 35.487 6.082 -105.426 1.00 44.25 316 PRO A N 1
ATOM 2525 C CA . PRO A 1 316 ? 35.243 5.053 -104.435 1.00 44.25 316 PRO A CA 1
ATOM 2526 C C . PRO A 1 316 ? 33.764 5.113 -104.048 1.00 44.25 316 PRO A C 1
ATOM 2528 O O . PRO A 1 316 ? 33.291 6.045 -103.399 1.00 44.25 316 PRO A O 1
ATOM 2531 N N . LYS A 1 317 ? 33.023 4.093 -104.483 1.00 39.28 317 LYS A N 1
ATOM 2532 C CA . LYS A 1 317 ? 31.703 3.742 -103.966 1.00 39.28 317 LYS A CA 1
ATOM 2533 C C . LYS A 1 317 ? 31.814 3.574 -102.448 1.00 39.28 317 LYS A C 1
ATOM 2535 O O . LYS A 1 317 ? 32.306 2.550 -101.976 1.00 39.28 317 LYS A O 1
ATOM 2540 N N . PHE A 1 318 ? 31.331 4.546 -101.680 1.00 37.97 318 PHE A N 1
ATOM 2541 C CA . PHE A 1 318 ? 31.015 4.315 -100.276 1.00 37.97 318 PHE A CA 1
ATOM 2542 C C . PHE A 1 318 ? 29.830 3.351 -100.218 1.00 37.97 318 PHE A C 1
ATOM 2544 O O . PHE A 1 318 ? 28.692 3.695 -100.535 1.00 37.97 318 PHE A O 1
ATOM 2551 N N . ASN A 1 319 ? 30.121 2.104 -99.854 1.00 38.03 319 ASN A N 1
ATOM 2552 C CA . ASN A 1 319 ? 29.110 1.118 -99.518 1.00 38.03 319 ASN A CA 1
ATOM 2553 C C . ASN A 1 319 ? 28.326 1.600 -98.293 1.00 38.03 319 ASN A C 1
ATOM 2555 O O . ASN A 1 319 ? 28.839 1.619 -97.176 1.00 38.03 319 ASN A O 1
ATOM 2559 N N . ALA A 1 320 ? 27.051 1.908 -98.501 1.00 39.00 320 ALA A N 1
ATOM 2560 C CA . ALA A 1 320 ? 26.051 1.842 -97.454 1.00 39.00 320 ALA A CA 1
ATOM 2561 C C . ALA A 1 320 ? 25.837 0.369 -97.070 1.00 39.00 320 ALA A C 1
ATOM 2563 O O . ALA A 1 320 ? 25.415 -0.429 -97.908 1.00 39.00 320 ALA A O 1
ATOM 2564 N N . LYS A 1 321 ? 26.098 0.001 -95.809 1.00 41.66 321 LYS A N 1
ATOM 2565 C CA . LYS A 1 321 ? 25.481 -1.165 -95.157 1.00 41.66 321 LYS A CA 1
ATOM 2566 C C . LYS A 1 321 ? 25.509 -1.018 -93.630 1.00 41.66 321 LYS A C 1
ATOM 2568 O O . LYS A 1 321 ? 26.571 -0.966 -93.025 1.00 41.66 321 LYS A O 1
ATOM 2573 N N . ASN A 1 322 ? 24.299 -1.040 -93.066 1.00 36.78 322 ASN A N 1
ATOM 2574 C CA . ASN A 1 322 ? 23.898 -1.276 -91.671 1.00 36.78 322 ASN A CA 1
ATOM 2575 C C . ASN A 1 322 ? 23.425 -0.077 -90.845 1.00 36.78 322 ASN A C 1
ATOM 2577 O O . ASN A 1 322 ? 23.974 0.303 -89.818 1.00 36.78 322 ASN A O 1
ATOM 2581 N N . THR A 1 323 ? 22.232 0.361 -91.233 1.00 36.62 323 THR A N 1
ATOM 2582 C CA . THR A 1 323 ? 21.100 0.548 -90.325 1.00 36.62 323 THR A CA 1
ATOM 2583 C C . THR A 1 323 ? 20.910 -0.638 -89.362 1.00 36.62 323 THR A C 1
ATOM 2585 O O . THR A 1 323 ? 20.637 -1.754 -89.804 1.00 36.62 323 THR A O 1
ATOM 2588 N N . LYS A 1 324 ? 20.890 -0.377 -88.052 1.00 37.59 324 LYS A N 1
ATOM 2589 C CA . LYS A 1 324 ? 19.863 -0.934 -87.158 1.00 37.59 324 LYS A CA 1
ATOM 2590 C C . LYS A 1 324 ? 19.361 0.176 -86.240 1.00 37.59 324 LYS A C 1
ATOM 2592 O O . LYS A 1 324 ? 19.952 0.479 -85.213 1.00 37.59 324 LYS A O 1
ATOM 2597 N N . LYS A 1 325 ? 18.229 0.756 -86.644 1.00 40.38 325 LYS A N 1
ATOM 2598 C CA . LYS A 1 325 ? 17.219 1.258 -85.715 1.00 40.38 325 LYS A CA 1
ATOM 2599 C C . LYS A 1 325 ? 16.693 0.060 -84.925 1.00 40.38 325 LYS A C 1
ATOM 2601 O O . LYS A 1 325 ? 16.190 -0.867 -85.551 1.00 40.38 325 LYS A O 1
ATOM 2606 N N . ILE A 1 326 ? 16.750 0.120 -83.599 1.00 34.38 326 ILE A N 1
ATOM 2607 C CA . ILE A 1 326 ? 15.674 -0.363 -82.728 1.00 34.38 326 ILE A CA 1
ATOM 2608 C C . ILE A 1 326 ? 15.564 0.658 -81.590 1.00 34.38 326 ILE A C 1
ATOM 2610 O O . ILE A 1 326 ? 16.432 0.749 -80.731 1.00 34.38 326 ILE A O 1
ATOM 2614 N N . ALA A 1 327 ? 14.505 1.454 -81.633 1.00 35.31 327 ALA A N 1
ATOM 2615 C CA . ALA A 1 327 ? 13.844 2.011 -80.455 1.00 35.31 327 ALA A CA 1
ATOM 2616 C C . ALA A 1 327 ? 12.526 1.214 -80.291 1.00 35.31 327 ALA A C 1
ATOM 2618 O O . ALA A 1 327 ? 12.176 0.481 -81.222 1.00 35.31 327 ALA A O 1
ATOM 2619 N N . PRO A 1 328 ? 11.659 1.475 -79.301 1.00 47.59 328 PRO A N 1
ATOM 2620 C CA . PRO A 1 328 ? 11.808 1.671 -77.854 1.00 47.59 328 PRO A CA 1
ATOM 2621 C C . PRO A 1 328 ? 10.840 0.707 -77.093 1.00 47.59 328 PRO A C 1
ATOM 2623 O O . PRO A 1 328 ? 10.379 -0.271 -77.670 1.00 47.59 328 PRO A O 1
ATOM 2626 N N . ASN A 1 329 ? 10.478 1.038 -75.842 1.00 31.98 329 ASN A N 1
ATOM 2627 C CA . ASN A 1 329 ? 9.455 0.444 -74.952 1.00 31.98 329 ASN A CA 1
ATOM 2628 C C . ASN A 1 329 ? 9.839 -0.803 -74.136 1.00 31.98 329 ASN A C 1
ATOM 2630 O O . ASN A 1 329 ? 10.064 -1.873 -74.682 1.00 31.98 329 ASN A O 1
ATOM 2634 N N . ILE A 1 330 ? 9.766 -0.675 -72.804 1.00 34.22 330 ILE A N 1
ATOM 2635 C CA . ILE A 1 330 ? 8.632 -1.180 -72.008 1.00 34.22 330 ILE A CA 1
ATOM 2636 C C . ILE A 1 330 ? 8.514 -0.329 -70.732 1.00 34.22 330 ILE A C 1
ATOM 2638 O O . ILE A 1 330 ? 9.417 -0.272 -69.901 1.00 34.22 330 ILE A O 1
ATOM 2642 N N . ILE A 1 331 ? 7.363 0.329 -70.608 1.00 38.00 331 ILE A N 1
ATOM 2643 C CA . ILE A 1 331 ? 6.746 0.737 -69.347 1.00 38.00 331 ILE A CA 1
ATOM 2644 C C . ILE A 1 331 ? 6.005 -0.493 -68.804 1.00 38.00 331 ILE A C 1
ATOM 2646 O O . ILE A 1 331 ? 5.180 -1.064 -69.513 1.00 38.00 331 ILE A O 1
ATOM 2650 N N . SER A 1 332 ? 6.232 -0.855 -67.543 1.00 35.62 332 SER A N 1
ATOM 2651 C CA . SER A 1 332 ? 5.268 -1.593 -66.706 1.00 35.62 332 SER A CA 1
ATOM 2652 C C . SER A 1 332 ? 5.524 -1.188 -65.249 1.00 35.62 332 SER A C 1
ATOM 2654 O O . SER A 1 332 ? 6.558 -1.529 -64.685 1.00 35.62 332 SER A O 1
ATOM 2656 N N . GLN A 1 333 ? 4.801 -0.207 -64.711 1.00 33.62 333 GLN A N 1
ATOM 2657 C CA . GLN A 1 333 ? 3.597 -0.382 -63.885 1.00 33.62 333 GLN A CA 1
ATOM 2658 C C . GLN A 1 333 ? 3.675 -1.488 -62.810 1.00 33.62 333 GLN A C 1
ATOM 2660 O O . GLN A 1 333 ? 3.687 -2.676 -63.110 1.00 33.62 333 GLN A O 1
ATOM 2665 N N . ASN A 1 334 ? 3.571 -1.015 -61.561 1.00 32.84 334 ASN A N 1
ATOM 2666 C CA . ASN A 1 334 ? 2.968 -1.632 -60.375 1.00 32.84 334 ASN A CA 1
ATOM 2667 C C . ASN A 1 334 ? 3.631 -2.866 -59.736 1.00 32.84 334 ASN A C 1
ATOM 2669 O O . ASN A 1 334 ? 3.391 -4.001 -60.135 1.00 32.84 334 ASN A O 1
ATOM 2673 N N . LYS A 1 335 ? 4.250 -2.644 -58.567 1.00 37.31 335 LYS A N 1
ATOM 2674 C CA . LYS A 1 335 ? 3.693 -3.120 -57.283 1.00 37.31 335 LYS A CA 1
ATOM 2675 C C . LYS A 1 335 ? 4.383 -2.443 -56.095 1.00 37.31 335 LYS A C 1
ATOM 2677 O O . LYS A 1 335 ? 5.506 -2.767 -55.729 1.00 37.31 335 LYS A O 1
ATOM 2682 N N . ILE A 1 336 ? 3.644 -1.525 -55.478 1.00 40.59 336 ILE A N 1
ATOM 2683 C CA . ILE A 1 336 ? 3.794 -1.143 -54.075 1.00 40.59 336 ILE A CA 1
ATOM 2684 C C . ILE A 1 336 ? 3.518 -2.412 -53.261 1.00 40.59 336 ILE A C 1
ATOM 2686 O O . ILE A 1 336 ? 2.399 -2.920 -53.264 1.00 40.59 336 ILE A O 1
ATOM 2690 N N . ALA A 1 337 ? 4.542 -2.953 -52.608 1.00 33.50 337 ALA A N 1
ATOM 2691 C CA . ALA A 1 337 ? 4.381 -3.954 -51.564 1.00 33.50 337 ALA A CA 1
ATOM 2692 C C . ALA A 1 337 ? 4.681 -3.273 -50.231 1.00 33.50 337 ALA A C 1
ATOM 2694 O O . ALA A 1 337 ? 5.824 -3.206 -49.785 1.00 33.50 337 ALA A O 1
ATOM 2695 N N . ALA A 1 338 ? 3.618 -2.746 -49.628 1.00 39.69 338 ALA A N 1
ATOM 2696 C CA . ALA A 1 338 ? 3.581 -2.373 -48.230 1.00 39.69 338 ALA A CA 1
ATOM 2697 C C . ALA A 1 338 ? 3.948 -3.595 -47.371 1.00 39.69 338 ALA A C 1
ATOM 2699 O O . ALA A 1 338 ? 3.299 -4.641 -47.433 1.00 39.69 338 ALA A O 1
ATOM 2700 N N . LYS A 1 339 ? 4.990 -3.451 -46.555 1.00 38.84 339 LYS A N 1
ATOM 2701 C CA . LYS A 1 339 ? 5.150 -4.212 -45.315 1.00 38.84 339 LYS A CA 1
ATOM 2702 C C . LYS A 1 339 ? 5.381 -3.218 -44.189 1.00 38.84 339 LYS A C 1
ATOM 2704 O O . LYS A 1 339 ? 6.447 -3.178 -43.583 1.00 38.84 339 LYS A O 1
ATOM 2709 N N . ASP A 1 340 ? 4.329 -2.462 -43.904 1.00 33.84 340 ASP A N 1
ATOM 2710 C CA . ASP A 1 340 ? 4.081 -1.942 -42.568 1.00 33.84 340 ASP A CA 1
ATOM 2711 C C . ASP A 1 340 ? 3.910 -3.145 -41.635 1.00 33.84 340 ASP A C 1
ATOM 2713 O O . ASP A 1 340 ? 2.829 -3.716 -41.491 1.00 33.84 340 ASP A O 1
ATOM 2717 N N . LYS A 1 341 ? 5.004 -3.583 -41.008 1.00 36.31 341 LYS A N 1
ATOM 2718 C CA . LYS A 1 341 ? 4.905 -4.299 -39.736 1.00 36.31 341 LYS A CA 1
ATOM 2719 C C . LYS A 1 341 ? 4.674 -3.244 -38.663 1.00 36.31 341 LYS A C 1
ATOM 2721 O O . LYS A 1 341 ? 5.594 -2.840 -37.961 1.00 36.31 341 LYS A O 1
ATOM 2726 N N . ILE A 1 342 ? 3.422 -2.812 -38.556 1.00 37.81 342 ILE A N 1
ATOM 2727 C CA . ILE A 1 342 ? 2.910 -2.230 -37.321 1.00 37.81 342 ILE A CA 1
ATOM 2728 C C . ILE A 1 342 ? 3.067 -3.323 -36.262 1.00 37.81 342 ILE A C 1
ATOM 2730 O O . ILE A 1 342 ? 2.412 -4.364 -36.317 1.00 37.81 342 ILE A O 1
ATOM 2734 N N . LEU A 1 343 ? 3.987 -3.100 -35.326 1.00 33.88 343 LEU A N 1
ATOM 2735 C CA . LEU A 1 343 ? 3.982 -3.758 -34.028 1.00 33.88 343 LEU A CA 1
ATOM 2736 C C . LEU A 1 343 ? 2.660 -3.381 -33.350 1.00 33.88 343 LEU A C 1
ATOM 2738 O O . LEU A 1 343 ? 2.545 -2.346 -32.701 1.00 33.88 343 LEU A O 1
ATOM 2742 N N . GLN A 1 344 ? 1.636 -4.209 -33.557 1.00 32.06 344 GLN A N 1
ATOM 2743 C CA . GLN A 1 344 ? 0.449 -4.229 -32.716 1.00 32.06 344 GLN A CA 1
ATOM 2744 C C . GLN A 1 344 ? 0.891 -4.677 -31.323 1.00 32.06 344 GLN A C 1
ATOM 2746 O O . GLN A 1 344 ? 1.005 -5.866 -31.034 1.00 32.06 344 GLN A O 1
ATOM 2751 N N . VAL A 1 345 ? 1.165 -3.703 -30.461 1.00 31.28 345 VAL A N 1
ATOM 2752 C CA . VAL A 1 345 ? 1.190 -3.915 -29.018 1.00 31.28 345 VAL A CA 1
ATOM 2753 C C . VAL A 1 345 ? -0.271 -4.019 -28.598 1.00 31.28 345 VAL A C 1
ATOM 2755 O O . VAL A 1 345 ? -0.971 -3.020 -28.458 1.00 31.28 345 VAL A O 1
ATOM 2758 N N . SER A 1 346 ? -0.762 -5.251 -28.498 1.00 33.06 346 SER A N 1
ATOM 2759 C CA . SER A 1 346 ? -2.077 -5.545 -27.946 1.00 33.06 346 SER A CA 1
ATOM 2760 C C . SER A 1 346 ? -2.123 -5.084 -26.489 1.00 33.06 346 SER A C 1
ATOM 2762 O O . SER A 1 346 ? -1.489 -5.681 -25.618 1.00 33.06 346 SER A O 1
ATOM 2764 N N . THR A 1 347 ? -2.894 -4.037 -26.223 1.00 44.12 347 THR A N 1
ATOM 2765 C CA . THR A 1 347 ? -3.367 -3.662 -24.892 1.00 44.12 347 THR A CA 1
ATOM 2766 C C . THR A 1 347 ? -4.415 -4.678 -24.435 1.00 44.12 347 THR A C 1
ATOM 2768 O O . THR A 1 347 ? -5.618 -4.477 -24.567 1.00 44.12 347 THR A O 1
ATOM 2771 N N . GLY A 1 348 ? -3.948 -5.819 -23.926 1.00 35.25 348 GLY A N 1
ATOM 2772 C CA . GLY A 1 348 ? -4.778 -6.731 -23.143 1.00 35.25 348 GLY A CA 1
ATOM 2773 C C . GLY A 1 348 ? -4.883 -6.227 -21.696 1.00 35.25 348 GLY A C 1
ATOM 2774 O O . GLY A 1 348 ? -3.867 -5.800 -21.143 1.00 35.25 348 GLY A O 1
ATOM 2775 N N . PRO A 1 349 ? -6.071 -6.242 -21.066 1.00 38.53 349 PRO A N 1
ATOM 2776 C CA . PRO A 1 349 ? -6.235 -5.800 -19.688 1.00 38.53 349 PRO A CA 1
ATOM 2777 C C . PRO A 1 349 ? -5.490 -6.741 -18.737 1.00 38.53 349 PRO A C 1
ATOM 2779 O O . PRO A 1 349 ? -5.679 -7.956 -18.758 1.00 38.53 349 PRO A O 1
ATOM 2782 N N . PHE A 1 350 ? -4.651 -6.156 -17.885 1.00 36.06 350 PHE A N 1
ATOM 2783 C CA . PHE A 1 350 ? -4.022 -6.821 -16.750 1.00 36.06 350 PHE A CA 1
ATOM 2784 C C . PHE A 1 350 ? -5.130 -7.266 -15.777 1.00 36.06 350 PHE A C 1
ATOM 2786 O O . PHE A 1 350 ? -5.655 -6.464 -15.007 1.00 36.06 350 PHE A O 1
ATOM 2793 N N . GLN A 1 351 ? -5.526 -8.538 -15.833 1.00 37.41 351 GLN A N 1
ATOM 2794 C CA . GLN A 1 351 ? -6.251 -9.191 -14.745 1.00 37.41 351 GLN A CA 1
ATOM 2795 C C . GLN A 1 351 ? -5.221 -9.772 -13.765 1.00 37.41 351 GLN A C 1
ATOM 2797 O O . GLN A 1 351 ? -4.393 -10.586 -14.181 1.00 37.41 351 GLN A O 1
ATOM 2802 N N . PRO A 1 352 ? -5.242 -9.397 -12.474 1.00 35.88 352 PRO A N 1
ATOM 2803 C CA . PRO A 1 352 ? -4.408 -10.036 -11.472 1.00 35.88 352 PRO A CA 1
ATOM 2804 C C . PRO A 1 352 ? -5.082 -11.347 -11.049 1.00 35.88 352 PRO A C 1
ATOM 2806 O O . PRO A 1 352 ? -5.899 -11.373 -10.133 1.00 35.88 352 PRO A O 1
ATOM 2809 N N . ALA A 1 353 ? -4.755 -12.447 -11.726 1.00 35.34 353 ALA A N 1
ATOM 2810 C CA . ALA A 1 353 ? -5.070 -13.777 -11.221 1.00 35.34 353 ALA A CA 1
ATOM 2811 C C . ALA A 1 353 ? -3.948 -14.217 -10.270 1.00 35.34 353 ALA A C 1
ATOM 2813 O O . ALA A 1 353 ? -2.918 -14.751 -10.679 1.00 35.34 353 ALA A O 1
ATOM 2814 N N . LEU A 1 354 ? -4.157 -13.934 -8.984 1.00 43.09 354 LEU A N 1
ATOM 2815 C CA . LEU A 1 354 ? -3.574 -14.700 -7.890 1.00 43.09 354 LEU A CA 1
ATOM 2816 C C . LEU A 1 354 ? -4.004 -16.159 -8.063 1.00 43.09 354 LEU A C 1
ATOM 2818 O O . LEU A 1 354 ? -5.176 -16.464 -7.865 1.00 43.09 354 LEU A O 1
ATOM 2822 N N . ASP A 1 355 ? -3.065 -17.054 -8.365 1.00 31.41 355 ASP A N 1
ATOM 2823 C CA . ASP A 1 355 ? -3.219 -18.432 -7.915 1.00 31.41 355 ASP A CA 1
ATOM 2824 C C . ASP A 1 355 ? -1.890 -19.018 -7.427 1.00 31.41 355 ASP A C 1
ATOM 2826 O O . ASP A 1 355 ? -0.919 -19.239 -8.157 1.00 31.41 355 ASP A O 1
ATOM 2830 N N . LEU A 1 356 ? -1.865 -19.202 -6.112 1.00 42.94 356 LEU A N 1
ATOM 2831 C CA . LEU A 1 356 ? -0.859 -19.898 -5.336 1.00 42.94 356 LEU A CA 1
ATOM 2832 C C . LEU A 1 356 ? -1.077 -21.398 -5.523 1.00 42.94 356 LEU A C 1
ATOM 2834 O O . LEU A 1 356 ? -2.029 -21.934 -4.964 1.00 42.94 356 LEU A O 1
ATOM 2838 N N . LYS A 1 357 ? -0.156 -22.077 -6.215 1.00 42.34 357 LYS A N 1
ATOM 2839 C CA . LYS A 1 357 ? 0.386 -23.408 -5.859 1.00 42.34 357 LYS A CA 1
ATOM 2840 C C . LYS A 1 357 ? 1.134 -24.002 -7.046 1.00 42.34 357 LYS A C 1
ATOM 2842 O O . LYS A 1 357 ? 0.525 -24.546 -7.949 1.00 42.34 357 LYS A O 1
ATOM 2847 N N . THR A 1 358 ? 2.458 -24.034 -6.941 1.00 35.94 358 THR A N 1
ATOM 2848 C CA . THR A 1 358 ? 3.222 -25.268 -7.174 1.00 35.94 358 THR A CA 1
ATOM 2849 C C . THR A 1 358 ? 4.602 -25.096 -6.557 1.00 35.94 358 THR A C 1
ATOM 2851 O O . THR A 1 358 ? 5.487 -24.454 -7.116 1.00 35.94 358 THR A O 1
ATOM 2854 N N . GLN A 1 359 ? 4.777 -25.684 -5.372 1.00 42.72 359 GLN A N 1
ATOM 2855 C CA . GLN A 1 359 ? 6.089 -26.109 -4.914 1.00 42.72 359 GLN A CA 1
ATOM 2856 C C . GLN A 1 359 ? 6.615 -27.137 -5.917 1.00 42.72 359 GLN A C 1
ATOM 2858 O O . GLN A 1 359 ? 6.036 -28.209 -6.051 1.00 42.72 359 GLN A O 1
ATOM 2863 N N . ASN A 1 360 ? 7.730 -26.837 -6.574 1.00 35.03 360 ASN A N 1
ATOM 2864 C CA . ASN A 1 360 ? 8.667 -27.871 -6.978 1.00 35.03 360 ASN A CA 1
ATOM 2865 C C . ASN A 1 360 ? 10.090 -27.342 -6.835 1.00 35.03 360 ASN A C 1
ATOM 2867 O O . ASN A 1 360 ? 10.502 -26.362 -7.451 1.00 35.03 360 ASN A O 1
ATOM 2871 N N . LYS A 1 361 ? 10.819 -28.005 -5.938 1.00 48.62 361 LYS A N 1
ATOM 2872 C CA . LYS A 1 361 ? 12.236 -27.807 -5.674 1.00 48.62 361 LYS A CA 1
ATOM 2873 C C . LYS A 1 361 ? 13.014 -28.167 -6.940 1.00 48.62 361 LYS A C 1
ATOM 2875 O O . LYS A 1 361 ? 13.033 -29.329 -7.329 1.00 48.62 361 LYS A O 1
ATOM 2880 N N . SER A 1 362 ? 13.729 -27.212 -7.525 1.00 33.72 362 SER A N 1
ATOM 2881 C CA . SER A 1 362 ? 14.875 -27.522 -8.380 1.00 33.72 362 SER A CA 1
ATOM 2882 C C . SER A 1 362 ? 16.066 -26.677 -7.951 1.00 33.72 362 SER A C 1
ATOM 2884 O O . SER A 1 362 ? 16.174 -25.489 -8.251 1.00 33.72 362 SER A O 1
ATOM 2886 N N . SER A 1 363 ? 16.965 -27.319 -7.214 1.00 48.09 363 SER A N 1
ATOM 2887 C CA . SER A 1 363 ? 18.309 -26.843 -6.938 1.00 48.09 363 SER A CA 1
ATOM 2888 C C . SER A 1 363 ? 19.098 -26.757 -8.247 1.00 48.09 363 SER A C 1
ATOM 2890 O O . SER A 1 363 ? 19.605 -27.769 -8.733 1.00 48.09 363 SER A O 1
ATOM 2892 N N . LEU A 1 364 ? 19.243 -25.560 -8.814 1.00 35.03 364 LEU A N 1
ATOM 2893 C CA . LEU A 1 364 ? 20.213 -25.319 -9.880 1.00 35.03 364 LEU A CA 1
ATOM 2894 C C . LEU A 1 364 ? 21.068 -24.091 -9.554 1.00 35.03 364 LEU A C 1
ATOM 2896 O O . LEU A 1 364 ? 20.743 -22.954 -9.866 1.00 35.03 364 LEU A O 1
ATOM 2900 N N . LYS A 1 365 ? 22.175 -24.388 -8.867 1.00 42.12 365 LYS A N 1
ATOM 2901 C CA . LYS A 1 365 ? 23.471 -23.697 -8.871 1.00 42.12 365 LYS A CA 1
ATOM 2902 C C . LYS A 1 365 ? 23.463 -22.196 -9.199 1.00 42.12 365 LYS A C 1
ATOM 2904 O O . LYS A 1 365 ? 23.563 -21.764 -10.345 1.00 42.12 365 LYS A O 1
ATOM 2909 N N . VAL A 1 366 ? 23.593 -21.432 -8.121 1.00 46.97 366 VAL A N 1
ATOM 2910 C CA . VAL A 1 366 ? 24.259 -20.129 -8.034 1.00 46.97 366 VAL A CA 1
ATOM 2911 C C . VAL A 1 366 ? 25.672 -20.214 -8.642 1.00 46.97 366 VAL A C 1
ATOM 2913 O O . VAL A 1 366 ? 26.610 -20.493 -7.913 1.00 46.97 366 VAL A O 1
ATOM 2916 N N . LYS A 1 367 ? 25.846 -20.033 -9.962 1.00 49.31 367 LYS A N 1
ATOM 2917 C CA . LYS A 1 367 ? 27.119 -19.641 -10.631 1.00 49.31 367 LYS A CA 1
ATOM 2918 C C . LYS A 1 367 ? 26.879 -19.131 -12.068 1.00 49.31 367 LYS A C 1
ATOM 2920 O O . LYS A 1 367 ? 27.479 -19.636 -13.008 1.00 49.31 367 LYS A O 1
ATOM 2925 N N . ARG A 1 368 ? 25.992 -18.151 -12.282 1.00 47.78 368 ARG A N 1
ATOM 2926 C CA . ARG A 1 368 ? 25.846 -17.480 -13.601 1.00 47.78 368 ARG A CA 1
ATOM 2927 C C . ARG A 1 368 ? 25.494 -15.985 -13.541 1.00 47.78 368 ARG A C 1
ATOM 2929 O O . ARG A 1 368 ? 25.017 -15.442 -14.522 1.00 47.78 368 ARG A O 1
ATOM 2936 N N . LYS A 1 369 ? 25.758 -15.298 -12.422 1.00 45.31 369 LYS A N 1
ATOM 2937 C CA . LYS A 1 369 ? 25.552 -13.835 -12.328 1.00 45.31 369 LYS A CA 1
ATOM 2938 C C . LYS A 1 369 ? 26.841 -13.001 -12.364 1.00 45.31 369 LYS A C 1
ATOM 2940 O O . LYS A 1 369 ? 26.764 -11.788 -12.427 1.00 45.31 369 LYS A O 1
ATOM 2945 N N . LYS A 1 370 ? 28.015 -13.647 -12.395 1.00 49.06 370 LYS A N 1
ATOM 2946 C CA . LYS A 1 370 ? 29.337 -12.994 -12.486 1.00 49.06 370 LYS A CA 1
ATOM 2947 C C . LYS A 1 370 ? 30.028 -13.196 -13.845 1.00 49.06 370 LYS A C 1
ATOM 2949 O O . LYS A 1 370 ? 31.238 -13.188 -13.917 1.00 49.06 370 LYS A O 1
ATOM 2954 N N . LYS A 1 371 ? 29.276 -13.501 -14.909 1.00 48.97 371 LYS A N 1
ATOM 2955 C CA . LYS A 1 371 ? 29.846 -13.707 -16.257 1.00 48.97 371 LYS A CA 1
ATOM 2956 C C . LYS A 1 371 ? 29.230 -12.813 -17.338 1.00 48.97 371 LYS A C 1
ATOM 2958 O O . LYS A 1 371 ? 29.562 -12.980 -18.498 1.00 48.97 3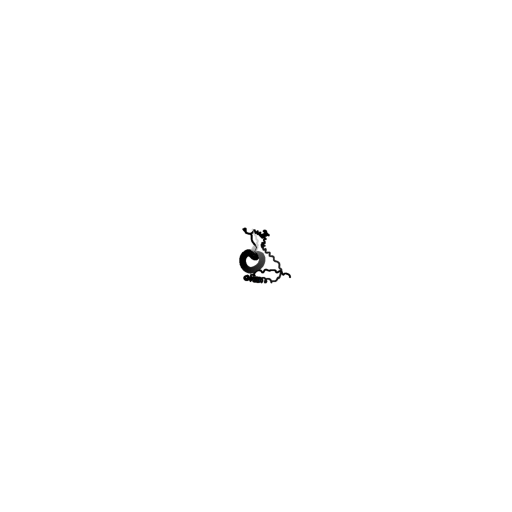71 LYS A O 1
ATOM 2963 N N . LEU A 1 372 ? 28.316 -11.923 -16.943 1.00 42.81 372 LEU A N 1
ATOM 2964 C CA . LEU A 1 372 ? 27.669 -10.949 -17.827 1.00 42.81 372 LEU A CA 1
ATOM 2965 C C . LEU A 1 372 ? 28.173 -9.517 -17.596 1.00 42.81 372 LEU A C 1
ATOM 2967 O O . LEU A 1 372 ? 28.074 -8.715 -18.503 1.00 42.81 372 LEU A O 1
ATOM 2971 N N . LEU A 1 373 ? 28.754 -9.218 -16.426 1.00 46.50 373 LEU A N 1
ATOM 2972 C CA . LEU A 1 373 ? 29.412 -7.930 -16.167 1.00 46.50 373 LEU A CA 1
ATOM 2973 C C . LEU A 1 373 ? 30.806 -7.867 -16.814 1.00 46.50 373 LEU A C 1
ATOM 2975 O O . LEU A 1 373 ? 31.143 -6.872 -17.432 1.00 46.50 373 LEU A O 1
ATOM 2979 N N . ASP A 1 374 ? 31.554 -8.973 -16.801 1.00 45.34 374 ASP A N 1
ATOM 2980 C CA . ASP A 1 374 ? 32.911 -9.018 -17.370 1.00 45.34 374 ASP A CA 1
ATOM 2981 C C . ASP A 1 374 ? 32.939 -9.046 -18.921 1.00 45.34 374 ASP A C 1
ATOM 2983 O O . ASP A 1 374 ? 34.016 -9.057 -19.503 1.00 45.34 374 ASP A O 1
ATOM 2987 N N . GLN A 1 375 ? 31.781 -9.086 -19.603 1.00 45.06 375 GLN A N 1
ATOM 2988 C CA . GLN A 1 375 ? 31.691 -9.002 -21.075 1.00 45.06 375 GLN A CA 1
ATOM 2989 C C . GLN A 1 375 ? 31.351 -7.596 -21.592 1.00 45.06 375 GLN A C 1
ATOM 2991 O O . GLN A 1 375 ? 31.542 -7.340 -22.778 1.00 45.06 375 GLN A O 1
ATOM 2996 N N . GLU A 1 376 ? 30.854 -6.688 -20.747 1.00 49.56 376 GLU A N 1
ATOM 2997 C CA . GLU A 1 376 ? 30.524 -5.320 -21.176 1.00 49.56 376 GLU A CA 1
ATOM 2998 C C . GLU A 1 376 ? 31.754 -4.397 -21.128 1.00 49.56 376 GLU A C 1
ATOM 3000 O O . GLU A 1 376 ? 31.930 -3.593 -22.044 1.00 49.56 376 GLU A O 1
ATOM 3005 N N . ASP A 1 377 ? 32.684 -4.622 -20.190 1.00 46.81 377 ASP A N 1
ATOM 3006 C CA . ASP A 1 377 ? 33.997 -3.949 -20.166 1.00 46.81 377 ASP A CA 1
ATOM 3007 C C . ASP A 1 377 ? 34.885 -4.357 -21.365 1.00 46.81 377 ASP A C 1
ATOM 3009 O O . ASP A 1 377 ? 35.728 -3.589 -21.827 1.00 46.81 377 ASP A O 1
ATOM 3013 N N . GLU A 1 378 ? 34.666 -5.548 -21.937 1.00 46.78 378 GLU A N 1
ATOM 3014 C CA . GLU A 1 378 ? 35.401 -6.027 -23.118 1.00 46.78 378 GLU A CA 1
ATOM 3015 C C . GLU A 1 378 ? 34.898 -5.370 -24.420 1.00 46.78 378 GLU A C 1
ATOM 3017 O O . GLU A 1 378 ? 35.660 -5.222 -25.374 1.00 46.78 378 GLU A O 1
ATOM 3022 N N . ILE A 1 379 ? 33.641 -4.904 -24.463 1.00 52.28 379 ILE A N 1
ATOM 3023 C CA . ILE A 1 379 ? 33.090 -4.161 -25.611 1.00 52.28 379 ILE A CA 1
ATOM 3024 C C . ILE A 1 379 ? 33.449 -2.670 -25.520 1.00 52.28 379 ILE A C 1
ATOM 3026 O O . ILE A 1 379 ? 33.655 -2.042 -26.560 1.00 52.28 379 ILE A O 1
ATOM 3030 N N . GLU A 1 380 ? 33.588 -2.109 -24.311 1.00 48.16 380 GLU A N 1
ATOM 3031 C CA . GLU A 1 380 ? 34.041 -0.719 -24.131 1.00 48.16 380 GLU A CA 1
ATOM 3032 C C . GLU A 1 380 ? 35.518 -0.537 -24.559 1.00 48.16 380 GLU A C 1
ATOM 3034 O O . GLU A 1 380 ? 35.864 0.521 -25.070 1.00 48.16 380 GLU A O 1
ATOM 3039 N N . SER A 1 381 ? 36.349 -1.592 -24.518 1.00 47.28 381 SER A N 1
ATOM 3040 C CA . SER A 1 381 ? 37.745 -1.570 -25.007 1.00 47.28 381 SER A CA 1
ATOM 3041 C C . SER A 1 381 ? 37.933 -1.881 -26.506 1.00 47.28 381 SER A C 1
ATOM 3043 O O . SER A 1 381 ? 39.023 -1.645 -27.028 1.00 47.28 381 SER A O 1
ATOM 3045 N N . MET A 1 382 ? 36.939 -2.427 -27.222 1.00 46.66 382 MET A N 1
ATOM 3046 C CA . MET A 1 382 ? 37.113 -2.847 -28.631 1.00 46.66 382 MET A CA 1
ATOM 3047 C C . MET A 1 382 ? 36.847 -1.745 -29.669 1.00 46.66 382 MET A C 1
ATOM 3049 O O . MET A 1 382 ? 37.056 -1.976 -30.859 1.00 46.66 382 MET A O 1
ATOM 3053 N N . PHE A 1 383 ? 36.395 -0.560 -29.249 1.00 48.56 383 PHE A N 1
ATOM 3054 C CA . PHE A 1 383 ? 36.036 0.531 -30.167 1.00 48.56 383 PHE A CA 1
ATOM 3055 C C . PHE A 1 383 ? 36.843 1.825 -29.980 1.00 48.56 383 PHE A C 1
ATOM 3057 O O . PHE A 1 383 ? 36.625 2.767 -30.740 1.00 48.56 383 PHE A O 1
ATOM 3064 N N . ASP A 1 384 ? 37.797 1.861 -29.043 1.00 43.47 384 ASP A N 1
ATOM 3065 C CA . ASP A 1 384 ? 38.584 3.067 -28.735 1.00 43.47 384 ASP A CA 1
ATOM 3066 C C . ASP A 1 384 ? 39.810 3.298 -29.640 1.00 43.47 384 ASP A C 1
ATOM 3068 O O . ASP A 1 384 ? 40.456 4.335 -29.538 1.00 43.47 384 ASP A O 1
ATOM 3072 N N . GLU A 1 385 ? 40.091 2.425 -30.612 1.00 46.0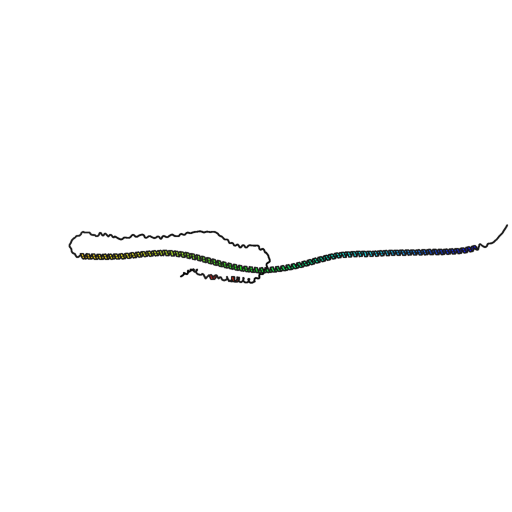0 385 GLU A N 1
ATOM 3073 C CA . GLU A 1 385 ? 41.137 2.669 -31.618 1.00 46.00 385 GLU A CA 1
ATOM 3074 C C . GLU A 1 385 ? 40.659 2.301 -33.028 1.00 46.00 385 GLU A C 1
ATOM 3076 O O . GLU A 1 385 ? 41.082 1.318 -33.634 1.00 46.00 385 GLU A O 1
ATOM 3081 N N . PHE A 1 386 ? 39.776 3.123 -33.595 1.00 48.03 386 PHE A N 1
ATOM 3082 C CA . PHE A 1 386 ? 39.785 3.306 -35.047 1.00 48.03 386 PHE A CA 1
ATOM 3083 C C . PHE A 1 386 ? 40.205 4.740 -35.347 1.00 48.03 386 PHE A C 1
ATOM 3085 O O . PHE A 1 386 ? 39.385 5.645 -35.519 1.00 48.03 386 PHE A O 1
ATOM 3092 N N . ASP A 1 387 ? 41.521 4.928 -35.329 1.00 47.78 387 ASP A N 1
ATOM 3093 C CA . ASP A 1 387 ? 42.195 6.168 -35.673 1.00 47.78 387 ASP A CA 1
ATOM 3094 C C . ASP A 1 387 ? 42.065 6.418 -37.186 1.00 47.78 387 ASP A C 1
ATOM 3096 O O . ASP A 1 387 ? 42.800 5.866 -38.010 1.00 47.78 387 ASP A O 1
ATOM 3100 N N . PHE A 1 388 ? 41.060 7.210 -37.569 1.00 46.06 388 PHE A N 1
ATOM 3101 C CA . PHE A 1 388 ? 40.839 7.604 -38.963 1.00 46.06 388 PHE A CA 1
ATOM 3102 C C . PHE A 1 388 ? 41.960 8.501 -39.506 1.00 46.06 388 PHE A C 1
ATOM 3104 O O . PHE A 1 388 ? 42.064 8.638 -40.727 1.00 46.06 388 PHE A O 1
ATOM 3111 N N . ASP A 1 389 ? 42.834 9.039 -38.650 1.00 51.06 389 ASP A N 1
ATOM 3112 C CA . ASP A 1 389 ? 43.940 9.898 -39.078 1.00 51.06 389 ASP A CA 1
ATOM 3113 C C . ASP A 1 389 ? 45.064 9.087 -39.765 1.00 51.06 389 ASP A C 1
ATOM 3115 O O . ASP A 1 389 ? 45.923 9.646 -40.448 1.00 51.06 389 ASP A O 1
ATOM 3119 N N . GLN A 1 390 ? 45.020 7.747 -39.707 1.00 47.62 390 GLN A N 1
ATOM 3120 C CA . GLN A 1 390 ? 45.926 6.869 -40.465 1.00 47.62 390 GLN A CA 1
ATOM 3121 C C . GLN A 1 390 ? 45.502 6.617 -41.926 1.00 47.62 390 GLN A C 1
ATOM 3123 O O . GLN A 1 390 ? 46.271 6.030 -42.695 1.00 47.62 390 GLN A O 1
ATOM 3128 N N . LEU A 1 391 ? 44.315 7.064 -42.354 1.00 49.88 391 LEU A N 1
ATOM 3129 C CA . LEU A 1 391 ? 43.841 6.880 -43.737 1.00 49.88 391 LEU A CA 1
ATOM 3130 C C . LEU A 1 391 ? 44.376 7.924 -44.729 1.00 49.88 391 LEU A C 1
ATOM 3132 O O . LEU A 1 391 ? 44.218 7.738 -45.938 1.00 49.88 391 LEU A O 1
ATOM 3136 N N . ASP A 1 392 ? 45.065 8.966 -44.259 1.00 50.03 392 ASP A N 1
ATOM 3137 C CA . ASP A 1 392 ? 45.565 10.040 -45.125 1.00 50.03 392 ASP A CA 1
ATOM 3138 C C . ASP A 1 392 ? 46.817 9.666 -45.948 1.00 50.03 392 ASP A C 1
ATOM 3140 O O . ASP A 1 392 ? 47.161 10.384 -46.884 1.00 50.03 392 ASP A O 1
ATOM 3144 N N . ASN A 1 393 ? 47.463 8.513 -45.701 1.00 53.72 393 ASN A N 1
ATOM 3145 C CA . ASN A 1 393 ? 48.711 8.130 -46.389 1.00 53.72 393 ASN A CA 1
ATOM 3146 C C . ASN A 1 393 ? 48.734 6.747 -47.073 1.00 53.72 393 ASN A C 1
ATOM 3148 O O . ASN A 1 393 ? 49.798 6.296 -47.500 1.00 53.72 393 ASN A O 1
ATOM 3152 N N . GLN A 1 394 ? 47.595 6.071 -47.258 1.00 47.09 394 GLN A N 1
ATOM 3153 C CA . GLN A 1 394 ? 47.546 4.830 -48.050 1.00 47.09 394 GLN A CA 1
ATOM 3154 C C . GLN A 1 394 ? 46.417 4.834 -49.081 1.00 47.09 394 GLN A C 1
ATOM 3156 O O . GLN A 1 394 ? 45.448 4.086 -48.988 1.00 47.09 394 GLN A O 1
ATOM 3161 N N . PHE A 1 395 ? 46.585 5.618 -50.144 1.00 42.12 395 PHE A N 1
ATOM 3162 C CA . PHE A 1 395 ? 45.945 5.282 -51.413 1.00 42.12 395 PHE A CA 1
ATOM 3163 C C . PHE A 1 395 ? 46.811 4.245 -52.139 1.00 42.12 395 PHE A C 1
ATOM 3165 O O . PHE A 1 395 ? 47.916 4.581 -52.575 1.00 42.12 395 PHE A O 1
ATOM 3172 N N . PRO A 1 396 ? 46.352 2.997 -52.341 1.00 49.25 396 PRO A N 1
ATOM 3173 C CA . PRO A 1 396 ? 46.981 2.141 -53.323 1.00 49.25 396 PRO A CA 1
ATOM 3174 C C . PRO A 1 396 ? 46.697 2.722 -54.710 1.00 49.25 396 PRO A C 1
ATOM 3176 O O . PRO A 1 396 ? 45.558 2.818 -55.170 1.00 49.25 396 PRO A O 1
ATOM 3179 N N . THR A 1 397 ? 47.779 3.113 -55.372 1.00 54.53 397 THR A N 1
ATOM 3180 C CA . THR A 1 397 ? 47.875 3.331 -56.812 1.00 54.53 397 THR A CA 1
ATOM 3181 C C . THR A 1 397 ? 47.181 2.181 -57.548 1.00 54.53 397 THR A C 1
ATOM 3183 O O . THR A 1 397 ? 47.576 1.035 -57.370 1.00 54.53 397 THR A O 1
ATOM 3186 N N . LEU A 1 398 ? 46.161 2.519 -58.349 1.00 45.50 398 LEU A N 1
ATOM 3187 C CA . LEU A 1 398 ? 45.484 1.756 -59.417 1.00 45.50 398 LEU A CA 1
ATOM 3188 C C . LEU A 1 398 ? 45.290 0.226 -59.228 1.00 45.50 398 LEU A C 1
ATOM 3190 O O . LEU A 1 398 ? 46.250 -0.525 -59.062 1.00 45.50 398 LEU A O 1
ATOM 3194 N N . PRO A 1 399 ? 44.070 -0.317 -59.422 1.00 44.66 399 PRO A N 1
ATOM 3195 C CA . PRO A 1 399 ? 43.847 -1.758 -59.326 1.00 44.66 399 PRO A CA 1
ATOM 3196 C C . PRO A 1 399 ? 44.707 -2.531 -60.345 1.00 44.66 399 PRO A C 1
ATOM 3198 O O . PRO A 1 399 ? 44.584 -2.349 -61.560 1.00 44.66 399 PRO A O 1
ATOM 3201 N N . LYS A 1 400 ? 45.570 -3.434 -59.851 1.00 56.03 400 LYS A N 1
ATOM 3202 C CA . LYS A 1 400 ? 46.325 -4.382 -60.685 1.00 56.03 400 LYS A CA 1
ATOM 3203 C C . LYS A 1 400 ? 45.339 -5.221 -61.501 1.00 56.03 400 LYS A C 1
ATOM 3205 O O . LYS A 1 400 ? 44.555 -5.993 -60.952 1.00 56.03 400 LYS A O 1
ATOM 3210 N N . ARG A 1 401 ? 45.401 -5.100 -62.830 1.00 47.28 401 ARG A N 1
ATOM 3211 C CA . ARG A 1 401 ? 44.698 -5.992 -63.762 1.00 47.28 401 ARG A CA 1
ATOM 3212 C C . ARG A 1 401 ? 45.137 -7.438 -63.508 1.00 47.28 401 ARG A C 1
ATOM 3214 O O . ARG A 1 401 ? 46.265 -7.810 -63.817 1.00 47.28 401 ARG A O 1
ATOM 3221 N N . TYR A 1 402 ? 44.230 -8.272 -63.007 1.00 42.91 402 TYR A N 1
ATOM 3222 C CA . TYR A 1 402 ? 44.404 -9.723 -63.005 1.00 42.91 402 TYR A CA 1
ATOM 3223 C C . TYR A 1 402 ? 44.294 -10.250 -64.442 1.00 42.91 402 TYR A C 1
ATOM 3225 O O . TYR A 1 402 ? 43.212 -10.603 -64.909 1.00 42.91 402 TYR A O 1
ATOM 3233 N N . THR A 1 403 ? 45.406 -10.346 -65.169 1.00 46.25 403 THR A N 1
ATOM 3234 C CA . THR A 1 403 ? 45.453 -11.200 -66.362 1.00 46.25 403 THR A CA 1
ATOM 3235 C C . THR A 1 403 ? 45.600 -12.650 -65.906 1.00 46.25 403 THR A C 1
ATOM 3237 O O . THR A 1 403 ? 46.689 -13.085 -65.528 1.00 46.25 403 THR A O 1
ATOM 3240 N N . LYS A 1 404 ? 44.505 -13.422 -65.935 1.00 49.97 404 LYS A N 1
ATOM 3241 C CA . LYS A 1 404 ? 44.568 -14.888 -65.834 1.00 49.97 404 LYS A CA 1
ATOM 3242 C C . LYS A 1 404 ? 45.387 -15.426 -67.012 1.00 49.97 404 LYS A C 1
ATOM 3244 O O . LYS A 1 404 ? 44.894 -15.501 -68.135 1.00 49.97 404 LYS A O 1
ATOM 3249 N N . ARG A 1 405 ? 46.635 -15.825 -66.766 1.00 51.91 405 ARG A N 1
ATOM 3250 C CA . ARG A 1 405 ? 47.449 -16.563 -67.738 1.00 51.91 405 ARG A CA 1
ATOM 3251 C C . ARG A 1 405 ? 46.928 -18.005 -67.794 1.00 51.91 405 ARG A C 1
ATOM 3253 O O . ARG A 1 405 ? 47.066 -18.747 -66.824 1.00 51.91 405 ARG A O 1
ATOM 3260 N N . LYS A 1 406 ? 46.309 -18.409 -68.911 1.00 59.00 406 LYS A N 1
ATOM 3261 C CA . LYS A 1 406 ? 46.073 -19.832 -69.218 1.00 59.00 406 LYS A CA 1
ATOM 3262 C C . LYS A 1 406 ? 47.445 -20.515 -69.267 1.00 59.00 406 LYS A C 1
ATOM 3264 O O . LYS A 1 406 ? 48.260 -20.166 -70.117 1.00 59.00 406 LYS A O 1
ATOM 3269 N N . LYS A 1 407 ? 47.717 -21.463 -68.364 1.00 57.06 407 LYS A N 1
ATOM 3270 C CA . LYS A 1 407 ? 48.840 -22.394 -68.534 1.00 57.06 407 LYS A CA 1
ATOM 3271 C C . LYS A 1 407 ? 48.528 -23.252 -69.762 1.00 57.06 407 LYS A C 1
ATOM 3273 O O . LYS A 1 407 ? 47.568 -24.018 -69.744 1.00 57.06 407 LYS A O 1
ATOM 3278 N N . GLY A 1 408 ? 49.283 -23.054 -70.839 1.00 44.53 408 GLY A N 1
ATOM 3279 C CA . GLY A 1 408 ? 49.302 -23.978 -71.965 1.00 44.53 408 GLY A CA 1
ATOM 3280 C C . GLY A 1 408 ? 49.921 -25.297 -71.512 1.00 44.53 408 GLY A C 1
ATOM 3281 O O . GLY A 1 408 ? 50.926 -25.288 -70.805 1.00 44.53 408 GLY A O 1
ATOM 3282 N N . LYS A 1 409 ? 49.280 -26.409 -71.877 1.00 46.06 409 LYS A N 1
ATOM 3283 C CA . LYS A 1 409 ? 49.919 -27.723 -71.899 1.00 46.06 409 LYS A CA 1
ATOM 3284 C C . LYS A 1 409 ? 50.941 -27.716 -73.036 1.00 46.06 409 LYS A C 1
ATOM 3286 O O . LYS A 1 409 ? 50.554 -27.470 -74.176 1.00 46.06 409 LYS A O 1
ATOM 3291 N N . THR A 1 410 ? 52.185 -28.013 -72.704 1.00 43.53 410 THR A N 1
ATOM 3292 C CA . THR A 1 410 ? 53.159 -28.676 -73.576 1.00 43.53 410 THR A CA 1
ATOM 3293 C C . THR A 1 410 ? 53.815 -29.739 -72.734 1.00 43.53 410 THR A C 1
ATOM 3295 O O . THR A 1 410 ? 54.261 -29.355 -71.625 1.00 43.53 410 THR A O 1
#

Secondary structure (DSSP, 8-state):
-----------HHHHHHHHHHHHHHHHHHHHHHHHHHHHHHHHHHHHHHHHHHHHHHHHHHHHHHHHHHHHHHHHHHHHHHHHHHHHHHHHHHHHHHHHHHHHHHHHHHHHHHHHHHHHHHHHHHHHHHHHHHHHHHHHHHHHHHHHHHHHHHHHHHHHHHHHHHHHHHHHHHHHHHHHHHHHHHHHHHHHHHHHHHHHHHHHHHHHHHHHHHHHHHHHHHHHHHHHHHHHHHHHHHHHHHHHHHHHHHHHHHHHHHHHHHHHHHHHHHHHHHHHGGG---------------------------------------------------------------------------------------S-SSSSSSTTHHHHHTSSS---GGGGGG----S------------

Radius of gyration: 112.62 Å; chains: 1; bounding box: 237×58×360 Å

Foldseek 3Di:
DYDDDDDDDPPDPPVVVVVVVVVVVVVVVVVVVVVVVVVVVVVVVVVVVVVVVVVVVVVVVVVVVVVVVVVVVVVVVVVVVVVVVVVVVVVVVVVVVVVVVVVVVVVVVVVVVVVVVVVVVVVVVVVVVVVVVVVVVVVVVVVVVVVVVVVVVVVVVVVVVVVVVVVVVVVVVVVVVVVVVVVVVVVVVVVVVVVVVVVVVVVVVVVVVVVVVVVVVVVVVVVVVVVVVVVVVVVVVVVVVVVVVVVVVVVVVVVVVVVVVVVVVVVVVVVVVVVVPPDDDDDDDDDDDDDDDDDDPPPPDDDDPDDDDDDDDDDPPPDDDDDDDDDDDDDDDDDDDDDPPPPPPDPDDDDPDDDDDDDDDDDDDDDDPPPVVVVVVVVVPPPPDPPPVVVPPDDPDDDDDPPPDDPDDD

Organism: NCBI:txid1378264

pLDDT: mean 70.98, std 22.66, range [31.28, 95.56]

Sequence (410 aa):
MSALDISDSSLSTEVAKVSYSVGEKLLNIKEFITMEISKGELKIHQDLGNFHEENSKIEGCVNSMVEEFRACQSDLRKKSLEGINEIKEDFERLGSIIRNQDQSKVELEKVKESSETLKEQLQELKTTLIEKNFSVENLEKALNAAEDYKSQLEDSNKIKDSEVERLKLILDKKESQAKTMDEKIEKCKTNCESKMRTQLEIHSFIAEERDSFKQIASEMKVTQELLEAKIAEGSKILEERKSIEIQLRDNERNLLARLELLETQNKDFQRKLDNASELKLERPIDIEGHESINDLELTFSSAVIPKSSSIPSLVPKFNAKNTKKIAPNIISQNKIAAKDKILQVSTGPFQPALDLKTQNKSSLKVKRKKKLLDQEDEIESMFDEFDFDQLDNQFPTLPKRYTKRKKGKT